Protein AF-0000000086959377 (afdb_homodimer)

Secondary structure (DSSP, 8-state):
----HHHHHHHHHHHHHHHHT--SHHHHHHHHHHHHHHHHHHHHHHHHS--SS--HHHHHHHHHHHHHHHHTSS-TTSTT--HHHHHHHHHHHHHHHHHHHHHHHHTHHHHHHHHHHHHHHHHHHHHHHS--------------S------------------------EEEEEHHHHHHHHHHHHHHHHHHHHHHHHHHHHHHHGGGHHHHHHHHHHH----TT--HHHHHHHHHHHHHHHHHHHT--/----HHHHHHHHHHHHHHHHT--SHHHHHHHHHHHHHHHHHHHHHHHHS--SS--HHHHHHHHHHHHHHHHTTTTTTSTT--HHHHHHHHHHHHHHHHHHHHHHHHTHHHHHHHHHHHHHHHHHHHHHHS--------------S------------------------EEEEEHHHHHHHHHHHHHHHHHHHHHHHHHHHHHHHGGGHHHHHHHHHHH----TT--HHHHHHHHHHHHHHHHHHHT--

Organism: NCBI:txid35019

InterPro domains:
  IPR007797 AF4/FMR2 family [PTHR10528] (1-249)
  IPR043640 AF4/FMR2, C-terminal homology domain [PF18876] (3-248)

Solvent-accessible surface area (backbone atoms only — not comparable to full-atom values): 27393 Å² total; per-residue (Å²): 130,92,66,56,32,66,58,28,43,52,53,15,50,52,33,35,53,55,20,68,72,47,77,57,56,66,65,23,27,53,32,34,48,54,11,35,45,28,33,50,49,15,22,57,29,20,70,78,52,69,49,94,88,55,54,39,56,55,43,43,52,51,35,46,52,49,51,52,52,35,58,62,66,51,66,36,79,48,93,85,35,51,71,68,36,34,52,50,47,27,53,49,23,47,51,46,13,43,44,27,39,49,47,24,62,77,44,39,69,60,39,50,56,34,47,54,54,48,52,54,48,49,58,54,52,58,55,60,71,48,62,76,67,81,80,73,81,83,86,69,78,82,71,75,76,83,69,80,65,80,69,76,81,66,79,76,63,76,70,73,73,65,77,70,67,74,53,89,43,69,42,76,38,50,38,62,56,54,53,38,49,51,52,36,50,59,45,52,43,24,47,53,49,12,53,50,27,42,50,52,19,53,60,50,36,67,80,44,43,67,65,51,52,54,48,26,70,75,64,50,73,84,56,88,78,52,49,70,67,54,48,44,55,46,45,53,53,50,50,52,52,48,30,60,75,65,66,69,112,130,91,67,56,32,66,58,28,44,52,52,13,51,53,34,37,52,56,20,68,71,47,78,57,56,68,65,22,28,53,31,34,48,53,12,36,45,28,33,50,52,14,22,57,29,20,70,76,50,69,50,93,87,54,55,39,57,55,42,42,51,52,34,46,52,51,49,52,52,36,58,62,65,52,67,35,79,47,91,84,36,52,70,69,37,34,53,50,47,28,52,49,22,47,50,47,13,43,46,26,39,49,45,24,62,75,43,41,69,59,39,50,56,34,46,54,54,48,52,54,49,48,59,55,52,58,56,59,70,49,63,79,68,79,78,73,75,82,83,73,81,84,71,75,76,83,69,82,65,80,71,76,82,66,79,78,62,78,72,76,73,67,77,71,67,75,54,88,42,69,43,75,37,49,39,62,56,53,53,37,50,50,52,34,49,58,45,53,44,23,47,52,50,12,54,50,27,42,51,53,20,52,60,50,36,67,80,44,42,69,64,51,53,53,48,26,70,75,62,50,73,83,56,85,80,52,49,70,67,55,48,44,54,46,46,52,54,51,49,51,53,49,30,58,76,67,65,69,112

pLDDT: mean 85.47, std 23.66, range [22.5, 98.94]

Sequence (498 aa):
MLHNADYYMQEAKKLKHKADALLEKFGKAVNYADAAISFIECGNAMERDPLEAKSPYTMYSETVELIRYAMRLKNFTGSSATEGDKKLAVLCYRCLSLLYLRMFKLKKDHAMKYSRSLMEYFKNSSKVSQAPSPWGGKSTETPSPMSLSPSPISTLGSTTSTAGSSSVGTVSIPQRIHHMAASHVNITNNVLRSYEHWDMADKLTKENKEFFIDLDLVMGPLTQHSSMTNLVRYIRQGLHWLRTEAHLLMLHNADYYMQEAKKLKHKADALLEKFGKAVNYADAAISFIECGNAMERDPLEAKSPYTMYSETVELIRYAMRLKNFTGSSATEGDKKLAVLCYRCLSLLYLRMFKLKKDHAMKYSRSLMEYFKNSSKVSQAPSPWGGKSTETPSPMSLSPSPISTLGSTTSTAGSSSVGTVSIPQRIHHMAASHVNITNNVLRSYEHWDMADKLTKENKEFFIDLDLVMGPLTQHSSMTNLVRYIRQGLHWLRTEAHLL

Structure (mmCIF, N/CA/C/O backbone):
data_AF-0000000086959377-model_v1
#
loop_
_entity.id
_entity.type
_entity.pdbx_description
1 polymer 'AF4/FMR2 family member 2-like'
#
loop_
_atom_site.group_PDB
_atom_site.id
_atom_site.type_symbol
_atom_site.label_atom_id
_atom_site.label_alt_id
_atom_site.label_comp_id
_atom_site.label_asym_id
_atom_site.label_entity_id
_atom_site.label_seq_id
_atom_site.pdbx_PDB_ins_code
_atom_site.Cartn_x
_atom_site.Cartn_y
_atom_site.Cartn_z
_atom_site.occupancy
_atom_site.B_iso_or_equiv
_atom_site.auth_seq_id
_atom_site.auth_comp_id
_atom_site.auth_asym_id
_atom_site.auth_atom_id
_atom_site.pdbx_PDB_model_num
ATOM 1 N N . MET A 1 1 ? 7.168 26.641 -17.078 1 55.75 1 MET A N 1
ATOM 2 C CA . MET A 1 1 ? 8.578 26.312 -16.875 1 55.75 1 MET A CA 1
ATOM 3 C C . MET A 1 1 ? 8.789 25.656 -15.516 1 55.75 1 MET A C 1
ATOM 5 O O . MET A 1 1 ? 8.234 26.094 -14.508 1 55.75 1 MET A O 1
ATOM 9 N N . LEU A 1 2 ? 9.328 24.375 -15.648 1 75.38 2 LEU A N 1
ATOM 10 C CA . LEU A 1 2 ? 9.664 23.672 -14.414 1 75.38 2 LEU A CA 1
ATOM 11 C C . LEU A 1 2 ? 10.789 24.375 -13.664 1 75.38 2 LEU A C 1
ATOM 13 O O . LEU A 1 2 ? 11.859 24.609 -14.234 1 75.38 2 LEU A O 1
ATOM 17 N N . HIS A 1 3 ? 10.5 24.984 -12.5 1 86.69 3 HIS A N 1
ATOM 18 C CA . HIS A 1 3 ? 11.492 25.672 -11.68 1 86.69 3 HIS A CA 1
ATOM 19 C C . HIS A 1 3 ? 12.297 24.656 -10.852 1 86.69 3 HIS A C 1
ATOM 21 O O . HIS A 1 3 ? 11.945 23.484 -10.789 1 86.69 3 HIS A O 1
ATOM 27 N N . ASN A 1 4 ? 13.445 25.203 -10.375 1 88.94 4 ASN A N 1
ATOM 28 C CA . ASN A 1 4 ? 14.266 24.344 -9.531 1 88.94 4 ASN A CA 1
ATOM 29 C C . ASN A 1 4 ? 13.758 24.312 -8.086 1 88.94 4 ASN A C 1
ATOM 31 O O . ASN A 1 4 ? 12.82 25.047 -7.746 1 88.94 4 ASN A O 1
ATOM 35 N N . ALA A 1 5 ? 14.328 23.469 -7.297 1 93.44 5 ALA A N 1
ATOM 36 C CA . ALA A 1 5 ? 13.898 23.25 -5.918 1 93.44 5 ALA A CA 1
ATOM 37 C C . ALA A 1 5 ? 14.031 24.516 -5.082 1 93.44 5 ALA A C 1
ATOM 39 O O . ALA A 1 5 ? 13.18 24.797 -4.242 1 93.44 5 ALA A O 1
ATOM 40 N N . ASP A 1 6 ? 15.062 25.234 -5.312 1 92.62 6 ASP A N 1
ATOM 41 C CA . ASP A 1 6 ? 15.297 26.453 -4.543 1 92.62 6 ASP A CA 1
ATOM 42 C C . ASP A 1 6 ? 14.18 27.469 -4.762 1 92.62 6 ASP A C 1
ATOM 44 O O . ASP A 1 6 ? 13.789 28.188 -3.836 1 92.62 6 ASP A O 1
ATOM 48 N N . TYR A 1 7 ? 13.805 27.609 -5.941 1 94.06 7 TYR A N 1
ATOM 49 C CA . TYR A 1 7 ? 12.703 28.516 -6.262 1 94.06 7 TYR A CA 1
ATOM 50 C C . TYR A 1 7 ? 11.453 28.141 -5.473 1 94.06 7 TYR A C 1
ATOM 52 O O . TYR A 1 7 ? 10.844 29.016 -4.832 1 94.06 7 TYR A O 1
ATOM 60 N N . TYR A 1 8 ? 11.039 26.938 -5.492 1 95.56 8 TYR A N 1
ATOM 61 C CA . TYR A 1 8 ? 9.836 26.484 -4.801 1 95.56 8 TYR A CA 1
ATOM 62 C C . TYR A 1 8 ? 9.992 26.609 -3.291 1 95.56 8 TYR A C 1
ATOM 64 O O . TYR A 1 8 ? 9.023 26.906 -2.584 1 95.56 8 TYR A O 1
ATOM 72 N N . MET A 1 9 ? 11.219 26.359 -2.885 1 95 9 MET A N 1
ATOM 73 C CA . MET A 1 9 ? 11.5 26.516 -1.46 1 95 9 MET A CA 1
ATOM 74 C C . MET A 1 9 ? 11.258 27.938 -1.001 1 95 9 MET A C 1
ATOM 76 O O . MET A 1 9 ? 10.617 28.172 0.029 1 95 9 MET A O 1
ATOM 80 N N . GLN A 1 10 ? 11.711 28.828 -1.71 1 96.94 10 GLN A N 1
ATOM 81 C CA . GLN A 1 10 ? 11.547 30.25 -1.371 1 96.94 10 GLN A CA 1
ATOM 82 C C . GLN A 1 10 ? 10.086 30.656 -1.432 1 96.94 10 GLN A C 1
ATOM 84 O O . GLN A 1 10 ? 9.609 31.406 -0.565 1 96.94 10 GLN A O 1
ATOM 89 N N . GLU A 1 11 ? 9.406 30.25 -2.461 1 97.38 11 GLU A N 1
ATOM 90 C CA . GLU A 1 11 ? 7.98 30.531 -2.572 1 97.38 11 GLU A CA 1
ATOM 91 C C . GLU A 1 11 ? 7.211 29.953 -1.39 1 97.38 11 GLU A C 1
ATOM 93 O O . GLU A 1 11 ? 6.336 30.609 -0.828 1 97.38 11 GLU A O 1
ATOM 98 N N . ALA A 1 12 ? 7.523 28.719 -0.989 1 98 12 ALA A N 1
ATOM 99 C CA . ALA A 1 12 ? 6.855 28.047 0.122 1 98 12 ALA A CA 1
ATOM 100 C C . ALA A 1 12 ? 7.086 28.797 1.434 1 98 12 ALA A C 1
ATOM 102 O O . ALA A 1 12 ? 6.16 28.969 2.23 1 98 12 ALA A O 1
ATOM 103 N N . LYS A 1 13 ? 8.281 29.188 1.571 1 97.94 13 LYS A N 1
ATOM 104 C CA . LYS A 1 13 ? 8.617 29.922 2.781 1 97.94 13 LYS A CA 1
ATOM 105 C C . LYS A 1 13 ? 7.844 31.25 2.846 1 97.94 13 LYS A C 1
ATOM 107 O O . LYS A 1 13 ? 7.367 31.641 3.91 1 97.94 13 LYS A O 1
ATOM 112 N N . LYS A 1 14 ? 7.793 31.906 1.764 1 98.25 14 LYS A N 1
ATOM 113 C CA . LYS A 1 14 ? 7.039 33.156 1.69 1 98.25 14 LYS A CA 1
ATOM 114 C C . LYS A 1 14 ? 5.57 32.938 2.041 1 98.25 14 LYS A C 1
ATOM 116 O O . LYS A 1 14 ? 4.992 33.688 2.828 1 98.25 14 LYS A O 1
ATOM 121 N N . LEU A 1 15 ? 4.957 31.922 1.492 1 97.75 15 LEU A N 1
ATOM 122 C CA . LEU A 1 15 ? 3.555 31.609 1.731 1 97.75 15 LEU A CA 1
ATOM 123 C C . LEU A 1 15 ? 3.332 31.188 3.18 1 97.75 15 LEU A C 1
ATOM 125 O O . LEU A 1 15 ? 2.326 31.562 3.791 1 97.75 15 LEU A O 1
ATOM 129 N N . LYS A 1 16 ? 4.246 30.406 3.68 1 98.19 16 LYS A N 1
ATOM 130 C CA . LYS A 1 16 ? 4.145 30 5.078 1 98.19 16 LYS A CA 1
ATOM 131 C C . LYS A 1 16 ? 4.199 31.203 6.012 1 98.19 16 LYS A C 1
ATOM 133 O O . LYS A 1 16 ? 3.471 31.266 7.004 1 98.19 16 LYS A O 1
ATOM 138 N N . HIS A 1 17 ? 5.07 32.156 5.715 1 97.88 17 HIS A N 1
ATOM 139 C CA . HIS A 1 17 ? 5.172 33.375 6.512 1 97.88 17 HIS A CA 1
ATOM 140 C C . HIS A 1 17 ? 3.873 34.156 6.465 1 97.88 17 HIS A C 1
ATOM 142 O O . HIS A 1 17 ? 3.453 34.719 7.477 1 97.88 17 HIS A O 1
ATOM 148 N N . LYS A 1 18 ? 3.311 34.25 5.367 1 96.69 18 LYS A N 1
ATOM 149 C CA . LYS A 1 18 ? 2.008 34.906 5.23 1 96.69 18 LYS A CA 1
ATOM 150 C C . LYS A 1 18 ? 0.962 34.219 6.109 1 96.69 18 LYS A C 1
ATOM 152 O O . LYS A 1 18 ? 0.167 34.906 6.77 1 96.69 18 LYS A O 1
ATOM 157 N N . ALA A 1 19 ? 0.947 32.906 6.145 1 97.62 19 ALA A N 1
ATOM 158 C CA . ALA A 1 19 ? 0.006 32.125 6.957 1 97.62 19 ALA A CA 1
ATOM 159 C C . ALA A 1 19 ? 0.238 32.375 8.445 1 97.62 19 ALA A C 1
ATOM 161 O O . ALA A 1 19 ? -0.716 32.5 9.219 1 97.62 19 ALA A O 1
ATOM 162 N N . ASP A 1 20 ? 1.502 32.5 8.766 1 97.38 20 ASP A N 1
ATOM 163 C CA . ASP A 1 20 ? 1.883 32.719 10.156 1 97.38 20 ASP A CA 1
ATOM 164 C C . ASP A 1 20 ? 1.282 34.031 10.688 1 97.38 20 ASP A C 1
ATOM 166 O O . ASP A 1 20 ? 1.008 34.125 11.883 1 97.38 20 ASP A O 1
ATOM 170 N N . ALA A 1 21 ? 1.038 34.969 9.867 1 96.5 21 ALA A N 1
ATOM 171 C CA . ALA A 1 21 ? 0.605 36.281 10.273 1 96.5 21 ALA A CA 1
ATOM 172 C C . ALA A 1 21 ? -0.913 36.344 10.414 1 96.5 21 ALA A C 1
ATOM 174 O O . ALA A 1 21 ? -1.449 37.312 10.977 1 96.5 21 ALA A O 1
ATOM 175 N N . LEU A 1 22 ? -1.607 35.344 9.93 1 95.5 22 LEU A N 1
ATOM 176 C CA . LEU A 1 22 ? -3.066 35.375 9.961 1 95.5 22 LEU A CA 1
ATOM 177 C C . LEU A 1 22 ? -3.59 34.875 11.305 1 95.5 22 LEU A C 1
ATOM 179 O O . LEU A 1 22 ? -2.945 34.062 11.969 1 95.5 22 LEU A O 1
ATOM 183 N N . LEU A 1 23 ? -4.766 35.438 11.688 1 94.81 23 LEU A N 1
ATOM 184 C CA . LEU A 1 23 ? -5.371 35.094 12.969 1 94.81 23 LEU A CA 1
ATOM 185 C C . LEU A 1 23 ? -6.582 34.188 12.773 1 94.81 23 LEU A C 1
ATOM 187 O O . LEU A 1 23 ? -6.77 33.219 13.523 1 94.81 23 LEU A O 1
ATOM 191 N N . GLU A 1 24 ? -7.395 34.562 11.766 1 95.44 24 GLU A N 1
ATOM 192 C CA . GLU A 1 24 ? -8.586 33.75 11.508 1 95.44 24 GLU A CA 1
ATOM 193 C C . GLU A 1 24 ? -8.219 32.344 11.055 1 95.44 24 GLU A C 1
ATOM 195 O O . GLU A 1 24 ? -7.414 32.156 10.133 1 95.44 24 GLU A O 1
ATOM 200 N N . LYS A 1 25 ? -8.766 31.312 11.664 1 96.62 25 LYS A N 1
ATOM 201 C CA . LYS A 1 25 ? -8.281 29.922 11.578 1 96.62 25 LYS A CA 1
ATOM 202 C C . LYS A 1 25 ? -8.477 29.359 10.18 1 96.62 25 LYS A C 1
ATOM 204 O O . LYS A 1 25 ? -7.609 28.656 9.656 1 96.62 25 LYS A O 1
ATOM 209 N N . PHE A 1 26 ? -9.648 29.578 9.586 1 97.12 26 PHE A N 1
ATOM 210 C CA . PHE A 1 26 ? -9.898 29.031 8.258 1 97.12 26 PHE A CA 1
ATOM 211 C C . PHE A 1 26 ? -8.922 29.609 7.238 1 97.12 26 PHE A C 1
ATOM 213 O O . PHE A 1 26 ? -8.281 28.859 6.492 1 97.12 26 PHE A O 1
ATOM 220 N N . GLY A 1 27 ? -8.891 30.922 7.191 1 96.81 27 GLY A N 1
ATOM 221 C CA . GLY A 1 27 ? -7.961 31.578 6.285 1 96.81 27 GLY A CA 1
ATOM 222 C C . GLY A 1 27 ? -6.516 31.188 6.527 1 96.81 27 GLY A C 1
ATOM 223 O O . GLY A 1 27 ? -5.742 31.016 5.582 1 96.81 27 GLY A O 1
ATOM 224 N N . LYS A 1 28 ? -6.105 31.062 7.805 1 97.88 28 LYS A N 1
ATOM 225 C CA . LYS A 1 28 ? -4.762 30.625 8.172 1 97.88 28 LYS A CA 1
ATOM 226 C C . LYS A 1 28 ? -4.469 29.219 7.629 1 97.88 28 LYS A C 1
ATOM 228 O O . LYS A 1 28 ? -3.41 28.984 7.047 1 97.88 28 LYS A O 1
ATOM 233 N N . ALA A 1 29 ? -5.453 28.344 7.758 1 98.56 29 ALA A N 1
ATOM 234 C CA . ALA A 1 29 ? -5.289 26.969 7.285 1 98.56 29 ALA A CA 1
ATOM 235 C C . ALA A 1 29 ? -5.168 26.922 5.766 1 98.56 29 ALA A C 1
ATOM 237 O O . ALA A 1 29 ? -4.355 26.172 5.223 1 98.56 29 ALA A O 1
ATOM 238 N N . VAL A 1 30 ? -5.961 27.703 5.098 1 98.38 30 VAL A N 1
ATOM 239 C CA . VAL A 1 30 ? -5.91 27.766 3.641 1 98.38 30 VAL A CA 1
ATOM 240 C C . VAL A 1 30 ? -4.531 28.234 3.188 1 98.38 30 VAL A C 1
ATOM 242 O O . VAL A 1 30 ? -3.963 27.688 2.238 1 98.38 30 VAL A O 1
ATOM 245 N N . ASN A 1 31 ? -3.992 29.219 3.811 1 97.81 31 ASN A N 1
ATOM 246 C CA . ASN A 1 31 ? -2.684 29.75 3.445 1 97.81 31 ASN A CA 1
ATOM 247 C C . ASN A 1 31 ? -1.566 28.766 3.77 1 97.81 31 ASN A C 1
ATOM 249 O O . ASN A 1 31 ? -0.569 28.688 3.049 1 97.81 31 ASN A O 1
ATOM 253 N N . TYR A 1 32 ? -1.671 28.031 4.895 1 98.75 32 TYR A N 1
ATOM 254 C CA . TYR A 1 32 ? -0.727 26.953 5.152 1 98.75 32 TYR A CA 1
ATOM 255 C C . TYR A 1 32 ? -0.797 25.891 4.055 1 98.75 32 TYR A C 1
ATOM 257 O O . TYR A 1 32 ? 0.227 25.344 3.658 1 98.75 32 TYR A O 1
ATOM 265 N N . ALA A 1 33 ? -2.027 25.578 3.637 1 98.75 33 ALA A N 1
ATOM 266 C CA . ALA A 1 33 ? -2.18 24.625 2.545 1 98.75 33 ALA A CA 1
ATOM 267 C C . ALA A 1 33 ? -1.485 25.125 1.279 1 98.75 33 ALA A C 1
ATOM 269 O O . ALA A 1 33 ? -0.853 24.328 0.567 1 98.75 33 ALA A O 1
ATOM 270 N N . ASP A 1 34 ? -1.566 26.391 0.988 1 98.38 34 ASP A N 1
ATOM 271 C CA . ASP A 1 34 ? -0.856 26.969 -0.145 1 98.38 34 ASP A CA 1
ATOM 272 C C . ASP A 1 34 ? 0.652 26.781 -0.009 1 98.38 34 ASP A C 1
ATOM 274 O O . ASP A 1 34 ? 1.329 26.438 -0.982 1 98.38 34 ASP A O 1
ATOM 278 N N . ALA A 1 35 ? 1.138 27.062 1.159 1 98.81 35 ALA A N 1
ATOM 279 C CA . ALA A 1 35 ? 2.562 26.859 1.41 1 98.81 35 ALA A CA 1
ATOM 280 C C . ALA A 1 35 ? 2.943 25.391 1.223 1 98.81 35 ALA A C 1
ATOM 282 O O . ALA A 1 35 ? 3.969 25.078 0.611 1 98.81 35 ALA A O 1
ATOM 283 N N . ALA A 1 36 ? 2.113 24.516 1.765 1 98.88 36 ALA A N 1
ATOM 284 C CA . ALA A 1 36 ? 2.365 23.078 1.681 1 98.88 36 ALA A CA 1
ATOM 285 C C . ALA A 1 36 ? 2.479 22.625 0.228 1 98.88 36 ALA A C 1
ATOM 287 O O . ALA A 1 36 ? 3.34 21.812 -0.109 1 98.88 36 ALA A O 1
ATOM 288 N N . ILE A 1 37 ? 1.642 23.172 -0.593 1 98.75 37 ILE A N 1
ATOM 289 C CA . ILE A 1 37 ? 1.652 22.797 -2.002 1 98.75 37 ILE A CA 1
ATOM 290 C C . ILE A 1 37 ? 2.979 23.219 -2.637 1 98.75 37 ILE A C 1
ATOM 292 O O . ILE A 1 37 ? 3.541 22.484 -3.449 1 98.75 37 ILE A O 1
ATOM 296 N N . SER A 1 38 ? 3.465 24.344 -2.328 1 98.44 38 SER A N 1
ATOM 297 C CA . SER A 1 38 ? 4.762 24.797 -2.83 1 98.44 38 SER A CA 1
ATOM 298 C C . SER A 1 38 ? 5.891 23.938 -2.273 1 98.44 38 SER A C 1
ATOM 300 O O . SER A 1 38 ? 6.883 23.688 -2.961 1 98.44 38 SER A O 1
ATOM 302 N N . PHE A 1 39 ? 5.773 23.516 -1.032 1 98.5 39 PHE A N 1
ATOM 303 C CA . PHE A 1 39 ? 6.754 22.594 -0.47 1 98.5 39 PHE A CA 1
ATOM 304 C C . PHE A 1 39 ? 6.715 21.25 -1.187 1 98.5 39 PHE A C 1
ATOM 306 O O . PHE A 1 39 ? 7.746 20.609 -1.37 1 98.5 39 PHE A O 1
ATOM 313 N N . ILE A 1 40 ? 5.531 20.781 -1.534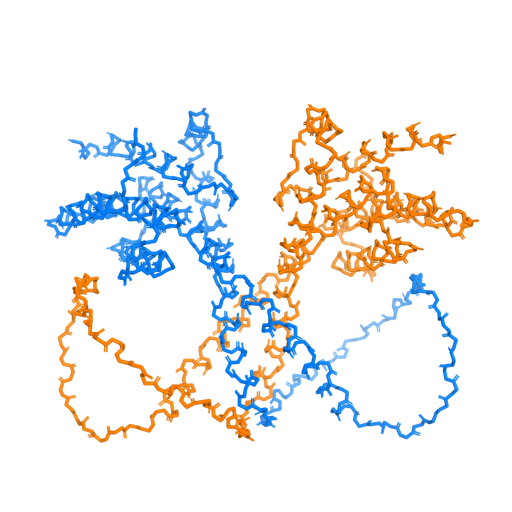 1 98.69 40 ILE A N 1
ATOM 314 C CA . ILE A 1 40 ? 5.406 19.547 -2.305 1 98.69 40 ILE A CA 1
ATOM 315 C C . ILE A 1 40 ? 6.129 19.703 -3.641 1 98.69 40 ILE A C 1
ATOM 317 O O . ILE A 1 40 ? 6.859 18.797 -4.066 1 98.69 40 ILE A O 1
ATOM 321 N N . GLU A 1 41 ? 5.953 20.875 -4.285 1 97.75 41 GLU A N 1
ATOM 322 C CA . GLU A 1 41 ? 6.66 21.141 -5.535 1 97.75 41 GLU A CA 1
ATOM 323 C C . GLU A 1 41 ? 8.172 21.125 -5.324 1 97.75 41 GLU A C 1
ATOM 325 O O . GLU A 1 41 ? 8.922 20.672 -6.188 1 97.75 41 GLU A O 1
ATOM 330 N N . CYS A 1 42 ? 8.547 21.656 -4.234 1 96.38 42 CYS A N 1
ATOM 331 C CA . CYS A 1 42 ? 9.961 21.656 -3.9 1 96.38 42 CYS A CA 1
ATOM 332 C C . CYS A 1 42 ? 10.492 20.234 -3.791 1 96.38 42 CYS A C 1
ATOM 334 O O . CYS A 1 42 ? 11.531 19.906 -4.375 1 96.38 42 CYS A O 1
ATOM 336 N N . GLY A 1 43 ? 9.797 19.406 -3.027 1 97.31 43 GLY A N 1
ATOM 337 C CA . GLY A 1 43 ? 10.188 18.016 -2.918 1 97.31 43 GLY A CA 1
ATOM 338 C C . GLY A 1 43 ? 10.242 17.297 -4.258 1 97.31 43 GLY A C 1
ATOM 339 O O . GLY A 1 43 ? 11.164 16.531 -4.52 1 97.31 43 GLY A O 1
ATOM 340 N N . ASN A 1 44 ? 9.227 17.562 -5.035 1 96.19 44 ASN A N 1
ATOM 341 C CA . ASN A 1 44 ? 9.172 16.984 -6.371 1 96.19 44 ASN A CA 1
ATOM 342 C C . ASN A 1 44 ? 10.375 17.391 -7.215 1 96.19 44 ASN A C 1
ATOM 344 O O . ASN A 1 44 ? 10.938 16.562 -7.941 1 96.19 44 ASN A O 1
ATOM 348 N N . ALA A 1 45 ? 10.734 18.625 -7.148 1 95.25 45 ALA A N 1
ATOM 349 C CA . ALA A 1 45 ? 11.906 19.141 -7.867 1 95.25 45 ALA A CA 1
ATOM 350 C C . ALA A 1 45 ? 13.188 18.5 -7.34 1 95.25 45 ALA A C 1
ATOM 352 O O . ALA A 1 45 ? 14.117 18.25 -8.109 1 95.25 45 ALA A O 1
ATOM 353 N N . MET A 1 46 ? 13.258 18.234 -6.059 1 95.5 46 MET A N 1
ATOM 354 C CA . MET A 1 46 ? 14.438 17.641 -5.438 1 95.5 46 MET A CA 1
ATOM 355 C C . MET A 1 46 ? 14.648 16.219 -5.945 1 95.5 46 MET A C 1
ATOM 357 O O . MET A 1 46 ? 15.781 15.734 -5.98 1 95.5 46 MET A O 1
ATOM 361 N N . GLU A 1 47 ? 13.57 15.484 -6.258 1 94.56 47 GLU A N 1
ATOM 362 C CA . GLU A 1 47 ? 13.703 14.125 -6.781 1 94.56 47 GLU A CA 1
ATOM 363 C C . GLU A 1 47 ? 14.383 14.125 -8.148 1 94.56 47 GLU A C 1
ATOM 365 O O . GLU A 1 47 ? 15.039 13.148 -8.516 1 94.56 47 GLU A O 1
ATOM 370 N N . ARG A 1 48 ? 14.156 15.156 -8.883 1 90.75 48 ARG A N 1
ATOM 371 C CA . ARG A 1 48 ? 14.789 15.289 -10.188 1 90.75 48 ARG A CA 1
ATOM 372 C C . ARG A 1 48 ? 16.234 15.734 -10.047 1 90.75 48 ARG A C 1
ATOM 374 O O . ARG A 1 48 ? 17.125 15.203 -10.719 1 90.75 48 ARG A O 1
ATOM 381 N N . ASP A 1 49 ? 16.375 16.719 -9.195 1 86.94 49 ASP A N 1
ATOM 382 C CA . ASP A 1 49 ? 17.688 17.328 -8.93 1 86.94 49 ASP A CA 1
ATOM 383 C C . ASP A 1 49 ? 17.922 17.5 -7.43 1 86.94 49 ASP A C 1
ATOM 385 O O . ASP A 1 49 ? 17.594 18.531 -6.852 1 86.94 49 ASP A O 1
ATOM 389 N N . PRO A 1 50 ? 18.578 16.484 -6.906 1 74.88 50 PRO A N 1
ATOM 390 C CA . PRO A 1 50 ? 18.703 16.531 -5.449 1 74.88 50 PRO A CA 1
ATOM 391 C C . PRO A 1 50 ? 19.453 17.75 -4.953 1 74.88 50 PRO A C 1
ATOM 393 O O . PRO A 1 50 ? 20.422 18.203 -5.594 1 74.88 50 PRO A O 1
ATOM 396 N N . LEU A 1 51 ? 18.844 18.406 -4.031 1 74.5 51 LEU A N 1
ATOM 397 C CA . LEU A 1 51 ? 19.547 19.469 -3.322 1 74.5 51 LEU A CA 1
ATOM 398 C C . LEU A 1 51 ? 20.531 18.906 -2.309 1 74.5 51 LEU A C 1
ATOM 400 O O . LEU A 1 51 ? 20.312 17.812 -1.779 1 74.5 51 LEU A O 1
ATOM 404 N N . GLU A 1 52 ? 21.672 19.359 -2.23 1 65.19 52 GLU A N 1
ATOM 405 C CA . GLU A 1 52 ? 22.75 18.844 -1.398 1 65.19 52 GLU A CA 1
ATOM 406 C C . GLU A 1 52 ? 22.312 18.688 0.053 1 65.19 52 GLU A C 1
ATOM 408 O O . GLU A 1 52 ? 22.641 17.703 0.709 1 65.19 52 GLU A O 1
ATOM 413 N N . ALA A 1 53 ? 21.391 19.578 0.534 1 69.56 53 ALA A N 1
ATOM 414 C CA . ALA A 1 53 ? 21.281 19.672 1.987 1 69.56 53 ALA A CA 1
ATOM 415 C C . ALA A 1 53 ? 20.078 18.859 2.484 1 69.56 53 ALA A C 1
ATOM 417 O O . ALA A 1 53 ? 20.031 18.469 3.65 1 69.56 53 ALA A O 1
ATOM 418 N N . LYS A 1 54 ? 19.109 18.672 1.729 1 85.12 54 LYS A N 1
ATOM 419 C CA . LYS A 1 54 ? 17.875 18.062 2.221 1 85.12 54 LYS A CA 1
ATOM 420 C C . LYS A 1 54 ? 17.344 17.016 1.24 1 85.12 54 LYS A C 1
ATOM 422 O O . LYS A 1 54 ? 17.312 17.25 0.03 1 85.12 54 LYS A O 1
ATOM 427 N N . SER A 1 55 ? 16.969 15.844 1.819 1 93.06 55 SER A N 1
ATOM 428 C CA . SER A 1 55 ? 16.422 14.797 0.959 1 93.06 55 SER A CA 1
ATOM 429 C C . SER A 1 55 ? 14.961 15.07 0.624 1 93.06 55 SER A C 1
ATOM 431 O O . SER A 1 55 ? 14.266 15.758 1.374 1 93.06 55 SER A O 1
ATOM 433 N N . PRO A 1 56 ? 14.484 14.562 -0.517 1 96.5 56 PRO A N 1
ATOM 434 C CA . PRO A 1 56 ? 13.055 14.68 -0.829 1 96.5 56 PRO A CA 1
ATOM 435 C C . PRO A 1 56 ? 12.164 14.07 0.253 1 96.5 56 PRO A C 1
ATOM 437 O O . PRO A 1 56 ? 11.109 14.625 0.565 1 96.5 56 PRO A O 1
ATOM 440 N N . TYR A 1 57 ? 12.641 13 0.847 1 97.06 57 TYR A N 1
ATOM 441 C CA . TYR A 1 57 ? 11.875 12.367 1.919 1 97.06 57 TYR A CA 1
ATOM 442 C C . TYR A 1 57 ? 11.664 13.336 3.078 1 97.06 57 TYR A C 1
ATOM 444 O O . TYR A 1 57 ? 10.547 13.461 3.592 1 97.06 57 TYR A O 1
ATOM 452 N N . THR A 1 58 ? 12.734 13.93 3.469 1 96.44 58 THR A N 1
ATOM 453 C CA . THR A 1 58 ? 12.656 14.875 4.578 1 96.44 58 THR A CA 1
ATOM 454 C C . THR A 1 58 ? 11.75 16.047 4.23 1 96.44 58 THR A C 1
ATOM 456 O O . THR A 1 58 ? 10.961 16.5 5.066 1 96.44 58 THR A O 1
ATOM 459 N N . MET A 1 59 ? 11.883 16.562 2.986 1 96.81 59 MET A N 1
ATOM 460 C CA . MET A 1 59 ? 11.023 17.656 2.52 1 96.81 59 MET A CA 1
ATOM 461 C C . MET A 1 59 ? 9.555 17.25 2.611 1 96.81 59 MET A C 1
ATOM 463 O O . MET A 1 59 ? 8.727 18.031 3.09 1 96.81 59 MET A O 1
ATOM 467 N N . TYR A 1 60 ? 9.188 16.031 2.234 1 98.5 60 TYR A N 1
ATOM 468 C CA . TYR A 1 60 ? 7.812 15.547 2.281 1 98.5 60 TYR A CA 1
ATOM 469 C C . TYR A 1 60 ? 7.352 15.352 3.721 1 98.5 60 TYR A C 1
ATOM 471 O O . TYR A 1 60 ? 6.223 15.695 4.07 1 98.5 60 TYR A O 1
ATOM 479 N N . SER A 1 61 ? 8.242 14.844 4.484 1 98.44 61 SER A N 1
ATOM 480 C CA . SER A 1 61 ? 7.918 14.617 5.891 1 98.44 61 SER A CA 1
ATOM 481 C C . SER A 1 61 ? 7.613 15.93 6.605 1 98.44 61 SER A C 1
ATOM 483 O O . SER A 1 61 ? 6.656 16.016 7.379 1 98.44 61 SER A O 1
ATOM 485 N N . GLU A 1 62 ? 8.391 16.891 6.375 1 98.19 62 GLU A N 1
ATOM 486 C CA . GLU A 1 62 ? 8.172 18.203 6.969 1 98.19 62 GLU A CA 1
ATOM 487 C C . GLU A 1 62 ? 6.887 18.844 6.441 1 98.19 62 GLU A C 1
ATOM 489 O O . GLU A 1 62 ? 6.188 19.547 7.172 1 98.19 62 GLU A O 1
ATOM 494 N N . THR A 1 63 ? 6.621 18.656 5.176 1 98.81 63 THR A N 1
ATOM 495 C CA . THR A 1 63 ? 5.395 19.172 4.578 1 98.81 63 THR A CA 1
ATOM 496 C C . THR A 1 63 ? 4.168 18.531 5.219 1 98.81 63 THR A C 1
ATOM 498 O O . THR A 1 63 ? 3.172 19.219 5.48 1 98.81 63 THR A O 1
ATOM 501 N N . VAL A 1 64 ? 4.266 17.219 5.531 1 98.88 64 VAL A N 1
ATOM 502 C CA . VAL A 1 64 ? 3.199 16.516 6.227 1 98.88 64 VAL A CA 1
ATOM 503 C C . VAL A 1 64 ? 2.932 17.172 7.578 1 98.88 64 VAL A C 1
ATOM 505 O O . VAL A 1 64 ? 1.777 17.406 7.941 1 98.88 64 VAL A O 1
ATOM 508 N N . GLU A 1 65 ? 3.975 17.5 8.234 1 98.75 65 GLU A N 1
ATOM 509 C CA . GLU A 1 65 ? 3.838 18.125 9.547 1 98.75 65 GLU A CA 1
ATOM 510 C C . GLU A 1 65 ? 3.154 19.484 9.438 1 98.75 65 GLU A C 1
ATOM 512 O O . GLU A 1 65 ? 2.354 19.859 10.305 1 98.75 65 GLU A O 1
ATOM 517 N N . LEU A 1 66 ? 3.453 20.219 8.438 1 98.75 66 LEU A N 1
ATOM 518 C CA . LEU A 1 66 ? 2.822 21.516 8.219 1 98.75 66 LEU A CA 1
ATOM 519 C C . LEU A 1 66 ? 1.328 21.359 7.965 1 98.75 66 LEU A C 1
ATOM 521 O O . LEU A 1 66 ? 0.518 22.109 8.508 1 98.75 66 LEU A O 1
ATOM 525 N N . ILE A 1 67 ? 0.928 20.406 7.137 1 98.94 67 ILE A N 1
ATOM 526 C CA . ILE A 1 67 ? -0.477 20.188 6.816 1 98.94 67 ILE A CA 1
ATOM 527 C C . ILE A 1 67 ? -1.221 19.719 8.07 1 98.94 67 ILE A C 1
ATOM 529 O O . ILE A 1 67 ? -2.332 20.188 8.344 1 98.94 67 ILE A O 1
ATOM 533 N N . ARG A 1 68 ? -0.574 18.844 8.789 1 98.75 68 ARG A N 1
ATOM 534 C CA . ARG A 1 68 ? -1.193 18.359 10.023 1 98.75 68 ARG A CA 1
ATOM 535 C C . ARG A 1 68 ? -1.406 19.516 11.008 1 98.75 68 ARG A C 1
ATOM 537 O O . ARG A 1 68 ? -2.443 19.594 11.664 1 98.75 68 ARG A O 1
ATOM 544 N N . TYR A 1 69 ? -0.418 20.359 11.125 1 98.25 69 TYR A N 1
ATOM 545 C CA . TYR A 1 69 ? -0.547 21.531 11.969 1 98.25 69 TYR A CA 1
ATOM 546 C C . TYR A 1 69 ? -1.721 22.406 11.523 1 98.25 69 TYR A C 1
ATOM 548 O O . TYR A 1 69 ? -2.52 22.844 12.352 1 98.25 69 TYR A O 1
ATOM 556 N N . ALA A 1 70 ? -1.839 22.656 10.227 1 98.56 70 ALA A N 1
ATOM 557 C CA . ALA A 1 70 ? -2.945 23.438 9.68 1 98.56 70 ALA A CA 1
ATOM 558 C C . ALA A 1 70 ? -4.289 22.812 10.039 1 98.56 70 ALA A C 1
ATOM 560 O O . ALA A 1 70 ? -5.227 23.516 10.422 1 98.56 70 ALA A O 1
ATOM 561 N N . MET A 1 71 ? -4.352 21.5 10.008 1 98.44 71 MET A N 1
ATOM 562 C CA . MET A 1 71 ? -5.594 20.75 10.219 1 98.44 71 MET A CA 1
ATOM 563 C C . MET A 1 71 ? -5.965 20.719 11.695 1 98.44 71 MET A C 1
ATOM 565 O O . MET A 1 71 ? -7.098 20.391 12.047 1 98.44 71 MET A O 1
ATOM 569 N N . ARG A 1 72 ? -5.02 21.125 12.516 1 97.81 72 ARG A N 1
ATOM 570 C CA . ARG A 1 72 ? -5.27 21.094 13.953 1 97.81 72 ARG A CA 1
ATOM 571 C C . ARG A 1 72 ? -5.699 22.469 14.453 1 97.81 72 ARG A C 1
ATOM 573 O O . ARG A 1 72 ? -6.051 22.641 15.625 1 97.81 72 ARG A O 1
ATOM 580 N N . LEU A 1 73 ? -5.715 23.438 13.609 1 97.75 73 LEU A N 1
ATOM 581 C CA . LEU A 1 73 ? -6.074 24.797 14.008 1 97.75 73 LEU A CA 1
ATOM 582 C C . LEU A 1 73 ? -7.516 24.859 14.5 1 97.75 73 LEU A C 1
ATOM 584 O O . LEU A 1 73 ? -7.859 25.703 15.328 1 97.75 73 LEU A O 1
ATOM 588 N N . LYS A 1 74 ? -8.344 24.078 13.969 1 96.38 74 LYS A N 1
ATOM 589 C CA . LYS A 1 74 ? -9.727 23.875 14.398 1 96.38 74 LYS A CA 1
ATOM 590 C C . LYS A 1 74 ? -10.25 22.516 13.922 1 96.38 74 LYS A C 1
ATOM 592 O O . LYS A 1 74 ? -9.508 21.734 13.328 1 96.38 74 LYS A O 1
ATOM 597 N N . ASN A 1 75 ? -11.461 22.172 14.359 1 97.38 75 ASN A N 1
ATOM 598 C CA . ASN A 1 75 ? -12.062 20.922 13.914 1 97.38 75 ASN A CA 1
ATOM 599 C C . ASN A 1 75 ? -12.742 21.078 12.555 1 97.38 75 ASN A C 1
ATOM 601 O O . ASN A 1 75 ? -13.93 21.391 12.484 1 97.38 75 ASN A O 1
ATOM 605 N N . PHE A 1 76 ? -12.078 20.672 11.562 1 97.81 76 PHE A N 1
ATOM 606 C CA . PHE A 1 76 ? -12.531 20.906 10.195 1 97.81 76 PHE A CA 1
ATOM 607 C C . PHE A 1 76 ? -13.539 19.844 9.766 1 97.81 76 PHE A C 1
ATOM 609 O O . PHE A 1 76 ? -14.18 19.969 8.719 1 97.81 76 PHE A O 1
ATOM 616 N N . THR A 1 77 ? -13.719 18.828 10.516 1 96.88 77 THR A N 1
ATOM 617 C CA . THR A 1 77 ? -14.578 17.719 10.109 1 96.88 77 THR A CA 1
ATOM 618 C C . THR A 1 77 ? -15.664 17.469 11.141 1 96.88 77 THR A C 1
ATOM 620 O O . THR A 1 77 ? -16.438 16.516 11.031 1 96.88 77 THR A O 1
ATOM 623 N N . GLY A 1 78 ? -15.742 18.266 12.125 1 94.31 78 GLY A N 1
ATOM 624 C CA . GLY A 1 78 ? -16.719 18.109 13.18 1 94.31 78 GLY A CA 1
ATOM 625 C C . GLY A 1 78 ? -18.125 18.453 12.742 1 94.31 78 GLY A C 1
ATOM 626 O O . GLY A 1 78 ? -18.344 18.875 11.602 1 94.31 78 GLY A O 1
ATOM 627 N N . SER A 1 79 ? -19.078 18.375 13.617 1 93.75 79 SER A N 1
ATOM 628 C CA . SER A 1 79 ? -20.5 18.625 13.344 1 93.75 79 SER A CA 1
ATOM 629 C C . SER A 1 79 ? -20.75 20.109 13.078 1 93.75 79 SER A C 1
ATOM 631 O O . SER A 1 79 ? -21.672 20.453 12.336 1 93.75 79 SER A O 1
ATOM 633 N N . SER A 1 80 ? -19.953 20.969 13.656 1 94.94 80 SER A N 1
ATOM 634 C CA . SER A 1 80 ? -20.125 22.406 13.5 1 94.94 80 SER A CA 1
ATOM 635 C C . SER A 1 80 ? -19.312 22.953 12.336 1 94.94 80 SER A C 1
ATOM 637 O O . SER A 1 80 ? -19.344 24.156 12.047 1 94.94 80 SER A O 1
ATOM 639 N N . ALA A 1 81 ? -18.609 22.094 11.617 1 96.56 81 ALA A N 1
ATOM 640 C CA . ALA A 1 81 ? -17.766 22.516 10.508 1 96.56 81 ALA A CA 1
ATOM 641 C C . ALA A 1 81 ? -18.594 22.984 9.32 1 96.56 81 ALA A C 1
ATOM 643 O O . ALA A 1 81 ? -19.625 22.391 9.008 1 96.56 81 ALA A O 1
ATOM 644 N N . THR A 1 82 ? -18.141 24.078 8.727 1 96 82 THR A N 1
ATOM 645 C CA . THR A 1 82 ? -18.797 24.578 7.523 1 96 82 THR A CA 1
ATOM 646 C C . THR A 1 82 ? -18.438 23.719 6.312 1 96 82 THR A C 1
ATOM 648 O O . THR A 1 82 ? -17.562 22.859 6.391 1 96 82 THR A O 1
ATOM 651 N N . GLU A 1 83 ? -19.109 23.938 5.199 1 96.12 83 GLU A N 1
ATOM 652 C CA . GLU A 1 83 ? -18.766 23.25 3.955 1 96.12 83 GLU A CA 1
ATOM 653 C C . GLU A 1 83 ? -17.359 23.578 3.506 1 96.12 83 GLU A C 1
ATOM 655 O O . GLU A 1 83 ? -16.641 22.719 2.984 1 96.12 83 GLU A O 1
ATOM 660 N N . GLY A 1 84 ? -17.016 24.844 3.707 1 97.19 84 GLY A N 1
ATOM 661 C CA . GLY A 1 84 ? -15.656 25.266 3.375 1 97.19 84 GLY A CA 1
ATOM 662 C C . GLY A 1 84 ? -14.594 24.516 4.172 1 97.19 84 GLY A C 1
ATOM 663 O O . GLY A 1 84 ? -13.555 24.141 3.629 1 97.19 84 GLY A O 1
ATOM 664 N N . ASP A 1 85 ? -14.914 24.312 5.449 1 98 85 ASP A N 1
ATOM 665 C CA . ASP A 1 85 ? -14.016 23.547 6.305 1 98 85 ASP A CA 1
ATOM 666 C C . ASP A 1 85 ? -13.805 22.141 5.762 1 98 85 ASP A C 1
ATOM 668 O O . ASP A 1 85 ? -12.672 21.672 5.648 1 98 85 ASP A O 1
ATOM 672 N N . LYS A 1 86 ? -14.867 21.547 5.41 1 98.31 86 LYS A N 1
ATOM 673 C CA . LYS A 1 86 ? -14.82 20.172 4.965 1 98.31 86 LYS A CA 1
ATOM 674 C C . LYS A 1 86 ? -14.125 20.047 3.613 1 98.31 86 LYS A C 1
ATOM 676 O O . LYS A 1 86 ? -13.398 19.078 3.367 1 98.31 86 LYS A O 1
ATOM 681 N N . LYS A 1 87 ? -14.406 20.969 2.746 1 98.5 87 LYS A N 1
ATOM 682 C CA . LYS A 1 87 ? -13.727 20.969 1.453 1 98.5 87 LYS A CA 1
ATOM 683 C C . LYS A 1 87 ? -12.219 21.109 1.628 1 98.5 87 LYS A C 1
ATOM 685 O O . LYS A 1 87 ? -11.445 20.422 0.948 1 98.5 87 LYS A O 1
ATOM 690 N N . LEU A 1 88 ? -11.812 21.984 2.535 1 98.81 88 LEU A N 1
ATOM 691 C CA . LEU A 1 88 ? -10.391 22.125 2.818 1 98.81 88 LEU A CA 1
ATOM 692 C C . LEU A 1 88 ? -9.812 20.828 3.381 1 98.81 88 LEU A C 1
ATOM 694 O O . LEU A 1 88 ? -8.695 20.438 3.021 1 98.81 88 LEU A O 1
ATOM 698 N N . ALA A 1 89 ? -10.555 20.219 4.273 1 98.81 89 ALA A N 1
ATOM 699 C CA . ALA A 1 89 ? -10.102 18.953 4.855 1 98.81 89 ALA A CA 1
ATOM 700 C C . ALA A 1 89 ? -9.867 17.906 3.773 1 98.81 89 ALA A C 1
ATOM 702 O O . ALA A 1 89 ? -8.867 17.188 3.807 1 98.81 89 ALA A O 1
ATOM 703 N N . VAL A 1 90 ? -10.781 17.797 2.787 1 98.81 90 VAL A N 1
ATOM 704 C CA . VAL A 1 90 ? -10.641 16.844 1.696 1 98.81 90 VAL A CA 1
ATOM 705 C C . VAL A 1 90 ? -9.336 17.109 0.945 1 98.81 90 VAL A C 1
ATOM 707 O O . VAL A 1 90 ? -8.562 16.172 0.69 1 98.81 90 VAL A O 1
ATOM 710 N N . LEU A 1 91 ? -9.086 18.359 0.581 1 98.88 91 LEU A N 1
ATOM 711 C CA . LEU A 1 91 ? -7.887 18.719 -0.172 1 98.88 91 LEU A CA 1
ATOM 712 C C . LEU A 1 91 ? -6.625 18.375 0.62 1 98.88 91 LEU A C 1
ATOM 714 O O . LEU A 1 91 ? -5.668 17.828 0.068 1 98.88 91 LEU A O 1
ATOM 718 N N . CYS A 1 92 ? -6.641 18.672 1.887 1 98.94 92 CYS A N 1
ATOM 719 C CA . CYS A 1 92 ? -5.5 18.375 2.748 1 98.94 92 CYS A CA 1
ATOM 720 C C . CYS A 1 92 ? -5.285 16.875 2.891 1 98.94 92 CYS A C 1
ATOM 722 O O . CYS A 1 92 ? -4.148 16.406 2.846 1 98.94 92 CYS A O 1
ATOM 724 N N . TYR A 1 93 ? -6.352 16.109 3.053 1 98.94 93 TYR A N 1
ATOM 725 C CA . TYR A 1 93 ? -6.242 14.664 3.184 1 98.94 93 TYR A CA 1
ATOM 726 C C . TYR A 1 93 ? -5.703 14.039 1.903 1 98.94 93 TYR A C 1
ATOM 728 O O . TYR A 1 93 ? -4.977 13.047 1.949 1 98.94 93 TYR A O 1
ATOM 736 N N . ARG A 1 94 ? -6.129 14.609 0.775 1 98.88 94 ARG A N 1
ATOM 737 C CA . ARG A 1 94 ? -5.562 14.141 -0.484 1 98.88 94 ARG A CA 1
ATOM 738 C C . ARG A 1 94 ? -4.055 14.367 -0.524 1 98.88 94 ARG A C 1
ATOM 740 O O . ARG A 1 94 ? -3.299 13.484 -0.942 1 98.88 94 ARG A O 1
ATOM 747 N N . CYS A 1 95 ? -3.615 15.539 -0.097 1 98.94 95 CYS A N 1
ATOM 748 C CA . CYS A 1 95 ? -2.188 15.828 -0.033 1 98.94 95 CYS A CA 1
ATOM 749 C C . CYS A 1 95 ? -1.473 14.859 0.9 1 98.94 95 CYS A C 1
ATOM 751 O O . CYS A 1 95 ? -0.427 14.312 0.549 1 98.94 95 CYS A O 1
ATOM 753 N N . LEU A 1 96 ? -2.039 14.68 2.1 1 98.94 96 LEU A N 1
ATOM 754 C CA . LEU A 1 96 ? -1.431 13.789 3.082 1 98.94 96 LEU A CA 1
ATOM 755 C C . LEU A 1 96 ? -1.322 12.367 2.535 1 98.94 96 LEU A C 1
ATOM 757 O O . LEU A 1 96 ? -0.283 11.719 2.678 1 98.94 96 LEU A O 1
ATOM 761 N N . SER A 1 97 ? -2.355 11.891 1.913 1 98.88 97 SER A N 1
ATOM 762 C CA . SER A 1 97 ? -2.363 10.547 1.35 1 98.88 97 SER A CA 1
ATOM 763 C C . SER A 1 97 ? -1.224 10.359 0.353 1 98.88 97 SER A C 1
ATOM 765 O O . SER A 1 97 ? -0.423 9.43 0.485 1 98.88 97 SER A O 1
ATOM 767 N N . LEU A 1 98 ? -1.146 11.273 -0.592 1 98.81 98 LEU A N 1
ATOM 768 C CA . LEU A 1 98 ? -0.156 11.109 -1.65 1 98.81 98 LEU A CA 1
ATOM 769 C C . LEU A 1 98 ? 1.252 11.352 -1.121 1 98.81 98 LEU A C 1
ATOM 771 O O . LEU A 1 98 ? 2.209 10.719 -1.577 1 98.81 98 LEU A O 1
ATOM 775 N N . LEU A 1 99 ? 1.426 12.227 -0.164 1 98.88 99 LEU A N 1
ATOM 776 C CA . LEU A 1 99 ? 2.729 12.461 0.45 1 98.88 99 LEU A CA 1
ATOM 777 C C . LEU A 1 99 ? 3.215 11.211 1.18 1 98.88 99 LEU A C 1
ATOM 779 O O . LEU A 1 99 ? 4.367 10.797 1.02 1 98.88 99 LEU A O 1
ATOM 783 N N . TYR A 1 100 ? 2.326 10.617 1.974 1 98.88 100 TYR A N 1
ATOM 784 C CA . TYR A 1 100 ? 2.689 9.398 2.686 1 98.88 100 TYR A CA 1
ATOM 785 C C . TYR A 1 100 ? 3.047 8.281 1.709 1 98.88 100 TYR A C 1
ATOM 787 O O . TYR A 1 100 ? 4.008 7.543 1.93 1 98.88 100 TYR A O 1
ATOM 795 N N . LEU A 1 101 ? 2.277 8.156 0.709 1 98.44 101 LEU A N 1
ATOM 796 C CA . LEU A 1 101 ? 2.572 7.113 -0.268 1 98.44 101 LEU A CA 1
ATOM 797 C C . LEU A 1 101 ? 3.898 7.383 -0.969 1 98.44 101 LEU A C 1
ATOM 799 O O . LEU A 1 101 ? 4.664 6.453 -1.238 1 98.44 101 LEU A O 1
ATOM 803 N N . ARG A 1 102 ? 4.133 8.68 -1.327 1 98.31 102 ARG A N 1
ATOM 804 C CA . ARG A 1 102 ? 5.395 9.031 -1.97 1 98.31 102 ARG A CA 1
ATOM 805 C C . ARG A 1 102 ? 6.578 8.719 -1.059 1 98.31 102 ARG A C 1
ATOM 807 O O . ARG A 1 102 ? 7.617 8.242 -1.521 1 98.31 102 ARG A O 1
ATOM 814 N N . MET A 1 103 ? 6.477 9.031 0.155 1 98.56 103 MET A N 1
ATOM 815 C CA . MET A 1 103 ? 7.52 8.727 1.127 1 98.56 103 MET A CA 1
ATOM 816 C C . MET A 1 103 ? 7.762 7.223 1.214 1 98.56 103 MET A C 1
ATOM 818 O O . MET A 1 103 ? 8.906 6.773 1.291 1 98.56 103 MET A O 1
ATOM 822 N N . PHE A 1 104 ? 6.707 6.426 1.206 1 98.62 104 PHE A N 1
ATOM 823 C CA . PHE A 1 104 ? 6.855 4.977 1.148 1 98.62 104 PHE A CA 1
ATOM 824 C C . PHE A 1 104 ? 7.645 4.562 -0.089 1 98.62 104 PHE A C 1
ATOM 826 O O . PHE A 1 104 ? 8.586 3.773 0.004 1 98.62 104 PHE A O 1
ATOM 833 N N . LYS A 1 105 ? 7.223 5.078 -1.2 1 97.5 105 LYS A N 1
ATOM 834 C CA . LYS A 1 105 ? 7.848 4.695 -2.461 1 97.5 105 LYS A CA 1
ATOM 835 C C . LYS A 1 105 ? 9.336 5.023 -2.457 1 97.5 105 LYS A C 1
ATOM 837 O O . LYS A 1 105 ? 10.141 4.289 -3.037 1 97.5 105 LYS A O 1
ATOM 842 N N . LEU A 1 106 ? 9.711 6.129 -1.824 1 97.38 106 LEU A N 1
ATOM 843 C CA . LEU A 1 106 ? 11.109 6.543 -1.754 1 97.38 106 LEU A CA 1
ATOM 844 C C . LEU A 1 106 ? 11.922 5.566 -0.906 1 97.38 106 LEU A C 1
ATOM 846 O O . LEU A 1 106 ? 13.148 5.5 -1.033 1 97.38 106 LEU A O 1
ATOM 850 N N . LYS A 1 107 ? 11.289 4.797 -0.002 1 98.12 107 LYS A N 1
ATOM 851 C CA . LYS A 1 107 ? 11.984 3.865 0.881 1 98.12 107 LYS A CA 1
ATOM 852 C C . LYS A 1 107 ? 11.586 2.422 0.578 1 98.12 107 LYS A C 1
ATOM 854 O O . LYS A 1 107 ? 11.812 1.526 1.396 1 98.12 107 LYS A O 1
ATOM 859 N N . LYS A 1 108 ? 10.977 2.166 -0.472 1 97.5 108 LYS A N 1
ATOM 860 C CA . LYS A 1 108 ? 10.414 0.87 -0.834 1 97.5 108 LYS A CA 1
ATOM 861 C C . LYS A 1 108 ? 11.484 -0.217 -0.843 1 97.5 108 LYS A C 1
ATOM 863 O O . LYS A 1 108 ? 11.25 -1.326 -0.357 1 97.5 108 LYS A O 1
ATOM 868 N N . ASP A 1 109 ? 12.711 0.047 -1.427 1 97 109 ASP A N 1
ATOM 869 C CA . ASP A 1 109 ? 13.781 -0.946 -1.517 1 97 109 ASP A CA 1
ATOM 870 C C . ASP A 1 109 ? 14.234 -1.395 -0.129 1 97 109 ASP A C 1
ATOM 872 O O . ASP A 1 109 ? 14.5 -2.578 0.091 1 97 109 ASP A O 1
ATOM 876 N N . HIS A 1 110 ? 14.328 -0.395 0.733 1 97.5 110 HIS A N 1
ATOM 877 C CA . HIS A 1 110 ? 14.656 -0.741 2.111 1 97.5 110 HIS A CA 1
ATOM 878 C C . HIS A 1 110 ? 13.57 -1.607 2.738 1 97.5 110 HIS A C 1
ATOM 880 O O . HIS A 1 110 ? 13.875 -2.574 3.441 1 97.5 110 HIS A O 1
ATOM 886 N N . ALA A 1 111 ? 12.375 -1.259 2.492 1 98.19 111 ALA A N 1
ATOM 887 C CA . ALA A 1 111 ? 11.266 -2.035 3.031 1 98.19 111 ALA A CA 1
ATOM 888 C C . ALA A 1 111 ? 11.297 -3.471 2.516 1 98.19 111 ALA A C 1
ATOM 890 O O . ALA A 1 111 ? 11.031 -4.414 3.266 1 98.19 111 ALA A O 1
ATOM 891 N N . MET A 1 112 ? 11.594 -3.643 1.281 1 97.81 112 MET A N 1
ATOM 892 C CA . MET A 1 112 ? 11.672 -4.969 0.672 1 97.81 112 MET A CA 1
ATOM 893 C C . MET A 1 112 ? 12.766 -5.805 1.329 1 97.81 112 MET A C 1
ATOM 895 O O . MET A 1 112 ? 12.547 -6.973 1.653 1 97.81 112 MET A O 1
ATOM 899 N N . LYS A 1 113 ? 13.922 -5.195 1.462 1 98 113 LYS A N 1
ATOM 900 C CA . LYS A 1 113 ? 15.039 -5.883 2.104 1 98 113 LYS A CA 1
ATOM 901 C C . LYS A 1 113 ? 14.68 -6.316 3.521 1 98 113 LYS A C 1
ATOM 903 O O . LYS A 1 113 ? 14.938 -7.457 3.912 1 98 113 LYS A O 1
ATOM 908 N N . TYR A 1 114 ? 14.125 -5.422 4.285 1 98.19 114 TYR A N 1
ATOM 909 C CA . TYR A 1 114 ? 13.734 -5.719 5.66 1 98.19 114 TYR A CA 1
ATOM 910 C C . TYR A 1 114 ? 12.656 -6.797 5.703 1 98.19 114 TYR A C 1
ATOM 912 O O . TYR A 1 114 ? 12.711 -7.703 6.539 1 98.19 114 TYR A O 1
ATOM 920 N N . SER A 1 115 ? 11.664 -6.664 4.863 1 98.25 115 SER A N 1
ATOM 921 C CA . SER A 1 115 ? 10.578 -7.641 4.812 1 98.25 115 SER A CA 1
ATOM 922 C C . SER A 1 115 ? 11.117 -9.047 4.562 1 98.25 115 SER A C 1
ATOM 924 O O . SER A 1 115 ? 10.695 -10 5.223 1 98.25 115 SER A O 1
ATOM 926 N N . ARG A 1 116 ? 11.977 -9.203 3.635 1 97.69 116 ARG A N 1
ATOM 927 C CA . ARG A 1 116 ? 12.562 -10.5 3.314 1 97.69 116 ARG A CA 1
ATOM 928 C C . ARG A 1 116 ? 13.266 -11.094 4.531 1 97.69 116 ARG A C 1
ATOM 930 O O . ARG A 1 116 ? 13.047 -12.266 4.863 1 97.69 116 ARG A O 1
ATOM 937 N N . SER A 1 117 ? 14.078 -10.297 5.148 1 97.69 117 SER A N 1
ATOM 938 C CA . SER A 1 117 ? 14.812 -10.758 6.32 1 97.69 117 SER A CA 1
ATOM 939 C C . SER A 1 117 ? 13.867 -11.125 7.457 1 97.69 117 SER A C 1
ATOM 941 O O . SER A 1 117 ? 14.07 -12.133 8.141 1 97.69 117 SER A O 1
ATOM 943 N N . LEU A 1 118 ? 12.922 -10.312 7.656 1 98.38 118 LEU A N 1
ATOM 944 C CA . LEU A 1 118 ? 11.977 -10.523 8.75 1 98.38 118 LEU A CA 1
ATOM 945 C C . LEU A 1 118 ? 11.109 -11.75 8.492 1 98.38 118 LEU A C 1
ATOM 947 O O . LEU A 1 118 ? 10.844 -12.531 9.414 1 98.38 118 LEU A O 1
ATOM 951 N N . MET A 1 119 ? 10.586 -11.859 7.305 1 97.75 119 MET A N 1
ATOM 952 C CA . MET A 1 119 ? 9.797 -13.039 6.961 1 97.75 119 MET A CA 1
ATOM 953 C C . MET A 1 119 ? 10.586 -14.32 7.211 1 97.75 119 MET A C 1
ATOM 955 O O . MET A 1 119 ? 10.047 -15.289 7.734 1 97.75 119 MET A O 1
ATOM 959 N N . GLU A 1 120 ? 11.875 -14.32 6.77 1 97 120 GLU A N 1
ATOM 960 C CA . GLU A 1 120 ? 12.742 -15.477 7.016 1 97 120 GLU A CA 1
ATOM 961 C C . GLU A 1 120 ? 12.883 -15.75 8.508 1 97 120 GLU A C 1
ATOM 963 O O . GLU A 1 120 ? 12.797 -16.906 8.945 1 97 120 GLU A O 1
ATOM 968 N N . TYR A 1 121 ? 13.078 -14.75 9.25 1 96.69 121 TYR A N 1
ATOM 969 C CA . TYR A 1 121 ? 13.211 -14.883 10.695 1 96.69 121 TYR A CA 1
ATOM 970 C C . TYR A 1 121 ? 11.945 -15.477 11.312 1 96.69 121 TYR A C 1
ATOM 972 O O . TYR A 1 121 ? 12.016 -16.406 12.109 1 96.69 121 TYR A O 1
ATOM 980 N N . PHE A 1 122 ? 10.789 -14.969 10.977 1 96.25 122 PHE A N 1
ATOM 981 C CA . PHE A 1 122 ? 9.531 -15.383 11.594 1 96.25 122 PHE A CA 1
ATOM 982 C C . PHE A 1 122 ? 9.148 -16.781 11.156 1 96.25 122 PHE A C 1
ATOM 984 O O . PHE A 1 122 ? 8.508 -17.531 11.906 1 96.25 122 PHE A O 1
ATOM 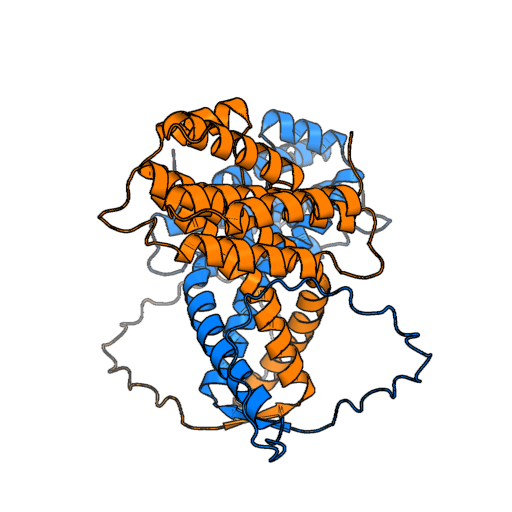991 N N . LYS A 1 123 ? 9.461 -17.141 9.961 1 94.69 123 LYS A N 1
ATOM 992 C CA . LYS A 1 123 ? 9.242 -18.5 9.492 1 94.69 123 LYS A CA 1
ATOM 993 C C . LYS A 1 123 ? 10.031 -19.516 10.312 1 94.69 123 LYS A C 1
ATOM 995 O O . LYS A 1 123 ? 9.523 -20.578 10.672 1 94.69 123 LYS A O 1
ATOM 1000 N N . ASN A 1 124 ? 11.25 -19.172 10.656 1 90.81 124 ASN A N 1
ATOM 1001 C CA . ASN A 1 124 ? 12.133 -20.047 11.422 1 90.81 124 ASN A CA 1
ATOM 1002 C C . ASN A 1 124 ? 11.773 -20.062 12.898 1 90.81 124 ASN A C 1
ATOM 1004 O O . ASN A 1 124 ? 12 -21.062 13.594 1 90.81 124 ASN A O 1
ATOM 1008 N N . SER A 1 125 ? 11.289 -18.969 13.453 1 83.69 125 SER A N 1
ATOM 1009 C CA . SER A 1 125 ? 10.922 -18.844 14.859 1 83.69 125 SER A CA 1
ATOM 1010 C C . SER A 1 125 ? 9.648 -19.641 15.164 1 83.69 125 SER A C 1
ATOM 1012 O O . SER A 1 125 ? 9.461 -20.109 16.281 1 83.69 125 SER A O 1
ATOM 1014 N N . SER A 1 126 ? 8.672 -19.641 14.32 1 75.56 126 SER A N 1
ATOM 1015 C CA . SER A 1 126 ? 7.453 -20.438 14.5 1 75.56 126 SER A CA 1
ATOM 1016 C C . SER A 1 126 ? 7.746 -21.922 14.461 1 75.56 126 SER A C 1
ATOM 1018 O O . SER A 1 126 ? 7.039 -22.719 15.094 1 75.56 126 SER A O 1
ATOM 1020 N N . LYS A 1 127 ? 8.703 -22.359 13.719 1 65.56 127 LYS A N 1
ATOM 1021 C CA . LYS A 1 127 ? 9.102 -23.766 13.672 1 65.56 127 LYS A CA 1
ATOM 1022 C C . LYS A 1 127 ? 9.766 -24.203 14.969 1 65.56 127 LYS A C 1
ATOM 1024 O O . LYS A 1 127 ? 9.57 -25.328 15.438 1 65.56 127 LYS A O 1
ATOM 1029 N N . VAL A 1 128 ? 10.453 -23.297 15.562 1 56.78 128 VAL A N 1
ATOM 1030 C CA . VAL A 1 128 ? 11.164 -23.672 16.781 1 56.78 128 VAL A CA 1
ATOM 1031 C C . VAL A 1 128 ? 10.18 -23.734 17.953 1 56.78 128 VAL A C 1
ATOM 1033 O O . VAL A 1 128 ? 10.336 -24.562 18.859 1 56.78 128 VAL A O 1
ATOM 1036 N N . SER A 1 129 ? 9.156 -22.844 17.984 1 51.44 129 SER A N 1
ATOM 1037 C CA . SER A 1 129 ? 8.266 -22.953 19.141 1 51.44 129 SER A CA 1
ATOM 1038 C C . SER A 1 129 ? 7.438 -24.234 19.062 1 51.44 129 SER A C 1
ATOM 1040 O O . SER A 1 129 ? 6.688 -24.547 20 1 51.44 129 SER A O 1
ATOM 1042 N N . GLN A 1 130 ? 7.121 -24.641 17.828 1 40.84 130 GLN A N 1
ATOM 1043 C CA . GLN A 1 130 ? 6.461 -25.938 17.844 1 40.84 130 GLN A CA 1
ATOM 1044 C C . GLN A 1 130 ? 7.465 -27.062 18.109 1 40.84 130 GLN A C 1
ATOM 1046 O O . GLN A 1 130 ? 8.359 -27.312 17.281 1 40.84 130 GLN A O 1
ATOM 1051 N N . ALA A 1 131 ? 7.809 -27.25 19.234 1 37.72 131 ALA A N 1
ATOM 1052 C CA . ALA A 1 131 ? 8.633 -28.391 19.625 1 37.72 131 ALA A CA 1
ATOM 1053 C C . ALA A 1 131 ? 8.32 -29.609 18.75 1 37.72 131 ALA A C 1
ATOM 1055 O O . ALA A 1 131 ? 7.148 -29.969 18.578 1 37.72 131 ALA A O 1
ATOM 1056 N N . PRO A 1 132 ? 9.289 -30.016 17.891 1 38.84 132 PRO A N 1
ATOM 1057 C CA . PRO A 1 132 ? 9.07 -31.25 17.125 1 38.84 132 PRO A CA 1
ATOM 1058 C C . PRO A 1 132 ? 8.367 -32.344 17.938 1 38.84 132 PRO A C 1
ATOM 1060 O O . PRO A 1 132 ? 8.75 -32.594 19.078 1 38.84 132 PRO A O 1
ATOM 1063 N N . SER A 1 133 ? 7.016 -32.375 17.922 1 35.94 133 SER A N 1
ATOM 1064 C CA . SER A 1 133 ? 6.688 -33.719 18.422 1 35.94 133 SER A CA 1
ATOM 1065 C C . SER A 1 133 ? 7.469 -34.781 17.656 1 35.94 133 SER A C 1
ATOM 1067 O O . SER A 1 133 ? 7.672 -34.688 16.453 1 35.94 133 SER A O 1
ATOM 1069 N N . PRO A 1 134 ? 8.18 -35.688 18.328 1 38.47 134 PRO A N 1
ATOM 1070 C CA . PRO A 1 134 ? 9.055 -36.719 17.766 1 38.47 134 PRO A CA 1
ATOM 1071 C C . PRO A 1 134 ? 8.438 -37.469 16.578 1 38.47 134 PRO A C 1
ATOM 1073 O O . PRO A 1 134 ? 8.953 -38.5 16.141 1 38.47 134 PRO A O 1
ATOM 1076 N N . TRP A 1 135 ? 7.102 -37.406 16.328 1 32.41 135 TRP A N 1
ATOM 1077 C CA . TRP A 1 135 ? 6.754 -38.562 15.508 1 32.41 135 TRP A CA 1
ATOM 1078 C C . TRP A 1 135 ? 7.316 -38.406 14.094 1 32.41 135 TRP A C 1
ATOM 1080 O O . TRP A 1 135 ? 7.234 -37.312 13.508 1 32.41 135 TRP A O 1
ATOM 1090 N N . GLY A 1 136 ? 8.188 -39.25 13.586 1 30.83 136 GLY A N 1
ATOM 1091 C CA . GLY A 1 136 ? 9.062 -39.531 12.461 1 30.83 136 GLY A CA 1
ATOM 1092 C C . GLY A 1 136 ? 8.359 -39.469 11.117 1 30.83 136 GLY A C 1
ATOM 1093 O O . GLY A 1 136 ? 9.008 -39.469 10.07 1 30.83 136 GLY A O 1
ATOM 1094 N N . GLY A 1 137 ? 7.141 -40.031 10.898 1 27.27 137 GLY A N 1
ATOM 1095 C CA . GLY A 1 137 ? 7.141 -40.812 9.688 1 27.27 137 GLY A CA 1
ATOM 1096 C C . GLY A 1 137 ? 7.309 -40 8.422 1 27.27 137 GLY A C 1
ATOM 1097 O O . GLY A 1 137 ? 7.207 -38.781 8.461 1 27.27 137 GLY A O 1
ATOM 1098 N N . LYS A 1 138 ? 6.805 -40.688 7.238 1 32.31 138 LYS A N 1
ATOM 1099 C CA . LYS A 1 138 ? 7.133 -40.969 5.844 1 32.31 138 LYS A CA 1
ATOM 1100 C C . LYS A 1 138 ? 6.535 -39.906 4.914 1 32.31 138 LYS A C 1
ATOM 1102 O O . LYS A 1 138 ? 5.84 -40.25 3.953 1 32.31 138 LYS A O 1
ATOM 1107 N N . SER A 1 139 ? 6.289 -38.625 5.195 1 29.33 139 SER A N 1
ATOM 1108 C CA . SER A 1 139 ? 5.324 -37.906 4.367 1 29.33 139 SER A CA 1
ATOM 1109 C C . SER A 1 139 ? 5.934 -37.5 3.027 1 29.33 139 SER A C 1
ATOM 1111 O O . SER A 1 139 ? 6.676 -36.531 2.945 1 29.33 139 SER A O 1
ATOM 1113 N N . THR A 1 140 ? 6.18 -38.5 2.146 1 29.05 140 THR A N 1
ATOM 1114 C CA . THR A 1 140 ? 6.812 -38.219 0.859 1 29.05 140 THR A CA 1
ATOM 1115 C C . THR A 1 140 ? 5.961 -37.281 0.028 1 29.05 140 THR A C 1
ATOM 1117 O O . THR A 1 140 ? 6.484 -36.531 -0.802 1 29.05 140 THR A O 1
ATOM 1120 N N . GLU A 1 141 ? 4.629 -37.594 -0.207 1 31.02 141 GLU A N 1
ATOM 1121 C CA . GLU A 1 141 ? 4.117 -37.406 -1.562 1 31.02 141 GLU A CA 1
ATOM 1122 C C . GLU A 1 141 ? 3.982 -35.938 -1.911 1 31.02 141 GLU A C 1
ATOM 1124 O O . GLU A 1 141 ? 3.635 -35.094 -1.055 1 31.02 141 GLU A O 1
ATOM 1129 N N . THR A 1 142 ? 4.559 -35.5 -2.961 1 32.88 142 THR A N 1
ATOM 1130 C CA . THR A 1 142 ? 4.602 -34.156 -3.582 1 32.88 142 THR A CA 1
ATOM 1131 C C . THR A 1 142 ? 3.195 -33.688 -3.92 1 32.88 142 THR A C 1
ATOM 1133 O O . THR A 1 142 ? 2.553 -34.219 -4.832 1 32.88 142 THR A O 1
ATOM 1136 N N . PRO A 1 143 ? 2.146 -33.5 -3.014 1 35.38 143 PRO A N 1
ATOM 1137 C CA . PRO A 1 143 ? 0.778 -33.188 -3.428 1 35.38 143 PRO A CA 1
ATOM 1138 C C . PRO A 1 143 ? 0.687 -31.875 -4.223 1 35.38 143 PRO A C 1
ATOM 1140 O O . PRO A 1 143 ? 1.552 -31.016 -4.09 1 35.38 143 PRO A O 1
ATOM 1143 N N . SER A 1 144 ? 0.347 -31.938 -5.465 1 38.28 144 SER A N 1
ATOM 1144 C CA . SER A 1 144 ? -0.13 -30.781 -6.203 1 38.28 144 SER A CA 1
ATOM 1145 C C . SER A 1 144 ? -1.038 -29.906 -5.336 1 38.28 144 SER A C 1
ATOM 1147 O O . SER A 1 144 ? -1.826 -30.422 -4.543 1 38.28 144 SER A O 1
ATOM 1149 N N . PRO A 1 145 ? -0.794 -28.609 -5.051 1 37.56 145 PRO A N 1
ATOM 1150 C CA . PRO A 1 145 ? -1.376 -27.812 -3.969 1 37.56 145 PRO A CA 1
ATOM 1151 C C . PRO A 1 145 ? -2.902 -27.828 -3.982 1 37.56 145 PRO A C 1
ATOM 1153 O O . PRO A 1 145 ? -3.531 -27.875 -2.922 1 37.56 145 PRO A O 1
ATOM 1156 N N . MET A 1 146 ? -3.564 -27.453 -5.059 1 39.41 146 MET A N 1
ATOM 1157 C CA . MET A 1 146 ? -4.828 -26.797 -4.719 1 39.41 146 MET A CA 1
ATOM 1158 C C . MET A 1 146 ? -5.879 -27.828 -4.312 1 39.41 146 MET A C 1
ATOM 1160 O O . MET A 1 146 ? -6.547 -28.406 -5.164 1 39.41 146 MET A O 1
ATOM 1164 N N . SER A 1 147 ? -5.598 -29 -3.666 1 31.23 147 SER A N 1
ATOM 1165 C CA . SER A 1 147 ? -6.793 -29.797 -3.385 1 31.23 147 SER A CA 1
ATOM 1166 C C . SER A 1 147 ? -7.801 -29 -2.561 1 31.23 147 SER A C 1
ATOM 1168 O O . SER A 1 147 ? -7.477 -28.531 -1.469 1 31.23 147 SER A O 1
ATOM 1170 N N . LEU A 1 148 ? -8.734 -28.312 -3.301 1 35.56 148 LEU A N 1
ATOM 1171 C CA . LEU A 1 148 ? -9.852 -27.609 -2.672 1 35.56 148 LEU A CA 1
ATOM 1172 C C . LEU A 1 148 ? -10.672 -28.562 -1.812 1 35.56 148 LEU A C 1
ATOM 1174 O O . LEU A 1 148 ? -11.5 -29.328 -2.332 1 35.56 148 LEU A O 1
ATOM 1178 N N . SER A 1 149 ? -10.102 -29.484 -1.127 1 29.7 149 SER A N 1
ATOM 1179 C CA . SER A 1 149 ? -10.906 -30.406 -0.342 1 29.7 149 SER A CA 1
ATOM 1180 C C . SER A 1 149 ? -11.906 -29.656 0.536 1 29.7 149 SER A C 1
ATOM 1182 O O . SER A 1 149 ? -11.562 -28.656 1.163 1 29.7 149 SER A O 1
ATOM 1184 N N . PRO A 1 150 ? -13.188 -29.953 0.219 1 32.44 150 PRO A N 1
ATOM 1185 C CA . PRO A 1 150 ? -14.344 -29.438 0.955 1 32.44 150 PRO A CA 1
ATOM 1186 C C . PRO A 1 150 ? -14.227 -29.656 2.463 1 32.44 150 PRO A C 1
ATOM 1188 O O . PRO A 1 150 ? -14.062 -30.797 2.916 1 32.44 150 PRO A O 1
ATOM 1191 N N . SER A 1 151 ? -13.477 -28.906 3.018 1 27.34 151 SER A N 1
ATOM 1192 C CA . SER A 1 151 ? -13.383 -29.109 4.457 1 27.34 151 SER A CA 1
ATOM 1193 C C . SER A 1 151 ? -14.758 -29.125 5.109 1 27.34 151 SER A C 1
ATOM 1195 O O . SER A 1 151 ? -15.641 -28.359 4.715 1 27.34 151 SER A O 1
ATOM 1197 N N . PRO A 1 152 ? -15.195 -30.328 5.57 1 27.47 152 PRO A N 1
ATOM 1198 C CA . PRO A 1 152 ? -16.406 -30.5 6.371 1 27.47 152 PRO A CA 1
ATOM 1199 C C . PRO A 1 152 ? -16.609 -29.375 7.387 1 27.47 152 PRO A C 1
ATOM 1201 O O . PRO A 1 152 ? -15.648 -28.734 7.797 1 27.47 152 PRO A O 1
ATOM 1204 N N . ILE A 1 153 ? -17.844 -28.797 7.312 1 25.33 153 ILE A N 1
ATOM 1205 C CA . ILE A 1 153 ? -18.484 -27.781 8.133 1 25.33 153 ILE A CA 1
ATOM 1206 C C . ILE A 1 153 ? -18.484 -28.219 9.594 1 25.33 153 ILE A C 1
ATOM 1208 O O . ILE A 1 153 ? -19.281 -29.078 9.992 1 25.33 153 ILE A O 1
ATOM 1212 N N . SER A 1 154 ? -17.484 -28.938 10.039 1 23.06 154 SER A N 1
ATOM 1213 C CA . SER A 1 154 ? -17.719 -29.328 11.43 1 23.06 154 SER A CA 1
ATOM 1214 C C . SER A 1 154 ? -18.188 -28.141 12.258 1 23.06 154 SER A C 1
ATOM 1216 O O . SER A 1 154 ? -17.938 -26.984 11.914 1 23.06 154 SER A O 1
ATOM 1218 N N . THR A 1 155 ? -19.25 -28.5 13.039 1 25.06 155 THR A N 1
ATOM 1219 C CA . THR A 1 155 ? -20 -27.906 14.133 1 25.06 155 THR A CA 1
ATOM 1220 C C . THR A 1 155 ? -19.078 -27.188 15.102 1 25.06 155 THR A C 1
ATOM 1222 O O . THR A 1 155 ? -18.281 -27.812 15.805 1 25.06 155 THR A O 1
ATOM 1225 N N . LEU A 1 156 ? -18.438 -26.203 14.492 1 22.5 156 LEU A N 1
ATOM 1226 C CA . LEU A 1 156 ? -17.594 -25.438 15.391 1 22.5 156 LEU A CA 1
ATOM 1227 C C . LEU A 1 156 ? -18.359 -25.047 16.656 1 22.5 156 LEU A C 1
ATOM 1229 O O . LEU A 1 156 ? -19.297 -24.234 16.594 1 22.5 156 LEU A O 1
ATOM 1233 N N . GLY A 1 157 ? -18.688 -26.141 17.359 1 23.06 157 GLY A N 1
ATOM 1234 C CA . GLY A 1 157 ? -19.125 -25.906 18.734 1 23.06 157 GLY A CA 1
ATOM 1235 C C . GLY A 1 157 ? -18.453 -24.703 19.375 1 23.06 157 GLY A C 1
ATOM 1236 O O . GLY A 1 157 ? -17.422 -24.234 18.891 1 23.06 157 GLY A O 1
ATOM 1237 N N . SER A 1 158 ? -19.188 -24.109 20.281 1 27.88 158 SER A N 1
ATOM 1238 C CA . SER A 1 158 ? -19.172 -22.938 21.156 1 27.88 158 SER A CA 1
ATOM 1239 C C . SER A 1 158 ? -17.891 -22.875 21.969 1 27.88 158 SER A C 1
ATOM 1241 O O . SER A 1 158 ? -17.781 -22.078 22.906 1 27.88 158 SER A O 1
ATOM 1243 N N . THR A 1 159 ? -16.844 -23.688 21.453 1 25.14 159 THR A N 1
ATOM 1244 C CA . THR A 1 159 ? -15.945 -23.703 22.609 1 25.14 159 THR A CA 1
ATOM 1245 C C . THR A 1 159 ? -15.547 -22.281 23 1 25.14 159 THR A C 1
ATOM 1247 O O . THR A 1 159 ? -15.305 -21.438 22.125 1 25.14 159 THR A O 1
ATOM 1250 N N . THR A 1 160 ? -15.875 -22.016 24.203 1 27.39 160 THR A N 1
ATOM 1251 C CA . THR A 1 160 ? -15.523 -20.969 25.172 1 27.39 160 THR A CA 1
ATOM 1252 C C . THR A 1 160 ? -14.062 -20.547 25.016 1 27.39 160 THR A C 1
ATOM 1254 O O . THR A 1 160 ? -13.156 -21.344 25.25 1 27.39 160 THR A O 1
ATOM 1257 N N . SER A 1 161 ? -13.805 -20 23.828 1 28.7 161 SER A N 1
ATOM 1258 C CA . SER A 1 161 ? -12.477 -19.453 23.562 1 28.7 161 SER A CA 1
ATOM 1259 C C . SER A 1 161 ? -11.891 -18.812 24.812 1 28.7 161 SER A C 1
ATOM 1261 O O . SER A 1 161 ? -12.508 -17.922 25.406 1 28.7 161 SER A O 1
ATOM 1263 N N . THR A 1 162 ? -11.305 -19.734 25.594 1 29.11 162 THR A N 1
ATOM 1264 C CA . THR A 1 162 ? -10.391 -19.25 26.609 1 29.11 162 THR A CA 1
ATOM 1265 C C . THR A 1 162 ? -9.594 -18.047 26.109 1 29.11 162 THR A C 1
ATOM 1267 O O . THR A 1 162 ? -8.961 -18.125 25.047 1 29.11 162 THR A O 1
ATOM 1270 N N . ALA A 1 163 ? -9.93 -16.938 26.5 1 32.22 163 ALA A N 1
ATOM 1271 C CA . ALA A 1 163 ? -9.148 -15.695 26.484 1 32.22 163 ALA A CA 1
ATOM 1272 C C . ALA A 1 163 ? -7.648 -15.992 26.516 1 32.22 163 ALA A C 1
ATOM 1274 O O . ALA A 1 163 ? -7.133 -16.516 27.516 1 32.22 163 ALA A O 1
ATOM 1275 N N . GLY A 1 164 ? -7.094 -16.688 25.422 1 33.22 164 GLY A N 1
ATOM 1276 C CA . GLY A 1 164 ? -5.66 -16.922 25.391 1 33.22 164 GLY A CA 1
ATOM 1277 C C . GLY A 1 164 ? -4.863 -15.891 26.172 1 33.22 164 GLY A C 1
ATOM 1278 O O . GLY A 1 164 ? -5.074 -14.688 26 1 33.22 164 GLY A O 1
ATOM 1279 N N . SER A 1 165 ? -4.43 -16.266 27.219 1 37.09 165 SER A N 1
ATOM 1280 C CA . SER A 1 165 ? -3.463 -15.586 28.078 1 37.09 165 SER A CA 1
ATOM 1281 C C . SER A 1 165 ? -2.391 -14.883 27.25 1 37.09 165 SER A C 1
ATOM 1283 O O . SER A 1 165 ? -1.71 -15.508 26.438 1 37.09 165 SER A O 1
ATOM 1285 N N . SER A 1 166 ? -2.643 -13.734 26.594 1 45.56 166 SER A N 1
ATOM 1286 C CA . SER A 1 166 ? -1.466 -12.945 26.234 1 45.56 166 SER A CA 1
ATOM 1287 C C . SER A 1 166 ? -0.262 -13.344 27.094 1 45.56 166 SER A C 1
ATOM 1289 O O . SER A 1 166 ? -0.242 -13.109 28.297 1 45.56 166 SER A O 1
ATOM 1291 N N . SER A 1 167 ? 0.08 -14.555 26.969 1 49.38 167 SER A N 1
ATOM 1292 C CA . SER A 1 167 ? 1.241 -15.023 27.719 1 49.38 167 SER A CA 1
ATOM 1293 C C . SER A 1 167 ? 2.26 -13.906 27.922 1 49.38 167 SER A C 1
ATOM 1295 O O . SER A 1 167 ? 2.697 -13.273 26.953 1 49.38 167 SER A O 1
ATOM 1297 N N . VAL A 1 168 ? 2.178 -13.289 28.891 1 64.69 168 VAL A N 1
ATOM 1298 C CA . VAL A 1 168 ? 3.053 -12.352 29.594 1 64.69 168 VAL A CA 1
ATOM 1299 C C . VAL A 1 168 ? 4.512 -12.734 29.359 1 64.69 168 VAL A C 1
ATOM 1301 O O . VAL A 1 168 ? 5.414 -12.156 29.969 1 64.69 168 VAL A O 1
ATOM 1304 N N . GLY A 1 169 ? 4.777 -13.656 28.266 1 85.19 169 GLY A N 1
ATOM 1305 C CA . GLY A 1 169 ? 6.168 -14.062 28.109 1 85.19 169 GLY A CA 1
ATOM 1306 C C . GLY A 1 169 ? 6.934 -13.18 27.141 1 85.19 169 GLY A C 1
ATOM 1307 O O . GLY A 1 169 ? 6.355 -12.297 26.5 1 85.19 169 GLY A O 1
ATOM 1308 N N . THR A 1 170 ? 8.234 -13.289 27.359 1 91.56 170 THR A N 1
ATOM 1309 C CA . THR A 1 170 ? 9.156 -12.523 26.531 1 91.56 170 THR A CA 1
ATOM 1310 C C . THR A 1 170 ? 9.867 -13.438 25.531 1 91.56 170 THR A C 1
ATOM 1312 O O . THR A 1 170 ? 9.93 -14.656 25.734 1 91.56 170 THR A O 1
ATOM 1315 N N . VAL A 1 171 ? 10.125 -12.961 24.359 1 93.88 171 VAL A N 1
ATOM 1316 C CA . VAL A 1 171 ? 10.906 -13.609 23.312 1 93.88 171 VAL A CA 1
ATOM 1317 C C . VAL A 1 171 ? 12.203 -12.828 23.094 1 93.88 171 VAL A C 1
ATOM 1319 O O . VAL A 1 171 ? 12.195 -11.602 23.031 1 93.88 171 VAL A O 1
ATOM 1322 N N . SER A 1 172 ? 13.297 -13.484 23.031 1 93.94 172 SER A N 1
ATOM 1323 C CA . SER A 1 172 ? 14.578 -12.859 22.719 1 93.94 172 SER A CA 1
ATOM 1324 C C . SER A 1 172 ? 14.836 -12.852 21.219 1 93.94 172 SER A C 1
ATOM 1326 O O . SER A 1 172 ? 14.773 -13.898 20.562 1 93.94 172 SER A O 1
ATOM 1328 N N . ILE A 1 173 ? 15.031 -11.711 20.719 1 95.44 173 ILE A N 1
ATOM 1329 C CA . ILE A 1 173 ? 15.266 -11.609 19.281 1 95.44 173 ILE A CA 1
ATOM 1330 C C . ILE A 1 173 ? 16.594 -10.906 19.016 1 95.44 173 ILE A C 1
ATOM 1332 O O . ILE A 1 173 ? 17.047 -10.094 19.828 1 95.44 173 ILE A O 1
ATOM 1336 N N . PRO A 1 174 ? 17.297 -11.219 17.891 1 95.12 174 PRO A N 1
ATOM 1337 C CA . PRO A 1 174 ? 18.531 -10.492 17.562 1 95.12 174 PRO A CA 1
ATOM 1338 C C . PRO A 1 174 ? 18.297 -8.984 17.406 1 95.12 174 PRO A C 1
ATOM 1340 O O . PRO A 1 174 ? 17.266 -8.562 16.906 1 95.12 174 PRO A O 1
ATOM 1343 N N . GLN A 1 175 ? 19.281 -8.234 17.828 1 95.12 175 GLN A N 1
ATOM 1344 C CA . GLN A 1 175 ? 19.188 -6.777 17.766 1 95.12 175 GLN A CA 1
ATOM 1345 C C . GLN A 1 175 ? 18.953 -6.297 16.328 1 95.12 175 GLN A C 1
ATOM 1347 O O . GLN A 1 175 ? 18.219 -5.332 16.109 1 95.12 175 GLN A O 1
ATOM 1352 N N . ARG A 1 176 ? 19.609 -6.977 15.445 1 95.81 176 ARG A N 1
ATOM 1353 C CA . ARG A 1 176 ? 19.453 -6.621 14.039 1 95.81 176 ARG A CA 1
ATOM 1354 C C . ARG A 1 176 ? 18 -6.77 13.586 1 95.81 176 ARG A C 1
ATOM 1356 O O . ARG A 1 176 ? 17.484 -5.922 12.859 1 95.81 176 ARG A O 1
ATOM 1363 N N . ILE A 1 177 ? 17.375 -7.832 14.039 1 97.06 177 ILE A N 1
ATOM 1364 C CA . ILE A 1 177 ? 15.977 -8.094 13.695 1 97.06 177 ILE A CA 1
ATOM 1365 C C . ILE A 1 177 ? 15.078 -7.043 14.336 1 97.06 177 ILE A C 1
ATOM 1367 O O . ILE A 1 177 ? 14.117 -6.578 13.719 1 97.06 177 ILE A O 1
ATOM 1371 N N . HIS A 1 178 ? 15.398 -6.688 15.547 1 96.44 178 HIS A N 1
ATOM 1372 C CA . HIS A 1 178 ? 14.641 -5.664 16.25 1 96.44 178 HIS A CA 1
ATOM 1373 C C . HIS A 1 178 ? 14.695 -4.328 15.516 1 96.44 178 HIS A C 1
ATOM 1375 O O . HIS A 1 178 ? 13.672 -3.68 15.32 1 96.44 178 HIS A O 1
ATOM 1381 N N . HIS A 1 179 ? 15.867 -3.928 15.086 1 96.06 179 HIS A N 1
ATOM 1382 C CA . HIS A 1 179 ? 16.062 -2.678 14.359 1 96.06 179 HIS A CA 1
ATOM 1383 C C . HIS A 1 179 ? 15.352 -2.713 13.008 1 96.06 179 HIS A C 1
ATOM 1385 O O . HIS A 1 179 ? 14.75 -1.722 12.594 1 96.06 179 HIS A O 1
ATOM 1391 N N . MET A 1 180 ? 15.422 -3.861 12.32 1 97.12 180 MET A N 1
ATOM 1392 C CA . MET A 1 180 ? 14.797 -4.016 11.008 1 97.12 180 MET A CA 1
ATOM 1393 C C . MET A 1 180 ? 13.273 -3.926 11.125 1 97.12 180 MET A C 1
ATOM 1395 O O . MET A 1 180 ? 12.617 -3.328 10.273 1 97.12 180 MET A O 1
ATOM 1399 N N . ALA A 1 181 ? 12.82 -4.527 12.18 1 97.81 181 ALA A N 1
ATOM 1400 C CA . ALA A 1 181 ? 11.383 -4.492 12.406 1 97.81 181 ALA A CA 1
ATOM 1401 C C . ALA A 1 181 ? 10.906 -3.062 12.656 1 97.81 181 ALA A C 1
ATOM 1403 O O . ALA A 1 181 ? 9.867 -2.648 12.125 1 97.81 181 ALA A O 1
ATOM 1404 N N . ALA A 1 182 ? 11.633 -2.318 13.477 1 97.69 182 ALA A N 1
ATOM 1405 C CA . ALA A 1 182 ? 11.289 -0.928 13.766 1 97.69 182 ALA A CA 1
ATOM 1406 C C . ALA A 1 182 ? 11.266 -0.092 12.492 1 97.69 182 ALA A C 1
ATOM 1408 O O . ALA A 1 182 ? 10.328 0.679 12.266 1 97.69 182 ALA A O 1
ATOM 1409 N N . SER A 1 183 ? 12.258 -0.252 11.641 1 97.94 183 SER A N 1
ATOM 1410 C CA . SER A 1 183 ? 12.352 0.493 10.391 1 97.94 183 SER A CA 1
ATOM 1411 C C . SER A 1 183 ? 11.25 0.081 9.422 1 97.94 183 SER A C 1
ATOM 1413 O O . SER A 1 183 ? 10.648 0.93 8.758 1 97.94 183 SER A O 1
ATOM 1415 N N . HIS A 1 184 ? 11.047 -1.231 9.359 1 98.5 184 HIS A N 1
ATOM 1416 C CA . HIS A 1 184 ? 10.008 -1.752 8.477 1 98.5 184 HIS A CA 1
ATOM 1417 C C . HIS A 1 184 ? 8.641 -1.195 8.844 1 98.5 184 HIS A C 1
ATOM 1419 O O . HIS A 1 184 ? 7.875 -0.79 7.965 1 98.5 184 HIS A O 1
ATOM 1425 N N . VAL A 1 185 ? 8.32 -1.184 10.125 1 98.5 185 VAL A N 1
ATOM 1426 C CA . VAL A 1 185 ? 7.043 -0.676 10.609 1 98.5 185 VAL A CA 1
ATOM 1427 C C . VAL A 1 185 ? 6.914 0.808 10.273 1 98.5 185 VAL A C 1
ATOM 1429 O O . VAL A 1 185 ? 5.855 1.262 9.828 1 98.5 185 VAL A O 1
ATOM 1432 N N . ASN A 1 186 ? 7.996 1.58 10.445 1 97.88 186 ASN A N 1
ATOM 1433 C CA . ASN A 1 186 ? 7.984 3.008 10.148 1 97.88 186 ASN A CA 1
ATOM 1434 C C . ASN A 1 186 ? 7.715 3.273 8.672 1 97.88 186 ASN A C 1
ATOM 1436 O O . ASN A 1 186 ? 6.898 4.133 8.336 1 97.88 186 ASN A O 1
ATOM 1440 N N . ILE A 1 187 ? 8.359 2.506 7.785 1 98.56 187 ILE A N 1
ATOM 1441 C CA . ILE A 1 187 ? 8.211 2.693 6.344 1 98.56 187 ILE A CA 1
ATOM 1442 C C . ILE A 1 187 ? 6.805 2.273 5.91 1 98.56 187 ILE A C 1
ATOM 1444 O O . ILE A 1 187 ? 6.125 3.008 5.188 1 98.56 187 ILE A O 1
ATOM 1448 N N . THR A 1 188 ? 6.312 1.16 6.371 1 98.44 188 THR A N 1
ATOM 1449 C CA . THR A 1 188 ? 5.039 0.629 5.898 1 98.44 188 THR A CA 1
ATOM 1450 C C . THR A 1 188 ? 3.871 1.371 6.543 1 98.44 188 THR A C 1
ATOM 1452 O O . THR A 1 188 ? 2.75 1.342 6.027 1 98.44 188 THR A O 1
ATOM 1455 N N . ASN A 1 189 ? 4.176 1.997 7.703 1 98.31 189 ASN A N 1
ATOM 1456 C CA . ASN A 1 189 ? 3.15 2.848 8.297 1 98.31 189 ASN A CA 1
ATOM 1457 C C . ASN A 1 189 ? 2.732 3.969 7.348 1 98.31 189 ASN A C 1
ATOM 1459 O O . ASN A 1 189 ? 1.595 4.438 7.398 1 98.31 189 ASN A O 1
ATOM 1463 N N . ASN A 1 190 ? 3.672 4.395 6.543 1 98.62 190 ASN A N 1
ATOM 1464 C CA . ASN A 1 190 ? 3.342 5.414 5.551 1 98.62 190 ASN A CA 1
ATOM 1465 C C . ASN A 1 190 ? 2.234 4.941 4.613 1 98.62 190 ASN A C 1
ATOM 1467 O O . ASN A 1 190 ? 1.363 5.727 4.23 1 98.62 190 ASN A O 1
ATOM 1471 N N . VAL A 1 191 ? 2.225 3.674 4.234 1 98.12 191 VAL A N 1
ATOM 1472 C CA . VAL A 1 191 ? 1.19 3.115 3.369 1 98.12 191 VAL A CA 1
ATOM 1473 C C . VAL A 1 191 ? -0.157 3.15 4.086 1 98.12 191 VAL A C 1
ATOM 1475 O O . VAL A 1 191 ? -1.169 3.545 3.502 1 98.12 191 VAL A O 1
ATOM 1478 N N . LEU A 1 192 ? -0.156 2.779 5.293 1 98.44 192 LEU A N 1
ATOM 1479 C CA . LEU A 1 192 ? -1.385 2.725 6.074 1 98.44 192 LEU A CA 1
ATOM 1480 C C . LEU A 1 192 ? -1.977 4.121 6.258 1 98.44 192 LEU A C 1
ATOM 1482 O O . LEU A 1 192 ? -3.182 4.312 6.082 1 98.44 192 LEU A O 1
ATOM 1486 N N . ARG A 1 193 ? -1.092 5.043 6.562 1 98.19 193 ARG A N 1
ATOM 1487 C CA . ARG A 1 193 ? -1.541 6.422 6.703 1 98.19 193 ARG A CA 1
ATOM 1488 C C . ARG A 1 193 ? -2.088 6.957 5.383 1 98.19 193 ARG A C 1
ATOM 1490 O O . ARG A 1 193 ? -3.064 7.707 5.371 1 98.19 193 ARG A O 1
ATOM 1497 N N . SER A 1 194 ? -1.436 6.605 4.352 1 98.5 194 SER A N 1
ATOM 1498 C CA . SER A 1 194 ? -1.904 7.027 3.037 1 98.5 194 SER A CA 1
ATOM 1499 C C . SER A 1 194 ? -3.33 6.551 2.779 1 98.5 194 SER A C 1
ATOM 1501 O O . SER A 1 194 ? -4.195 7.344 2.398 1 98.5 194 SER A O 1
ATOM 1503 N N . TYR A 1 195 ? -3.59 5.301 2.986 1 96.94 195 TYR A N 1
ATOM 1504 C CA . TYR A 1 195 ? -4.91 4.727 2.742 1 96.94 195 TYR A CA 1
ATOM 1505 C C . TYR A 1 195 ? -5.945 5.324 3.686 1 96.94 195 TYR A C 1
ATOM 1507 O O . TYR A 1 195 ? -7.086 5.57 3.287 1 96.94 195 TYR A O 1
ATOM 1515 N N . GLU A 1 196 ? -5.566 5.57 4.895 1 97.38 196 GLU A N 1
ATOM 1516 C CA . GLU A 1 196 ? -6.477 6.172 5.863 1 97.38 196 GLU A CA 1
ATOM 1517 C C . GLU A 1 196 ? -6.914 7.566 5.422 1 97.38 196 GLU A C 1
ATOM 1519 O O . GLU A 1 196 ? -8.102 7.887 5.449 1 97.38 196 GLU A O 1
ATOM 1524 N N . HIS A 1 197 ? -5.965 8.344 5.031 1 98.56 197 HIS A N 1
ATOM 1525 C CA . HIS A 1 197 ? -6.277 9.711 4.621 1 98.56 197 HIS A CA 1
ATOM 1526 C C . HIS A 1 197 ? -7.086 9.727 3.328 1 98.56 197 HIS A C 1
ATOM 1528 O O . HIS A 1 197 ? -7.938 10.594 3.135 1 98.56 197 HIS A O 1
ATOM 1534 N N . TRP A 1 198 ? -6.797 8.789 2.498 1 98.12 198 TRP A N 1
ATOM 1535 C CA . TRP A 1 198 ? -7.59 8.695 1.277 1 98.12 198 TRP A CA 1
ATOM 1536 C C . TRP A 1 198 ? -9.047 8.367 1.596 1 98.12 198 TRP A C 1
ATOM 1538 O O . TRP A 1 198 ? -9.961 8.977 1.041 1 98.12 198 TRP A O 1
ATOM 1548 N N . ASP A 1 199 ? -9.281 7.473 2.514 1 96.44 199 ASP A N 1
ATOM 1549 C CA . ASP A 1 199 ? -10.625 7.082 2.928 1 96.44 199 ASP A CA 1
ATOM 1550 C C . ASP A 1 199 ? -11.352 8.25 3.586 1 96.44 199 ASP A C 1
ATOM 1552 O O . ASP A 1 199 ? -12.547 8.445 3.357 1 96.44 199 ASP A O 1
ATOM 1556 N N . MET A 1 200 ? -10.641 8.953 4.359 1 97.06 200 MET A N 1
ATOM 1557 C CA . MET A 1 200 ? -11.227 10.109 5.023 1 97.06 200 MET A CA 1
ATOM 1558 C C . MET A 1 200 ? -11.656 11.164 4.008 1 97.06 200 MET A C 1
ATOM 1560 O O . MET A 1 200 ? -12.734 11.75 4.137 1 97.06 200 MET A O 1
ATOM 1564 N N . ALA A 1 201 ? -10.797 11.367 3.041 1 98.44 201 ALA A N 1
ATOM 1565 C CA . ALA A 1 201 ? -11.141 12.312 1.984 1 98.44 201 ALA A CA 1
ATOM 1566 C C . ALA A 1 201 ? -12.391 11.852 1.228 1 98.44 201 ALA A C 1
ATOM 1568 O O . ALA A 1 201 ? -13.281 12.648 0.942 1 98.44 201 ALA A O 1
ATOM 1569 N N . ASP A 1 202 ? -12.492 10.594 0.943 1 97 202 ASP A N 1
ATOM 1570 C CA . ASP A 1 202 ? -13.633 10.047 0.221 1 97 202 ASP A CA 1
ATOM 1571 C C . ASP A 1 202 ? -14.93 10.242 1.009 1 97 202 ASP A C 1
ATOM 1573 O O . ASP A 1 202 ? -15.961 10.586 0.434 1 97 202 ASP A O 1
ATOM 1577 N N . LYS A 1 203 ? -14.875 9.984 2.244 1 96.44 203 LYS A N 1
ATOM 1578 C CA . LYS A 1 203 ? -16.047 10.148 3.102 1 96.44 203 LYS A CA 1
ATOM 1579 C C . LYS A 1 203 ? -16.531 11.586 3.096 1 96.44 203 LYS A C 1
ATOM 1581 O O . LYS A 1 203 ? -17.734 11.844 2.961 1 96.44 203 LYS A O 1
ATOM 1586 N N . LEU A 1 204 ? -15.656 12.539 3.182 1 96.88 204 LEU A N 1
ATOM 1587 C CA . LEU A 1 204 ? -16.016 13.953 3.264 1 96.88 204 LEU A CA 1
ATOM 1588 C C . LEU A 1 204 ? -16.422 14.484 1.896 1 96.88 204 LEU A C 1
ATOM 1590 O O . LEU A 1 204 ? -17.234 15.414 1.808 1 96.88 204 LEU A O 1
ATOM 1594 N N . THR A 1 205 ? -15.883 13.898 0.856 1 97.69 205 THR A N 1
ATOM 1595 C CA . THR A 1 205 ? -16.234 14.297 -0.505 1 97.69 205 THR A CA 1
ATOM 1596 C C . THR A 1 205 ? -17.703 14.023 -0.787 1 97.69 205 THR A C 1
ATOM 1598 O O . THR A 1 205 ? -18.344 14.773 -1.526 1 97.69 205 THR A O 1
ATOM 1601 N N . LYS A 1 206 ? -18.234 13.031 -0.196 1 95.44 206 LYS A N 1
ATOM 1602 C CA . LYS A 1 206 ? -19.625 12.656 -0.405 1 95.44 206 LYS A CA 1
ATOM 1603 C C . LYS A 1 206 ? -20.562 13.758 0.055 1 95.44 206 LYS A C 1
ATOM 1605 O O . LYS A 1 206 ? -21.641 13.938 -0.512 1 95.44 206 LYS A O 1
ATOM 1610 N N . GLU A 1 207 ? -20.188 14.539 1.048 1 92.25 207 GLU A N 1
ATOM 1611 C CA . GLU A 1 207 ? -20.984 15.641 1.573 1 92.25 207 GLU A CA 1
ATOM 1612 C C . GLU A 1 207 ? -20.844 16.891 0.709 1 92.25 207 GLU A C 1
ATOM 1614 O O . GLU A 1 207 ? -21.641 17.812 0.804 1 92.25 207 GLU A O 1
ATOM 1619 N N . ASN A 1 208 ? -19.828 16.938 -0.098 1 93.88 208 ASN A N 1
ATOM 1620 C CA . ASN A 1 208 ? -19.531 18.062 -0.968 1 93.88 208 ASN A CA 1
ATOM 1621 C C . ASN A 1 208 ? -19.297 17.625 -2.41 1 93.88 208 ASN A C 1
ATOM 1623 O O . ASN A 1 208 ? -18.344 18.062 -3.057 1 93.88 208 ASN A O 1
ATOM 1627 N N . LYS A 1 209 ? -20.125 16.828 -2.914 1 96.62 209 LYS A N 1
ATOM 1628 C CA . LYS A 1 209 ? -19.922 16.078 -4.148 1 96.62 209 LYS A CA 1
ATOM 1629 C C . LYS A 1 209 ? -19.812 17.016 -5.352 1 96.62 209 LYS A C 1
ATOM 1631 O O . LYS A 1 209 ? -18.984 16.812 -6.234 1 96.62 209 LYS A O 1
ATOM 1636 N N . GLU A 1 210 ? -20.672 18.016 -5.395 1 96.88 210 GLU A N 1
ATOM 1637 C CA . GLU A 1 210 ? -20.734 18.891 -6.562 1 96.88 210 GLU A CA 1
ATOM 1638 C C . GLU A 1 210 ? -19.406 19.609 -6.777 1 96.88 210 GLU A C 1
ATOM 1640 O O . GLU A 1 210 ? -18.922 19.703 -7.906 1 96.88 210 GLU A O 1
ATOM 1645 N N . PHE A 1 211 ? -18.859 20.094 -5.723 1 97.75 211 PHE A N 1
ATOM 1646 C CA . PHE A 1 211 ? -17.594 20.797 -5.773 1 97.75 211 PHE A CA 1
ATOM 1647 C C . PHE A 1 211 ? -16.5 19.906 -6.375 1 97.75 211 PHE A C 1
ATOM 1649 O O . PHE A 1 211 ? -15.758 20.344 -7.258 1 97.75 211 PHE A O 1
ATOM 1656 N N . PHE A 1 212 ? -16.422 18.734 -5.98 1 98.44 212 PHE A N 1
ATOM 1657 C CA . PHE A 1 212 ? -15.312 17.859 -6.363 1 98.44 212 PHE A CA 1
ATOM 1658 C C . PHE A 1 212 ? -15.594 17.188 -7.703 1 98.44 212 PHE A C 1
ATOM 1660 O O . PHE A 1 212 ? -14.664 16.859 -8.445 1 98.44 212 PHE A O 1
ATOM 1667 N N . ILE A 1 213 ? -16.859 17.016 -8.062 1 98.19 213 ILE A N 1
ATOM 1668 C CA . ILE A 1 213 ? -17.188 16.578 -9.414 1 98.19 213 ILE A CA 1
ATOM 1669 C C . ILE A 1 213 ? -16.703 17.609 -10.422 1 98.19 213 ILE A C 1
ATOM 1671 O O . ILE A 1 213 ? -16.078 17.266 -11.43 1 98.19 213 ILE A O 1
ATOM 1675 N N . ASP A 1 214 ? -16.969 18.812 -10.125 1 98.06 214 ASP A N 1
ATOM 1676 C CA . ASP A 1 214 ? -16.531 19.891 -11 1 98.06 214 ASP A CA 1
ATOM 1677 C C . ASP A 1 214 ? -15 19.953 -11.062 1 98.06 214 ASP A C 1
ATOM 1679 O O . ASP A 1 214 ? -14.43 20.172 -12.133 1 98.06 214 ASP A O 1
ATOM 1683 N N . LEU A 1 215 ? -14.359 19.828 -9.938 1 98.5 215 LEU A N 1
ATOM 1684 C CA . LEU A 1 215 ? -12.906 19.844 -9.883 1 98.5 215 LEU A CA 1
ATOM 1685 C C . LEU A 1 215 ? -12.312 18.703 -10.695 1 98.5 215 LEU A C 1
ATOM 1687 O O . LEU A 1 215 ? -11.328 18.891 -11.414 1 98.5 215 LEU A O 1
ATOM 1691 N N . ASP A 1 216 ? -12.914 17.562 -10.586 1 97.88 216 ASP A N 1
ATOM 1692 C CA . ASP A 1 216 ? -12.492 16.406 -11.367 1 97.88 216 ASP A CA 1
ATOM 1693 C C . ASP A 1 216 ? -12.648 16.656 -12.867 1 97.88 216 ASP A C 1
ATOM 1695 O O . ASP A 1 216 ? -11.82 16.219 -13.664 1 97.88 216 ASP A O 1
ATOM 1699 N N . LEU A 1 217 ? -13.641 17.281 -13.211 1 97.94 217 LEU A N 1
ATOM 1700 C CA . LEU A 1 217 ? -13.93 17.562 -14.609 1 97.94 217 LEU A CA 1
ATOM 1701 C C . LEU A 1 217 ? -12.875 18.5 -15.203 1 97.94 217 LEU A C 1
ATOM 1703 O O . LEU A 1 217 ? -12.469 18.328 -16.359 1 97.94 217 LEU A O 1
ATOM 1707 N N . VAL A 1 218 ? -12.438 19.422 -14.477 1 97.88 218 VAL A N 1
ATOM 1708 C CA . VAL A 1 218 ? -11.531 20.453 -14.977 1 97.88 218 VAL A CA 1
ATOM 1709 C C . VAL A 1 218 ? -10.086 19.953 -14.891 1 97.88 218 VAL A C 1
ATOM 1711 O O . VAL A 1 218 ? -9.289 20.219 -15.797 1 97.88 218 VAL A O 1
ATOM 1714 N N . MET A 1 219 ? -9.742 19.219 -13.812 1 97.62 219 MET A N 1
ATOM 1715 C CA . MET A 1 219 ? -8.344 18.906 -13.547 1 97.62 219 MET A CA 1
ATOM 1716 C C . MET A 1 219 ? -8.062 17.422 -13.836 1 97.62 219 MET A C 1
ATOM 1718 O O . MET A 1 219 ? -6.902 17.031 -13.945 1 97.62 219 MET A O 1
ATOM 1722 N N . GLY A 1 220 ? -9.094 16.656 -14.062 1 96.31 220 GLY A N 1
ATOM 1723 C CA . GLY A 1 220 ? -8.945 15.211 -14.023 1 96.31 220 GLY A CA 1
ATOM 1724 C C . GLY A 1 220 ? -8.977 14.641 -12.617 1 96.31 220 GLY A C 1
ATOM 1725 O O . GLY A 1 220 ? -8.422 15.234 -11.695 1 96.31 220 GLY A O 1
ATOM 1726 N N . PRO A 1 221 ? -9.609 13.57 -12.461 1 95.19 221 PRO A N 1
ATOM 1727 C CA . PRO A 1 221 ? -9.711 13 -11.117 1 95.19 221 PRO A CA 1
ATOM 1728 C C . PRO A 1 221 ? -8.359 12.578 -10.547 1 95.19 221 PRO A C 1
ATOM 1730 O O . PRO A 1 221 ? -7.496 12.094 -11.281 1 95.19 221 PRO A O 1
ATOM 1733 N N . LEU A 1 222 ? -8.211 12.758 -9.242 1 96.19 222 LEU A N 1
ATOM 1734 C CA . LEU A 1 222 ? -7.016 12.312 -8.531 1 96.19 222 LEU A CA 1
ATOM 1735 C C . LEU A 1 222 ? -7.156 10.859 -8.094 1 96.19 222 LEU A C 1
ATOM 1737 O O . LEU A 1 222 ? -8.242 10.422 -7.711 1 96.19 222 LEU A O 1
ATOM 1741 N N . THR A 1 223 ? -6.086 10.234 -8.195 1 94.38 223 THR A N 1
ATOM 1742 C CA . THR A 1 223 ? -5.969 8.906 -7.602 1 94.38 223 THR A CA 1
ATOM 1743 C C . THR A 1 223 ? -4.73 8.82 -6.715 1 94.38 223 THR A C 1
ATOM 1745 O O . THR A 1 223 ? -3.902 9.734 -6.699 1 94.38 223 THR A O 1
ATOM 1748 N N . GLN A 1 224 ? -4.621 7.691 -5.965 1 93.69 224 GLN A N 1
ATOM 1749 C CA . GLN A 1 224 ? -3.467 7.504 -5.09 1 93.69 224 GLN A CA 1
ATOM 1750 C C . GLN A 1 224 ? -2.189 7.316 -5.902 1 93.69 224 GLN A C 1
ATOM 1752 O O . GLN A 1 224 ? -1.085 7.461 -5.375 1 93.69 224 GLN A O 1
ATOM 1757 N N . HIS A 1 225 ? -2.301 7.188 -7.211 1 89.69 225 HIS A N 1
ATOM 1758 C CA . HIS A 1 225 ? -1.146 6.945 -8.07 1 89.69 225 HIS A CA 1
ATOM 1759 C C . HIS A 1 225 ? -0.835 8.164 -8.93 1 89.69 225 HIS A C 1
ATOM 1761 O O . HIS A 1 225 ? 0.049 8.109 -9.789 1 89.69 225 HIS A O 1
ATOM 1767 N N . SER A 1 226 ? -1.652 9.203 -8.633 1 95.81 226 SER A N 1
ATOM 1768 C CA . SER A 1 226 ? -1.364 10.438 -9.352 1 95.81 226 SER A CA 1
ATOM 1769 C C . SER A 1 226 ? 0.031 10.953 -9.023 1 95.81 226 SER A C 1
ATOM 1771 O O . SER A 1 226 ? 0.53 10.75 -7.918 1 95.81 226 SER A O 1
ATOM 1773 N N . SER A 1 227 ? 0.641 11.531 -10.008 1 95.31 227 SER A N 1
ATOM 1774 C CA . SER A 1 227 ? 1.955 12.125 -9.797 1 95.31 227 SER A CA 1
ATOM 1775 C C . SER A 1 227 ? 1.871 13.328 -8.859 1 95.31 227 SER A C 1
ATOM 1777 O O . SER A 1 227 ? 0.795 13.898 -8.672 1 95.31 227 SER A O 1
ATOM 1779 N N . MET A 1 228 ? 2.98 13.688 -8.352 1 97.5 228 MET A N 1
ATOM 1780 C CA . MET A 1 228 ? 3.043 14.875 -7.5 1 97.5 228 MET A CA 1
ATOM 1781 C C . MET A 1 228 ? 2.646 16.125 -8.281 1 97.5 228 MET A C 1
ATOM 1783 O O . MET A 1 228 ? 2.031 17.031 -7.727 1 97.5 228 MET A O 1
ATOM 1787 N N . THR A 1 229 ? 2.961 16.172 -9.539 1 97.06 229 THR A N 1
ATOM 1788 C CA . THR A 1 229 ? 2.6 17.297 -10.398 1 97.06 229 THR A CA 1
ATOM 1789 C C . THR A 1 229 ? 1.083 17.406 -10.523 1 97.06 229 THR A C 1
ATOM 1791 O O . THR A 1 229 ? 0.531 18.5 -10.406 1 97.06 229 THR A O 1
ATOM 1794 N N . ASN A 1 230 ? 0.436 16.266 -10.734 1 97.62 230 ASN A N 1
ATOM 1795 C CA . ASN A 1 230 ? -1.021 16.25 -10.82 1 97.62 230 ASN A CA 1
ATOM 1796 C C . ASN A 1 230 ? -1.66 16.672 -9.5 1 97.62 230 ASN A C 1
ATOM 1798 O O . ASN A 1 230 ? -2.658 17.391 -9.492 1 97.62 230 ASN A O 1
ATOM 1802 N N . LEU A 1 231 ? -1.099 16.203 -8.484 1 98.56 231 LEU A N 1
ATOM 1803 C CA . LEU A 1 231 ? -1.591 16.562 -7.156 1 98.56 231 LEU A CA 1
ATOM 1804 C C . LEU A 1 231 ? -1.543 18.062 -6.949 1 98.56 231 LEU A C 1
ATOM 1806 O O . LEU A 1 231 ? -2.531 18.672 -6.523 1 98.56 231 LEU A O 1
ATOM 1810 N N . VAL A 1 232 ? -0.388 18.672 -7.258 1 98.56 232 VAL A N 1
ATOM 1811 C CA . VAL A 1 232 ? -0.171 20.094 -7.055 1 98.56 232 VAL A CA 1
ATOM 1812 C C . VAL A 1 232 ? -1.181 20.891 -7.875 1 98.56 232 VAL A C 1
ATOM 1814 O O . VAL A 1 232 ? -1.807 21.828 -7.363 1 98.56 232 VAL A O 1
ATOM 1817 N N . ARG A 1 233 ? -1.392 20.5 -9.094 1 98.25 233 ARG A N 1
ATOM 1818 C CA . ARG A 1 233 ? -2.328 21.203 -9.969 1 98.25 233 ARG A CA 1
ATOM 1819 C C . ARG A 1 233 ? -3.756 21.094 -9.438 1 98.25 233 ARG A C 1
ATOM 1821 O O . ARG A 1 233 ? -4.484 22.094 -9.383 1 98.25 233 ARG A O 1
ATOM 1828 N N . TYR A 1 234 ? -4.125 19.938 -9.039 1 98.69 234 TYR A N 1
ATOM 1829 C CA . TYR A 1 234 ? -5.465 19.656 -8.531 1 98.69 234 TYR A CA 1
ATOM 1830 C C . TYR A 1 234 ? -5.75 20.453 -7.27 1 98.69 234 TYR A C 1
ATOM 1832 O O . TYR A 1 234 ? -6.789 21.109 -7.16 1 98.69 234 TYR A O 1
ATOM 1840 N N . ILE A 1 235 ? -4.828 20.453 -6.383 1 98.81 235 ILE A N 1
ATOM 1841 C CA . ILE A 1 235 ? -5.012 21.094 -5.086 1 98.81 235 ILE A CA 1
ATOM 1842 C C . ILE A 1 235 ? -4.984 22.609 -5.25 1 98.81 235 ILE A C 1
ATOM 1844 O O . ILE A 1 235 ? -5.754 23.328 -4.602 1 98.81 235 ILE A O 1
ATOM 1848 N N . ARG A 1 236 ? -4.121 23.125 -6.066 1 98.5 236 ARG A N 1
ATOM 1849 C CA . ARG A 1 236 ? -4.059 24.562 -6.312 1 98.5 236 ARG A CA 1
ATOM 1850 C C . ARG A 1 236 ? -5.387 25.078 -6.855 1 98.5 236 ARG A C 1
ATOM 1852 O O . ARG A 1 236 ? -5.863 26.141 -6.434 1 98.5 236 ARG A O 1
ATOM 1859 N N . GLN A 1 237 ? -5.953 24.359 -7.766 1 98.69 237 GLN A N 1
ATOM 1860 C CA . GLN A 1 237 ? -7.242 24.75 -8.32 1 98.69 237 GLN A CA 1
ATOM 1861 C C . GLN A 1 237 ? -8.344 24.688 -7.262 1 98.69 237 GLN A C 1
ATOM 1863 O O . GLN A 1 237 ? -9.18 25.578 -7.176 1 98.69 237 GLN A O 1
ATOM 1868 N N . GLY A 1 238 ? -8.344 23.625 -6.465 1 98.62 238 GLY A N 1
ATOM 1869 C CA . GLY A 1 238 ? -9.312 23.516 -5.387 1 98.62 238 GLY A CA 1
ATOM 1870 C C . GLY A 1 238 ? -9.219 24.641 -4.379 1 98.62 238 GLY A C 1
ATOM 1871 O O . GLY A 1 238 ? -10.242 25.203 -3.973 1 98.62 238 GLY A O 1
ATOM 1872 N N . LEU A 1 239 ? -8 24.922 -4.023 1 98.56 239 LEU A N 1
ATOM 1873 C CA . LEU A 1 239 ? -7.785 26.016 -3.068 1 98.56 239 LEU A CA 1
ATOM 1874 C C . LEU A 1 239 ? -8.219 27.344 -3.658 1 98.56 239 LEU A C 1
ATOM 1876 O O . LEU A 1 239 ? -8.758 28.203 -2.947 1 98.56 239 LEU A O 1
ATOM 1880 N N . HIS A 1 240 ? -7.988 27.547 -4.918 1 97.81 240 HIS A N 1
ATOM 1881 C CA . HIS A 1 240 ? -8.43 28.766 -5.586 1 97.81 240 HIS A CA 1
ATOM 1882 C C . HIS A 1 240 ? -9.945 28.922 -5.512 1 97.81 240 HIS A C 1
ATOM 1884 O O . HIS A 1 240 ? -10.453 30 -5.207 1 97.81 240 HIS A O 1
ATOM 1890 N N . TRP A 1 241 ? -10.633 27.875 -5.789 1 98.06 241 TRP A N 1
ATOM 1891 C CA . TRP A 1 241 ? -12.086 27.891 -5.719 1 98.06 241 TRP A CA 1
ATOM 1892 C C . TRP A 1 241 ? -12.562 28.156 -4.293 1 98.06 241 TRP A C 1
ATOM 1894 O O . TRP A 1 241 ? -13.516 28.906 -4.082 1 98.06 241 TRP A O 1
ATOM 1904 N N . LEU A 1 242 ? -11.898 27.484 -3.406 1 96.94 242 LEU A N 1
ATOM 1905 C CA . LEU A 1 242 ? -12.266 27.641 -2.004 1 96.94 242 LEU A CA 1
ATOM 1906 C C . LEU A 1 242 ? -12.07 29.078 -1.544 1 96.94 242 LEU A C 1
ATOM 1908 O O . LEU A 1 242 ? -12.906 29.625 -0.826 1 96.94 242 LEU A O 1
ATOM 1912 N N . ARG A 1 243 ? -10.992 29.719 -1.938 1 95.12 243 ARG A N 1
ATOM 1913 C CA . ARG A 1 243 ? -10.719 31.109 -1.597 1 95.12 243 ARG A CA 1
ATOM 1914 C C . ARG A 1 243 ? -11.773 32.031 -2.201 1 95.12 243 ARG A C 1
ATOM 1916 O O . ARG A 1 243 ? -12.188 33 -1.565 1 95.12 243 ARG A O 1
ATOM 1923 N N . THR A 1 244 ? -12.18 31.734 -3.365 1 94.88 244 THR A N 1
ATOM 1924 C CA . THR A 1 244 ? -13.195 32.531 -4.051 1 94.88 244 THR A CA 1
ATOM 1925 C C . THR A 1 244 ? -14.539 32.438 -3.332 1 94.88 244 THR A C 1
ATOM 1927 O O . THR A 1 244 ? -15.195 33.438 -3.086 1 94.88 244 THR A O 1
ATOM 1930 N N . GLU A 1 245 ? -14.875 31.25 -2.926 1 93.31 245 GLU A N 1
ATOM 1931 C CA . GLU A 1 245 ? -16.141 31.016 -2.232 1 93.31 245 GLU A CA 1
ATOM 1932 C C . GLU A 1 245 ? -16.141 31.672 -0.857 1 93.31 245 GLU A C 1
ATOM 1934 O O . GLU A 1 245 ? -17.188 32.125 -0.389 1 93.31 245 GLU A O 1
ATOM 1939 N N . ALA A 1 246 ? -15.016 31.703 -0.27 1 91.44 246 ALA A N 1
ATOM 1940 C CA . ALA A 1 246 ? -14.914 32.219 1.096 1 91.44 246 ALA A CA 1
ATOM 1941 C C . ALA A 1 246 ? -14.547 33.688 1.106 1 91.44 246 ALA A C 1
ATOM 1943 O O . ALA A 1 246 ? -14.391 34.281 2.172 1 91.44 246 ALA A O 1
ATOM 1944 N N . HIS A 1 247 ? -14.312 34.344 -0.009 1 88.94 247 HIS A N 1
ATOM 1945 C CA . HIS A 1 247 ? -13.961 35.75 -0.161 1 88.94 247 HIS A CA 1
ATOM 1946 C C . HIS A 1 247 ? -12.633 36.062 0.521 1 88.94 247 HIS A C 1
ATOM 1948 O O . HIS A 1 247 ? -12.531 37 1.298 1 88.94 247 HIS A O 1
ATOM 1954 N N . LEU A 1 248 ? -11.719 35.125 0.363 1 84.75 248 LEU A N 1
ATOM 1955 C CA . LEU A 1 248 ? -10.375 35.281 0.914 1 84.75 248 LEU A CA 1
ATOM 1956 C C . LEU A 1 248 ? -9.414 35.812 -0.143 1 84.75 248 LEU A C 1
ATOM 1958 O O . LEU A 1 248 ? -8.203 35.906 0.097 1 84.75 248 LEU A O 1
ATOM 1962 N N . LEU A 1 249 ? -9.961 36.156 -1.255 1 76.06 249 LEU A N 1
ATOM 1963 C CA . LEU A 1 249 ? -9.094 36.719 -2.283 1 76.06 249 LEU A CA 1
ATOM 1964 C C . LEU A 1 249 ? -8.914 38.219 -2.082 1 76.06 249 LEU A C 1
ATOM 1966 O O . LEU A 1 249 ? -9.82 38.906 -1.581 1 76.06 249 LEU A O 1
ATOM 1970 N N . MET B 1 1 ? -24.656 -10.633 -16.562 1 55.78 1 MET B N 1
ATOM 1971 C CA . MET B 1 1 ? -25.203 -11.031 -15.273 1 55.78 1 MET B CA 1
ATOM 1972 C C . MET B 1 1 ? -24.094 -11.484 -14.328 1 55.78 1 MET B C 1
ATOM 1974 O O . MET B 1 1 ? -23.203 -12.227 -14.727 1 55.78 1 MET B O 1
ATOM 1978 N N . LEU B 1 2 ? -24.078 -10.695 -13.195 1 75.75 2 LEU B N 1
ATOM 1979 C CA . LEU B 1 2 ? -23.109 -11.078 -12.172 1 75.75 2 LEU B CA 1
ATOM 1980 C C . LEU B 1 2 ? -23.469 -12.422 -11.555 1 75.75 2 LEU B C 1
ATOM 1982 O O . LEU B 1 2 ? -24.594 -12.609 -11.07 1 75.75 2 LEU B O 1
ATOM 1986 N N . HIS B 1 3 ? -22.672 -13.477 -11.797 1 86.81 3 HIS B N 1
ATOM 1987 C CA . HIS B 1 3 ? -22.891 -14.805 -11.227 1 86.81 3 HIS B CA 1
ATOM 1988 C C . HIS B 1 3 ? -22.406 -14.867 -9.781 1 86.81 3 HIS B C 1
ATOM 1990 O O . HIS B 1 3 ? -21.75 -13.945 -9.297 1 86.81 3 HIS B O 1
ATOM 1996 N N . ASN B 1 4 ? -22.922 -15.938 -9.133 1 89.06 4 ASN B N 1
ATOM 1997 C CA . ASN B 1 4 ? -22.5 -16.125 -7.746 1 89.06 4 ASN B CA 1
ATOM 1998 C C . ASN B 1 4 ? -21.125 -16.797 -7.668 1 89.06 4 ASN B C 1
ATOM 2000 O O . ASN B 1 4 ? -20.578 -17.203 -8.695 1 89.06 4 ASN B O 1
ATOM 2004 N N . ALA B 1 5 ? -20.609 -16.875 -6.504 1 93.31 5 ALA B N 1
ATOM 2005 C CA . ALA B 1 5 ? -19.266 -17.406 -6.262 1 93.31 5 ALA B CA 1
ATOM 2006 C C . ALA B 1 5 ? -19.172 -18.859 -6.688 1 93.31 5 ALA B C 1
ATOM 2008 O O . ALA B 1 5 ? -18.141 -19.281 -7.238 1 93.31 5 ALA B O 1
ATOM 2009 N N . ASP B 1 6 ? -20.188 -19.594 -6.449 1 92.69 6 ASP B N 1
ATOM 2010 C CA . ASP B 1 6 ? -20.172 -21.016 -6.789 1 92.69 6 ASP B CA 1
ATOM 2011 C C . ASP B 1 6 ? -20.031 -21.219 -8.297 1 92.69 6 ASP B C 1
ATOM 2013 O O . ASP B 1 6 ? -19.375 -22.172 -8.734 1 92.69 6 ASP B O 1
ATOM 2017 N N . TYR B 1 7 ? -20.719 -20.484 -8.992 1 94.12 7 TYR B N 1
ATOM 2018 C CA . TYR B 1 7 ? -20.625 -20.547 -10.445 1 94.12 7 TYR B CA 1
ATOM 2019 C C . TYR B 1 7 ? -19.188 -20.344 -10.906 1 94.12 7 TYR B C 1
ATOM 2021 O O . TYR B 1 7 ? -18.656 -21.141 -11.68 1 94.12 7 TYR B O 1
ATOM 2029 N N . TYR B 1 8 ? -18.531 -19.312 -10.492 1 95.62 8 TYR B N 1
ATOM 2030 C CA . TYR B 1 8 ? -17.172 -19 -10.898 1 95.62 8 TYR B CA 1
ATOM 2031 C C . TYR B 1 8 ? -16.203 -20.062 -10.398 1 95.62 8 TYR B C 1
ATOM 2033 O O . TYR B 1 8 ? -15.219 -20.375 -11.078 1 95.62 8 TYR B O 1
ATOM 2041 N N . MET B 1 9 ? -16.516 -20.562 -9.203 1 94.88 9 MET B N 1
ATOM 2042 C CA . MET B 1 9 ? -15.695 -21.641 -8.656 1 94.88 9 MET B CA 1
ATOM 2043 C C . MET B 1 9 ? -15.703 -22.859 -9.57 1 94.88 9 MET B C 1
ATOM 2045 O O . MET B 1 9 ? -14.656 -23.438 -9.859 1 94.88 9 MET B O 1
ATOM 2049 N N . GLN B 1 10 ? -16.812 -23.203 -10.023 1 97 10 GLN B N 1
ATOM 2050 C CA . GLN B 1 10 ? -16.969 -24.359 -10.898 1 97 10 GLN B CA 1
ATOM 2051 C C . GLN B 1 10 ? -16.281 -24.109 -12.242 1 97 10 GLN B C 1
ATOM 2053 O O . GLN B 1 10 ? -15.625 -25 -12.781 1 97 10 GLN B O 1
ATOM 2058 N N . GLU B 1 11 ? -16.5 -22.969 -12.766 1 97.38 11 GLU B N 1
ATOM 2059 C CA . GLU B 1 11 ? -15.828 -22.609 -14.016 1 97.38 11 GLU B CA 1
ATOM 2060 C C . GLU B 1 11 ? -14.312 -22.641 -13.867 1 97.38 11 GLU B C 1
ATOM 2062 O O . GLU B 1 11 ? -13.617 -23.156 -14.742 1 97.38 11 GLU B O 1
ATOM 2067 N N . ALA B 1 12 ? -13.797 -22.125 -12.797 1 98.06 12 ALA B N 1
ATOM 2068 C CA . ALA B 1 12 ? -12.359 -22.094 -12.539 1 98.06 12 ALA B CA 1
ATOM 2069 C C . ALA B 1 12 ? -11.789 -23.516 -12.43 1 98.06 12 ALA B C 1
ATOM 2071 O O . ALA B 1 12 ? -10.719 -23.797 -12.977 1 98.06 12 ALA B O 1
ATOM 2072 N N . LYS B 1 13 ? -12.5 -24.281 -11.734 1 97.94 13 LYS B N 1
ATOM 2073 C CA . LYS B 1 13 ? -12.07 -2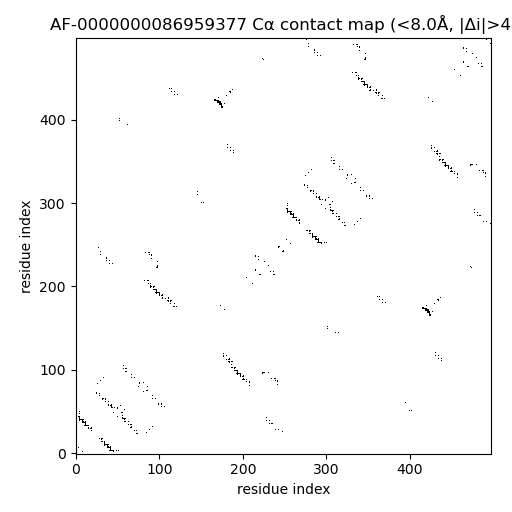5.672 -11.578 1 97.94 13 LYS B CA 1
ATOM 2074 C C . LYS B 1 13 ? -12.023 -26.375 -12.93 1 97.94 13 LYS B C 1
ATOM 2076 O O . LYS B 1 13 ? -11.094 -27.156 -13.195 1 97.94 13 LYS B O 1
ATOM 2081 N N . LYS B 1 14 ? -13.023 -26.172 -13.688 1 98.25 14 LYS B N 1
ATOM 2082 C CA . LYS B 1 14 ? -13.062 -26.75 -15.023 1 98.25 14 LYS B CA 1
ATOM 2083 C C . LYS B 1 14 ? -11.867 -26.297 -15.859 1 98.25 14 LYS B C 1
ATOM 2085 O O . LYS B 1 14 ? -11.211 -27.125 -16.5 1 98.25 14 LYS B O 1
ATOM 2090 N N . LEU B 1 15 ? -11.555 -25.047 -15.867 1 97.69 15 LEU B N 1
ATOM 2091 C CA . LEU B 1 15 ? -10.445 -24.484 -16.625 1 97.69 15 LEU B CA 1
ATOM 2092 C C . LEU B 1 15 ? -9.109 -24.984 -16.094 1 97.69 15 LEU B C 1
ATOM 2094 O O . LEU B 1 15 ? -8.195 -25.281 -16.875 1 97.69 15 LEU B O 1
ATOM 2098 N N . LYS B 1 16 ? -9.031 -25.062 -14.805 1 98.19 16 LYS B N 1
ATOM 2099 C CA . LYS B 1 16 ? -7.801 -25.578 -14.211 1 98.19 16 LYS B CA 1
ATOM 2100 C C . LYS B 1 16 ? -7.562 -27.031 -14.617 1 98.19 16 LYS B C 1
ATOM 2102 O O . LYS B 1 16 ? -6.43 -27.422 -14.891 1 98.19 16 LYS B O 1
ATOM 2107 N N . HIS B 1 17 ? -8.617 -27.828 -14.648 1 97.88 17 HIS B N 1
ATOM 2108 C CA . HIS B 1 17 ? -8.508 -29.219 -15.078 1 97.88 17 HIS B CA 1
ATOM 2109 C C . HIS B 1 17 ? -8.055 -29.312 -16.531 1 97.88 17 HIS B C 1
ATOM 2111 O O . HIS B 1 17 ? -7.266 -30.188 -16.875 1 97.88 17 HIS B O 1
ATOM 2117 N N . LYS B 1 18 ? -8.562 -28.516 -17.312 1 96.69 18 LYS B N 1
ATOM 2118 C CA . LYS B 1 18 ? -8.117 -28.453 -18.703 1 96.69 18 LYS B CA 1
ATOM 2119 C C . LYS B 1 18 ? -6.625 -28.141 -18.797 1 96.69 18 LYS B C 1
ATOM 2121 O O . LYS B 1 18 ? -5.902 -28.75 -19.594 1 96.69 18 LYS B O 1
ATOM 2126 N N . ALA B 1 19 ? -6.133 -27.203 -18.016 1 97.62 19 ALA B N 1
ATOM 2127 C CA . ALA B 1 19 ? -4.723 -26.828 -17.984 1 97.62 19 ALA B CA 1
ATOM 2128 C C . ALA B 1 19 ? -3.855 -28 -17.516 1 97.62 19 ALA B C 1
ATOM 2130 O O . ALA B 1 19 ? -2.771 -28.219 -18.062 1 97.62 19 ALA B O 1
ATOM 2131 N N . ASP B 1 20 ? -4.395 -28.719 -16.547 1 97.38 20 ASP B N 1
ATOM 2132 C CA . ASP B 1 20 ? -3.678 -29.859 -15.984 1 97.38 20 ASP B CA 1
ATOM 2133 C C . ASP B 1 20 ? -3.381 -30.906 -17.047 1 97.38 20 ASP B C 1
ATOM 2135 O O . ASP B 1 20 ? -2.383 -31.625 -16.969 1 97.38 20 ASP B O 1
ATOM 2139 N N . ALA B 1 21 ? -4.172 -30.984 -18.047 1 96.56 21 ALA B N 1
ATOM 2140 C CA . ALA B 1 21 ? -4.082 -32.031 -19.062 1 96.56 21 ALA B CA 1
ATOM 2141 C C . ALA B 1 21 ? -3.109 -31.641 -20.172 1 96.56 21 ALA B C 1
ATOM 2143 O O . ALA B 1 21 ? -2.707 -32.5 -20.969 1 96.56 21 ALA B O 1
ATOM 2144 N N . LEU B 1 22 ? -2.693 -30.391 -20.219 1 95.5 22 LEU B N 1
ATOM 2145 C CA . LEU B 1 22 ? -1.822 -29.922 -21.281 1 95.5 22 LEU B CA 1
ATOM 2146 C C . LEU B 1 22 ? -0.36 -30.219 -20.969 1 95.5 22 LEU B C 1
ATOM 2148 O O . LEU B 1 22 ? 0.026 -30.266 -19.797 1 95.5 22 LEU B O 1
ATOM 2152 N N . LEU B 1 23 ? 0.407 -30.438 -22.062 1 94.75 23 LEU B N 1
ATOM 2153 C CA . LEU B 1 23 ? 1.82 -30.766 -21.906 1 94.75 23 LEU B CA 1
ATOM 2154 C C . LEU B 1 23 ? 2.699 -29.578 -22.297 1 94.75 23 LEU B C 1
ATOM 2156 O O . LEU B 1 23 ? 3.689 -29.297 -21.625 1 94.75 23 LEU B O 1
ATOM 2160 N N . GLU B 1 24 ? 2.314 -28.953 -23.438 1 95.38 24 GLU B N 1
ATOM 2161 C CA . GLU B 1 24 ? 3.1 -27.812 -23.891 1 95.38 24 GLU B CA 1
ATOM 2162 C C . GLU B 1 24 ? 3.035 -26.656 -22.906 1 95.38 24 GLU B C 1
ATOM 2164 O O . GLU B 1 24 ? 1.948 -26.25 -22.484 1 95.38 24 GLU B O 1
ATOM 2169 N N . LYS B 1 25 ? 4.148 -26.109 -22.469 1 96.62 25 LYS B N 1
ATOM 2170 C CA . LYS B 1 25 ? 4.285 -25.234 -21.312 1 96.62 25 LYS B CA 1
ATOM 2171 C C . LYS B 1 25 ? 3.564 -23.906 -21.531 1 96.62 25 LYS B C 1
ATOM 2173 O O . LYS B 1 25 ? 2.914 -23.391 -20.625 1 96.62 25 LYS B O 1
ATOM 2178 N N . PHE B 1 26 ? 3.738 -23.281 -22.719 1 97.06 26 PHE B N 1
ATOM 2179 C CA . PHE B 1 26 ? 3.102 -22 -22.969 1 97.06 26 PHE B CA 1
ATOM 2180 C C . PHE B 1 26 ? 1.583 -22.125 -22.906 1 97.06 26 PHE B C 1
ATOM 2182 O O . PHE B 1 26 ? 0.915 -21.359 -22.219 1 97.06 26 PHE B O 1
ATOM 2189 N N . GLY B 1 27 ? 1.076 -23.062 -23.688 1 96.75 27 GLY B N 1
ATOM 2190 C CA . GLY B 1 27 ? -0.359 -23.297 -23.672 1 96.75 27 GLY B CA 1
ATOM 2191 C C . GLY B 1 27 ? -0.893 -23.656 -22.297 1 96.75 27 GLY B C 1
ATOM 2192 O O . GLY B 1 27 ? -1.983 -23.234 -21.922 1 96.75 27 GLY B O 1
ATOM 2193 N N . LYS B 1 28 ? -0.158 -24.469 -21.562 1 97.81 28 LYS B N 1
ATOM 2194 C CA . LYS B 1 28 ? -0.52 -24.844 -20.188 1 97.81 28 LYS B CA 1
ATOM 2195 C C . LYS B 1 28 ? -0.612 -23.609 -19.297 1 97.81 28 LYS B C 1
ATOM 2197 O O . LYS B 1 28 ? -1.581 -23.453 -18.547 1 97.81 28 LYS B O 1
ATOM 2202 N N . ALA B 1 29 ? 0.367 -22.734 -19.422 1 98.56 29 ALA B N 1
ATOM 2203 C CA . ALA B 1 29 ? 0.396 -21.531 -18.609 1 98.56 29 ALA B CA 1
ATOM 2204 C C . ALA B 1 29 ? -0.776 -20.609 -18.938 1 98.56 29 ALA B C 1
ATOM 2206 O O . ALA B 1 29 ? -1.39 -20.016 -18.047 1 98.56 29 ALA B O 1
ATOM 2207 N N . VAL B 1 30 ? -1.075 -20.484 -20.234 1 98.38 30 VAL B N 1
ATOM 2208 C CA . VAL B 1 30 ? -2.191 -19.641 -20.672 1 98.38 30 VAL B CA 1
ATOM 2209 C C . VAL B 1 30 ? -3.494 -20.172 -20.078 1 98.38 30 VAL B C 1
ATOM 2211 O O . VAL B 1 30 ? -4.336 -19.406 -19.609 1 98.38 30 VAL B O 1
ATOM 2214 N N . ASN B 1 31 ? -3.691 -21.438 -20.078 1 97.75 31 ASN B N 1
ATOM 2215 C CA . ASN B 1 31 ? -4.91 -22.047 -19.547 1 97.75 31 ASN B CA 1
ATOM 2216 C C . ASN B 1 31 ? -4.984 -21.922 -18.031 1 97.75 31 ASN B C 1
ATOM 2218 O O . ASN B 1 31 ? -6.074 -21.781 -17.469 1 97.75 31 ASN B O 1
ATOM 2222 N N . TYR B 1 32 ? -3.852 -22.078 -17.312 1 98.75 32 TYR B N 1
ATOM 2223 C CA . TYR B 1 32 ? -3.842 -21.781 -15.883 1 98.75 32 TYR B CA 1
ATOM 2224 C C . TYR B 1 32 ? -4.242 -20.328 -15.625 1 98.75 32 TYR B C 1
ATOM 2226 O O . TYR B 1 32 ? -4.938 -20.047 -14.648 1 98.75 32 TYR B O 1
ATOM 2234 N N . ALA B 1 33 ? -3.717 -19.422 -16.484 1 98.75 33 ALA B N 1
ATOM 2235 C CA . ALA B 1 33 ? -4.098 -18.016 -16.344 1 98.75 33 ALA B CA 1
ATOM 2236 C C . ALA B 1 33 ? -5.602 -17.844 -16.516 1 98.75 33 ALA B C 1
ATOM 2238 O O . ALA B 1 33 ? -6.227 -17.062 -15.797 1 98.75 33 ALA B O 1
ATOM 2239 N N . ASP B 1 34 ? -6.215 -18.547 -17.422 1 98.31 34 ASP B N 1
ATOM 2240 C CA . ASP B 1 34 ? -7.664 -18.516 -17.594 1 98.31 34 ASP B CA 1
ATOM 2241 C C . ASP B 1 34 ? -8.383 -18.969 -16.328 1 98.31 34 ASP B C 1
ATOM 2243 O O . ASP B 1 34 ? -9.375 -18.375 -15.914 1 98.31 34 ASP B O 1
ATOM 2247 N N . ALA B 1 35 ? -7.902 -20.047 -15.82 1 98.81 35 ALA B N 1
ATOM 2248 C CA . ALA B 1 35 ? -8.484 -20.531 -14.578 1 98.81 35 ALA B CA 1
ATOM 2249 C C . ALA B 1 35 ? -8.344 -19.5 -13.461 1 98.81 35 ALA B C 1
ATOM 2251 O O . ALA B 1 35 ? -9.281 -19.266 -12.703 1 98.81 35 ALA B O 1
ATOM 2252 N N . ALA B 1 36 ? -7.152 -18.969 -13.344 1 98.88 36 ALA B N 1
ATOM 2253 C CA . ALA B 1 36 ? -6.867 -17.984 -12.305 1 98.88 36 ALA B CA 1
ATOM 2254 C C . ALA B 1 36 ? -7.84 -16.812 -12.383 1 98.88 36 ALA B C 1
ATOM 2256 O O . ALA B 1 36 ? -8.312 -16.312 -11.352 1 98.88 36 ALA B O 1
ATOM 2257 N N . ILE B 1 37 ? -8.148 -16.375 -13.609 1 98.75 37 ILE B N 1
ATOM 2258 C CA . ILE B 1 37 ? -9.062 -15.25 -13.797 1 98.75 37 ILE B CA 1
ATOM 2259 C C . ILE B 1 37 ? -10.445 -15.617 -13.273 1 98.75 37 ILE B C 1
ATOM 2261 O O . ILE B 1 37 ? -11.117 -14.789 -12.648 1 98.75 37 ILE B O 1
ATOM 2265 N N . SER B 1 38 ? -10.883 -16.781 -13.492 1 98.44 38 SER B N 1
ATOM 2266 C CA . SER B 1 38 ? -12.164 -17.234 -12.961 1 98.44 38 SER B CA 1
ATOM 2267 C C . SER B 1 38 ? -12.125 -17.359 -11.445 1 98.44 38 SER B C 1
ATOM 2269 O O . SER B 1 38 ? -13.125 -17.094 -10.773 1 98.44 38 SER B O 1
ATOM 2271 N N . PHE B 1 39 ? -11.008 -17.781 -10.906 1 98.5 39 PHE B N 1
ATOM 2272 C CA . PHE B 1 39 ? -10.852 -17.812 -9.461 1 98.5 39 PHE B CA 1
ATOM 2273 C C . PHE B 1 39 ? -10.891 -16.391 -8.883 1 98.5 39 PHE B C 1
ATOM 2275 O O . PHE B 1 39 ? -11.414 -16.172 -7.789 1 98.5 39 PHE B O 1
ATOM 2282 N N . ILE B 1 40 ? -10.289 -15.438 -9.57 1 98.69 40 ILE B N 1
ATOM 2283 C CA . ILE B 1 40 ? -10.359 -14.047 -9.141 1 98.69 40 ILE B CA 1
ATOM 2284 C C . ILE B 1 40 ? -11.812 -13.586 -9.109 1 98.69 40 ILE B C 1
ATOM 2286 O O . ILE B 1 40 ? -12.242 -12.93 -8.156 1 98.69 40 ILE B O 1
ATOM 2290 N N . GLU B 1 41 ? -12.586 -13.969 -10.141 1 97.75 41 GLU B N 1
ATOM 2291 C CA . GLU B 1 41 ? -14.008 -13.633 -10.156 1 97.75 41 GLU B CA 1
ATOM 2292 C C . GLU B 1 41 ? -14.742 -14.281 -8.984 1 97.75 41 GLU B C 1
ATOM 2294 O O . GLU B 1 41 ? -15.656 -13.688 -8.414 1 97.75 41 GLU B O 1
ATOM 2299 N N . CYS B 1 42 ? -14.344 -15.438 -8.711 1 96.44 42 CYS B N 1
ATOM 2300 C CA . CYS B 1 42 ? -14.93 -16.125 -7.562 1 96.44 42 CYS B CA 1
ATOM 2301 C C . CYS B 1 42 ? -14.672 -15.352 -6.273 1 96.44 42 CYS B C 1
ATOM 2303 O O . CYS B 1 42 ? -15.594 -15.125 -5.488 1 96.44 42 CYS B O 1
ATOM 2305 N N . GLY B 1 43 ? -13.422 -15.023 -6.051 1 97.31 43 GLY B N 1
ATOM 2306 C CA . GLY B 1 43 ? -13.086 -14.219 -4.883 1 97.31 43 GLY B CA 1
ATOM 2307 C C . GLY B 1 43 ? -13.859 -12.914 -4.812 1 97.31 43 GLY B C 1
ATOM 2308 O O . GLY B 1 43 ? -14.32 -12.523 -3.74 1 97.31 43 GLY B O 1
ATOM 2309 N N . ASN B 1 44 ? -13.93 -12.258 -5.949 1 96.12 44 ASN B N 1
ATOM 2310 C CA . ASN B 1 44 ? -14.68 -11.008 -6.039 1 96.12 44 ASN B CA 1
ATOM 2311 C C . ASN B 1 44 ? -16.141 -11.203 -5.656 1 96.12 44 ASN B C 1
ATOM 2313 O O . ASN B 1 44 ? -16.719 -10.359 -4.965 1 96.12 44 ASN B O 1
ATOM 2317 N N . ALA B 1 45 ? -16.719 -12.266 -6.129 1 95.25 45 ALA B N 1
ATOM 2318 C CA . ALA B 1 45 ? -18.109 -12.586 -5.801 1 95.25 45 ALA B CA 1
ATOM 2319 C C . ALA B 1 45 ? -18.266 -12.898 -4.312 1 95.25 45 ALA B C 1
ATOM 2321 O O . ALA B 1 45 ? -19.281 -12.57 -3.707 1 95.25 45 ALA B O 1
ATOM 2322 N N . MET B 1 46 ? -17.281 -13.516 -3.699 1 95.56 46 MET B N 1
ATOM 2323 C CA . MET B 1 46 ? -17.297 -13.867 -2.283 1 95.56 46 MET B CA 1
ATOM 2324 C C . MET B 1 46 ? -17.312 -12.617 -1.411 1 95.56 46 MET B C 1
ATOM 2326 O O . MET B 1 46 ? -17.828 -12.641 -0.292 1 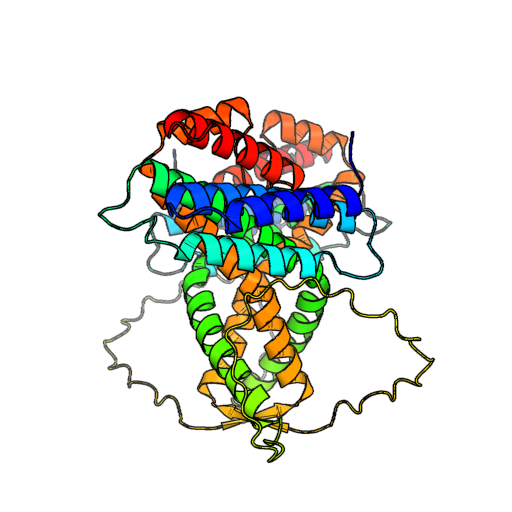95.56 46 MET B O 1
ATOM 2330 N N . GLU B 1 47 ? -16.672 -11.523 -1.886 1 94.56 47 GLU B N 1
ATOM 2331 C CA . GLU B 1 47 ? -16.656 -10.281 -1.122 1 94.56 47 GLU B CA 1
ATOM 2332 C C . GLU B 1 47 ? -18.062 -9.672 -1.031 1 94.56 47 GLU B C 1
ATOM 2334 O O . GLU B 1 47 ? -18.375 -8.977 -0.065 1 94.56 47 GLU B O 1
ATOM 2339 N N . ARG B 1 48 ? -18.797 -9.914 -2.002 1 90.81 48 ARG B N 1
ATOM 2340 C CA . ARG B 1 48 ? -20.188 -9.43 -2.008 1 90.81 48 ARG B CA 1
ATOM 2341 C C . ARG B 1 48 ? -21.078 -10.328 -1.177 1 90.81 48 ARG B C 1
ATOM 2343 O O . ARG B 1 48 ? -21.906 -9.852 -0.402 1 90.81 48 ARG B O 1
ATOM 2350 N N . ASP B 1 49 ? -20.891 -11.617 -1.444 1 86.81 49 ASP B N 1
ATOM 2351 C CA . ASP B 1 49 ? -21.672 -12.664 -0.783 1 86.81 49 ASP B CA 1
ATOM 2352 C C . ASP B 1 49 ? -20.75 -13.773 -0.266 1 86.81 49 ASP B C 1
ATOM 2354 O O . ASP B 1 49 ? -20.484 -14.75 -0.973 1 86.81 49 ASP B O 1
ATOM 2358 N N . PRO B 1 50 ? -20.406 -13.609 1.003 1 74.69 50 PRO B N 1
ATOM 2359 C CA . PRO B 1 50 ? -19.422 -14.562 1.509 1 74.69 50 PRO B CA 1
ATOM 2360 C C . PRO B 1 50 ? -19.922 -16 1.466 1 74.69 50 PRO B C 1
ATOM 2362 O O . PRO B 1 50 ? -21.109 -16.266 1.72 1 74.69 50 PRO B O 1
ATOM 2365 N N . LEU B 1 51 ? -19.125 -16.812 0.879 1 74.38 51 LEU B N 1
ATOM 2366 C CA . LEU B 1 51 ? -19.375 -18.25 0.957 1 74.38 51 LEU B CA 1
ATOM 2367 C C . LEU B 1 51 ? -19 -18.797 2.334 1 74.38 51 LEU B C 1
ATOM 2369 O O . LEU B 1 51 ? -18.109 -18.266 2.998 1 74.38 51 LEU B O 1
ATOM 2373 N N . GLU B 1 52 ? -19.781 -19.562 2.918 1 64.94 52 GLU B N 1
ATOM 2374 C CA . GLU B 1 52 ? -19.641 -20.062 4.281 1 64.94 52 GLU B CA 1
ATOM 2375 C C . GLU B 1 52 ? -18.25 -20.688 4.492 1 64.94 52 GLU B C 1
ATOM 2377 O O . GLU B 1 52 ? -17.641 -20.484 5.535 1 64.94 52 GLU B O 1
ATOM 2382 N N . ALA B 1 53 ? -17.672 -21.297 3.422 1 69.81 53 ALA B N 1
ATOM 2383 C CA . ALA B 1 53 ? -16.562 -22.188 3.734 1 69.81 53 ALA B CA 1
ATOM 2384 C C . ALA B 1 53 ? -15.227 -21.516 3.477 1 69.81 53 ALA B C 1
ATOM 2386 O O . ALA B 1 53 ? -14.203 -21.938 4.016 1 69.81 53 ALA B O 1
ATOM 2387 N N . LYS B 1 54 ? -15.133 -20.594 2.678 1 85.31 54 LYS B N 1
ATOM 2388 C CA . LYS B 1 54 ? -13.844 -20.031 2.275 1 85.31 54 LYS B CA 1
ATOM 2389 C C . LYS B 1 54 ? -13.891 -18.516 2.219 1 85.31 54 LYS B C 1
ATOM 2391 O O . LYS B 1 54 ? -14.852 -17.938 1.697 1 85.31 54 LYS B O 1
ATOM 2396 N N . SER B 1 55 ? -12.867 -17.891 2.842 1 93.12 55 SER B N 1
ATOM 2397 C CA . SER B 1 55 ? -12.82 -16.422 2.818 1 93.12 55 SER B CA 1
ATOM 2398 C C . SER B 1 55 ? -12.297 -15.914 1.478 1 93.12 55 SER B C 1
ATOM 2400 O O . SER B 1 55 ? -11.578 -16.625 0.771 1 93.12 55 SER B O 1
ATOM 2402 N N . PRO B 1 56 ? -12.664 -14.703 1.08 1 96.5 56 PRO B N 1
ATOM 2403 C CA . PRO B 1 56 ? -12.094 -14.102 -0.128 1 96.5 56 PRO B CA 1
ATOM 2404 C C . PRO B 1 56 ? -10.57 -14.023 -0.086 1 96.5 56 PRO B C 1
ATOM 2406 O O . PRO B 1 56 ? -9.906 -14.242 -1.104 1 96.5 56 PRO B O 1
ATOM 2409 N N . TYR B 1 57 ? -10.055 -13.773 1.093 1 97.06 57 TYR B N 1
ATOM 2410 C CA . TYR B 1 57 ? -8.609 -13.711 1.243 1 97.06 57 TYR B CA 1
ATOM 2411 C C . TYR B 1 57 ? -7.961 -15.039 0.848 1 97.06 57 TYR B C 1
ATOM 2413 O O . TYR B 1 57 ? -6.973 -15.055 0.11 1 97.06 57 TYR B O 1
ATOM 2421 N N . THR B 1 58 ? -8.492 -16.078 1.384 1 96.5 58 THR B N 1
ATOM 2422 C CA . THR B 1 58 ? -7.957 -17.391 1.089 1 96.5 58 THR B CA 1
ATOM 2423 C C . THR B 1 58 ? -8.078 -17.703 -0.399 1 96.5 58 THR B C 1
ATOM 2425 O O . 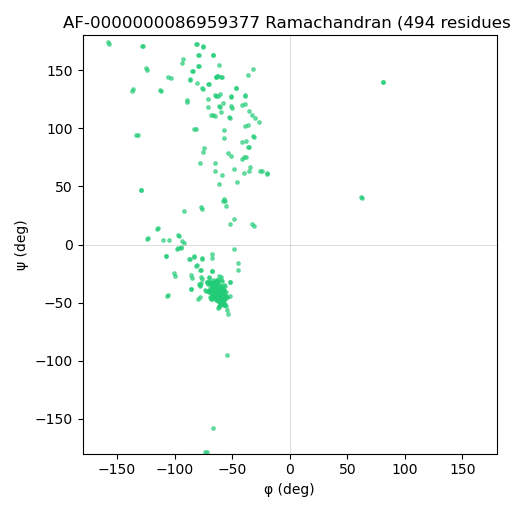THR B 1 58 ? -7.168 -18.281 -0.998 1 96.5 58 THR B O 1
ATOM 2428 N N . MET B 1 59 ? -9.25 -17.359 -0.972 1 96.81 59 MET B N 1
ATOM 2429 C CA . MET B 1 59 ? -9.469 -17.562 -2.402 1 96.81 59 MET B CA 1
ATOM 2430 C C . MET B 1 59 ? -8.398 -16.828 -3.215 1 96.81 59 MET B C 1
ATOM 2432 O O . MET B 1 59 ? -7.836 -17.391 -4.156 1 96.81 59 MET B O 1
ATOM 2436 N N . TYR B 1 60 ? -8.039 -15.602 -2.859 1 98.5 60 TYR B N 1
ATOM 2437 C CA . TYR B 1 60 ? -7.035 -14.82 -3.561 1 98.5 60 TYR B CA 1
ATOM 2438 C C . TYR B 1 60 ? -5.641 -15.398 -3.35 1 98.5 60 TYR B C 1
ATOM 2440 O O . TYR B 1 60 ? -4.84 -15.469 -4.285 1 98.5 60 TYR B O 1
ATOM 2448 N N . SER B 1 61 ? -5.43 -15.812 -2.152 1 98.5 61 SER B N 1
ATOM 2449 C CA . SER B 1 61 ? -4.129 -16.391 -1.832 1 98.5 61 SER B CA 1
ATOM 2450 C C . SER B 1 61 ? -3.877 -17.656 -2.637 1 98.5 61 SER B C 1
ATOM 2452 O O . SER B 1 61 ? -2.777 -17.859 -3.156 1 98.5 61 SER B O 1
ATOM 2454 N N . GLU B 1 62 ? -4.832 -18.453 -2.725 1 98.19 62 GLU B N 1
ATOM 2455 C CA . GLU B 1 62 ? -4.719 -19.688 -3.512 1 98.19 62 GLU B CA 1
ATOM 2456 C C . GLU B 1 62 ? -4.57 -19.375 -4.996 1 98.19 62 GLU B C 1
ATOM 2458 O O . GLU B 1 62 ? -3.861 -20.078 -5.719 1 98.19 62 GLU B O 1
ATOM 2463 N N . THR B 1 63 ? -5.285 -18.391 -5.453 1 98.81 63 THR B N 1
ATOM 2464 C CA . THR B 1 63 ? -5.18 -17.969 -6.848 1 98.81 63 THR B CA 1
ATOM 2465 C C . THR B 1 63 ? -3.77 -17.484 -7.164 1 98.81 63 THR B C 1
ATOM 2467 O O . THR B 1 63 ? -3.229 -17.781 -8.234 1 98.81 63 THR B O 1
ATOM 2470 N N . VAL B 1 64 ? -3.146 -16.766 -6.211 1 98.88 64 VAL B N 1
ATOM 2471 C CA . VAL B 1 64 ? -1.767 -16.312 -6.348 1 98.88 64 VAL B CA 1
ATOM 2472 C C . VAL B 1 64 ? -0.845 -17.516 -6.539 1 98.88 64 VAL B C 1
ATOM 2474 O O . VAL B 1 64 ? 0.021 -17.516 -7.418 1 98.88 64 VAL B O 1
ATOM 2477 N N . GLU B 1 65 ? -1.085 -18.516 -5.777 1 98.75 65 GLU B N 1
ATOM 2478 C CA . GLU B 1 65 ? -0.259 -19.719 -5.863 1 98.75 65 GLU B CA 1
ATOM 2479 C C . GLU B 1 65 ? -0.404 -20.391 -7.227 1 98.75 65 GLU B C 1
ATOM 2481 O O . GLU B 1 65 ? 0.57 -20.906 -7.773 1 98.75 65 GLU B O 1
ATOM 2486 N N . LEU B 1 66 ? -1.571 -20.391 -7.738 1 98.75 66 LEU B N 1
ATOM 2487 C CA . LEU B 1 66 ? -1.807 -20.969 -9.055 1 98.75 66 LEU B CA 1
ATOM 2488 C C . LEU B 1 66 ? -1.062 -20.188 -10.133 1 98.75 66 LEU B C 1
ATOM 2490 O O . LEU B 1 66 ? -0.448 -20.781 -11.023 1 98.75 66 LEU B O 1
ATOM 2494 N N . ILE B 1 67 ? -1.108 -18.875 -10.109 1 98.94 67 ILE B N 1
ATOM 2495 C CA . ILE B 1 67 ? -0.438 -18.031 -11.094 1 98.94 67 ILE B CA 1
ATOM 2496 C C . ILE B 1 67 ? 1.074 -18.219 -10.984 1 98.94 67 ILE B C 1
ATOM 2498 O O . ILE B 1 67 ? 1.77 -18.328 -11.992 1 98.94 67 ILE B O 1
ATOM 2502 N N . ARG B 1 68 ? 1.525 -18.25 -9.758 1 98.75 68 ARG B N 1
ATOM 2503 C CA . ARG B 1 68 ? 2.955 -18.453 -9.547 1 98.75 68 ARG B CA 1
ATOM 2504 C C . ARG B 1 68 ? 3.404 -19.797 -10.109 1 98.75 68 ARG B C 1
ATOM 2506 O O . ARG B 1 68 ? 4.477 -19.891 -10.711 1 98.75 68 ARG B O 1
ATOM 2513 N N . TYR B 1 69 ? 2.637 -20.797 -9.859 1 98.25 69 TYR B N 1
ATOM 2514 C CA . TYR B 1 69 ? 2.922 -22.109 -10.422 1 98.25 69 TYR B CA 1
ATOM 2515 C C . TYR B 1 69 ? 2.986 -22.047 -11.945 1 98.25 69 TYR B C 1
ATOM 2517 O O . TYR B 1 69 ? 3.904 -22.594 -12.555 1 98.25 69 TYR B O 1
ATOM 2525 N N . ALA B 1 70 ? 2.012 -21.406 -12.578 1 98.56 70 ALA B N 1
ATOM 2526 C CA . ALA B 1 70 ? 1.994 -21.25 -14.031 1 98.56 70 ALA B CA 1
ATOM 2527 C C . ALA B 1 70 ? 3.26 -20.562 -14.523 1 98.56 70 ALA B C 1
ATOM 2529 O O . ALA B 1 70 ? 3.85 -20.969 -15.523 1 98.56 70 ALA B O 1
ATOM 2530 N N . MET B 1 71 ? 3.727 -19.578 -13.789 1 98.44 71 MET B N 1
ATOM 2531 C CA . MET B 1 71 ? 4.859 -18.75 -14.18 1 98.44 71 MET B CA 1
ATOM 2532 C C . MET B 1 71 ? 6.176 -19.5 -13.977 1 98.44 71 MET B C 1
ATOM 2534 O O . MET B 1 71 ? 7.211 -19.078 -14.508 1 98.44 71 MET B O 1
ATOM 2538 N N . ARG B 1 72 ? 6.09 -20.609 -13.281 1 97.81 72 ARG B N 1
ATOM 2539 C CA . ARG B 1 72 ? 7.301 -21.391 -13.023 1 97.81 72 ARG B CA 1
ATOM 2540 C C . ARG B 1 72 ? 7.445 -22.531 -14.023 1 97.81 72 ARG B C 1
ATOM 2542 O O . ARG B 1 72 ? 8.469 -23.219 -14.039 1 97.81 72 ARG B O 1
ATOM 2549 N N . LEU B 1 73 ? 6.496 -22.703 -14.891 1 97.81 73 LEU B N 1
ATOM 2550 C CA . LEU B 1 73 ? 6.531 -23.797 -15.859 1 97.81 73 LEU B CA 1
ATOM 2551 C C . LEU B 1 73 ? 7.715 -23.641 -16.812 1 97.81 73 LEU B C 1
ATOM 2553 O O . LEU B 1 73 ? 8.234 -24.641 -17.328 1 97.81 73 LEU B O 1
ATOM 2557 N N . LYS B 1 74 ? 8.086 -22.469 -17.109 1 96.38 74 LYS B N 1
ATOM 2558 C CA . LYS B 1 74 ? 9.273 -22.094 -17.859 1 96.38 74 LYS B CA 1
ATOM 2559 C C . LYS B 1 74 ? 9.703 -20.672 -17.562 1 96.38 74 LYS B C 1
ATOM 2561 O O . LYS B 1 74 ? 9.102 -20 -16.719 1 96.38 74 LYS B O 1
ATOM 2566 N N . ASN B 1 75 ? 10.859 -20.281 -18.078 1 97.38 75 ASN B N 1
ATOM 2567 C CA . ASN B 1 75 ? 11.32 -18.906 -17.891 1 97.38 75 ASN B CA 1
ATOM 2568 C C . ASN B 1 75 ? 10.672 -17.969 -18.891 1 97.38 75 ASN B C 1
ATOM 2570 O O . ASN B 1 75 ? 11.211 -17.719 -19.969 1 97.38 75 ASN B O 1
ATOM 2574 N N . PHE B 1 76 ? 9.68 -17.281 -18.484 1 97.88 76 PHE B N 1
ATOM 2575 C CA . PHE B 1 76 ? 8.859 -16.453 -19.375 1 97.88 76 PHE B CA 1
ATOM 2576 C C . PHE B 1 76 ? 9.508 -15.094 -19.594 1 97.88 76 PHE B C 1
ATOM 2578 O O . PHE B 1 76 ? 9.078 -14.336 -20.469 1 97.88 76 PHE B O 1
ATOM 2585 N N . THR B 1 77 ? 10.516 -14.766 -18.859 1 96.88 77 THR B N 1
ATOM 2586 C CA . THR B 1 77 ? 11.102 -13.438 -18.938 1 96.88 77 THR B CA 1
ATOM 2587 C C . THR B 1 77 ? 12.586 -13.516 -19.281 1 96.88 77 THR B C 1
ATOM 2589 O O . THR B 1 77 ? 13.281 -12.492 -19.297 1 96.88 77 THR B O 1
ATOM 2592 N N . GLY B 1 78 ? 13.078 -14.648 -19.547 1 94.31 78 GLY B N 1
ATOM 2593 C CA . GLY B 1 78 ? 14.484 -14.836 -19.859 1 94.31 78 GLY B CA 1
ATOM 2594 C C . GLY B 1 78 ? 14.867 -14.336 -21.234 1 94.31 78 GLY B C 1
ATOM 2595 O O . GLY B 1 78 ? 14.008 -13.867 -21.984 1 94.31 78 GLY B O 1
ATOM 2596 N N . SER B 1 79 ? 16.109 -14.492 -21.609 1 93.88 79 SER B N 1
ATOM 2597 C CA . SER B 1 79 ? 16.641 -14.023 -22.875 1 93.88 79 SER B CA 1
ATOM 2598 C C . SER B 1 79 ? 16.094 -14.828 -24.047 1 93.88 79 SER B C 1
ATOM 2600 O O . SER B 1 79 ? 15.961 -14.312 -25.156 1 93.88 79 SER B O 1
ATOM 2602 N N . SER B 1 80 ? 15.742 -16.062 -23.797 1 95 80 SER B N 1
ATOM 2603 C CA . SER B 1 80 ? 15.25 -16.938 -24.859 1 95 80 SER B CA 1
ATOM 2604 C C . SER B 1 80 ? 13.727 -16.906 -24.938 1 95 80 SER B C 1
ATOM 2606 O O . SER B 1 80 ? 13.125 -17.562 -25.781 1 95 80 SER B O 1
ATOM 2608 N N . ALA B 1 81 ? 13.062 -16.109 -24.141 1 96.56 81 ALA B N 1
ATOM 2609 C CA . ALA B 1 81 ? 11.609 -16.031 -24.094 1 96.56 81 ALA B CA 1
ATOM 2610 C C . ALA B 1 81 ? 11.062 -15.352 -25.359 1 96.56 81 ALA B C 1
ATOM 2612 O O . ALA B 1 81 ? 11.648 -14.383 -25.844 1 96.56 81 ALA B O 1
ATOM 2613 N N . THR B 1 82 ? 9.992 -15.906 -25.859 1 96 82 THR B N 1
ATOM 2614 C CA . THR B 1 82 ? 9.312 -15.312 -27 1 96 82 THR B CA 1
ATOM 2615 C C . THR B 1 82 ? 8.516 -14.086 -26.578 1 96 82 THR B C 1
ATOM 2617 O O . THR B 1 82 ? 8.352 -13.82 -25.391 1 96 82 THR B O 1
ATOM 2620 N N . GLU B 1 83 ? 8.023 -13.352 -27.531 1 96.12 83 GLU B N 1
ATOM 2621 C CA . GLU B 1 83 ? 7.148 -12.211 -27.25 1 96.12 83 GLU B CA 1
ATOM 2622 C C . GLU B 1 83 ? 5.871 -12.664 -26.547 1 96.12 83 GLU B C 1
ATOM 2624 O O . GLU B 1 83 ? 5.371 -11.969 -25.656 1 96.12 83 GLU B O 1
ATOM 2629 N N . GLY B 1 84 ? 5.387 -13.812 -27 1 97.19 84 GLY B N 1
ATOM 2630 C CA . GLY B 1 84 ? 4.207 -14.367 -26.359 1 97.19 84 GLY B CA 1
ATOM 2631 C C . GLY B 1 84 ? 4.422 -14.688 -24.891 1 97.19 84 GLY B C 1
ATOM 2632 O O . GLY B 1 84 ? 3.539 -14.445 -24.062 1 97.19 84 GLY B O 1
ATOM 2633 N N . ASP B 1 85 ? 5.605 -15.203 -24.625 1 98 85 ASP B N 1
ATOM 2634 C CA . ASP B 1 85 ? 5.977 -15.484 -23.234 1 98 85 ASP B CA 1
ATOM 2635 C C . ASP B 1 85 ? 5.941 -14.211 -22.391 1 98 85 ASP B C 1
ATOM 2637 O O . ASP B 1 85 ? 5.355 -14.195 -21.297 1 98 85 ASP B O 1
ATOM 2641 N N . LYS B 1 86 ? 6.508 -13.211 -22.922 1 98.31 86 LYS B N 1
ATOM 2642 C CA . LYS B 1 86 ? 6.633 -11.961 -22.172 1 98.31 86 LYS B CA 1
ATOM 2643 C C . LYS B 1 86 ? 5.273 -11.297 -22 1 98.31 86 LYS B C 1
ATOM 2645 O O . LYS B 1 86 ? 5 -10.703 -20.953 1 98.31 86 LYS B O 1
ATOM 2650 N N . LYS B 1 87 ? 4.473 -11.344 -23.016 1 98.5 87 LYS B N 1
ATOM 2651 C CA . LYS B 1 87 ? 3.123 -10.797 -22.906 1 98.5 87 LYS B CA 1
ATOM 2652 C C . LYS B 1 87 ? 2.32 -11.516 -21.828 1 98.5 87 LYS B C 1
ATOM 2654 O O . LYS B 1 87 ? 1.603 -10.875 -21.047 1 98.5 87 LYS B O 1
ATOM 2659 N N . LEU B 1 88 ? 2.471 -12.805 -21.797 1 98.81 88 LEU B N 1
ATOM 2660 C CA . LEU B 1 88 ? 1.793 -13.57 -20.766 1 98.81 88 LEU B CA 1
ATOM 2661 C C . LEU B 1 88 ? 2.309 -13.188 -19.375 1 98.81 88 LEU B C 1
ATOM 2663 O O . LEU B 1 88 ? 1.528 -13.07 -18.422 1 98.81 88 LEU B O 1
ATOM 2667 N N . ALA B 1 89 ? 3.596 -13.062 -19.281 1 98.81 89 ALA B N 1
ATOM 2668 C CA . ALA B 1 89 ? 4.191 -12.672 -18 1 98.81 89 ALA B CA 1
ATOM 2669 C C . ALA B 1 89 ? 3.625 -11.344 -17.516 1 98.81 89 ALA B C 1
ATOM 2671 O O . ALA B 1 89 ? 3.314 -11.195 -16.328 1 98.81 89 ALA B O 1
ATOM 2672 N N . VAL B 1 90 ? 3.48 -10.328 -18.438 1 98.81 90 VAL B N 1
ATOM 2673 C CA . VAL B 1 90 ? 2.928 -9.031 -18.078 1 98.81 90 VAL B CA 1
ATOM 2674 C C . VAL B 1 90 ? 1.521 -9.203 -17.516 1 98.81 90 VAL B C 1
ATOM 2676 O O . VAL B 1 90 ? 1.199 -8.656 -16.453 1 98.81 90 VAL B O 1
ATOM 2679 N N . LEU B 1 91 ? 0.684 -9.984 -18.172 1 98.88 91 LEU B N 1
ATOM 2680 C CA . LEU B 1 91 ? -0.693 -10.188 -17.734 1 98.88 91 LEU B CA 1
ATOM 2681 C C . LEU B 1 91 ? -0.735 -10.867 -16.359 1 98.88 91 LEU B C 1
ATOM 2683 O O . LEU B 1 91 ? -1.513 -10.461 -15.492 1 98.88 91 LEU B O 1
ATOM 2687 N N . CYS B 1 92 ? 0.101 -11.812 -16.188 1 98.94 92 CYS B N 1
ATOM 2688 C CA . CYS B 1 92 ? 0.16 -12.531 -14.914 1 98.94 92 CYS B CA 1
ATOM 2689 C C . CYS B 1 92 ? 0.657 -11.617 -13.797 1 98.94 92 CYS B C 1
ATOM 2691 O O . CYS B 1 92 ? 0.124 -11.641 -12.688 1 98.94 92 CYS B O 1
ATOM 2693 N N . TYR B 1 93 ? 1.656 -10.828 -14.062 1 98.94 93 TYR B N 1
ATOM 2694 C CA . TYR B 1 93 ? 2.189 -9.906 -13.062 1 98.94 93 TYR B CA 1
ATOM 2695 C C . TYR B 1 93 ? 1.149 -8.867 -12.672 1 98.94 93 TYR B C 1
ATOM 2697 O O . TYR B 1 93 ? 1.098 -8.438 -11.516 1 98.94 93 TYR B O 1
ATOM 2705 N N . ARG B 1 94 ? 0.368 -8.43 -13.672 1 98.88 94 ARG B N 1
ATOM 2706 C CA . ARG B 1 94 ? -0.727 -7.52 -13.352 1 98.88 94 ARG B CA 1
ATOM 2707 C C . ARG B 1 94 ? -1.719 -8.172 -12.391 1 98.88 94 ARG B C 1
ATOM 2709 O O . ARG B 1 94 ? -2.168 -7.551 -11.43 1 98.88 94 ARG B O 1
ATOM 2716 N N . CYS B 1 95 ? -2.049 -9.422 -12.648 1 98.94 95 CYS B N 1
ATOM 2717 C CA . CYS B 1 95 ? -2.939 -10.164 -11.758 1 98.94 95 CYS B CA 1
ATOM 2718 C C . CYS B 1 95 ? -2.34 -10.289 -10.367 1 98.94 95 CYS B C 1
ATOM 2720 O O . CYS B 1 95 ? -3.023 -10.039 -9.367 1 98.94 95 CYS B O 1
ATOM 2722 N N . LEU B 1 96 ? -1.085 -10.695 -10.305 1 98.94 96 LEU B N 1
ATOM 2723 C CA . LEU B 1 96 ? -0.415 -10.867 -9.023 1 98.94 96 LEU B CA 1
ATOM 2724 C C . LEU B 1 96 ? -0.392 -9.555 -8.242 1 98.94 96 LEU B C 1
ATOM 2726 O O . LEU B 1 96 ? -0.677 -9.531 -7.043 1 98.94 96 LEU B O 1
ATOM 2730 N N . SER B 1 97 ? -0.078 -8.477 -8.906 1 98.88 97 SER B N 1
ATOM 2731 C CA . SER B 1 97 ? -0.024 -7.168 -8.266 1 98.88 97 SER B CA 1
ATOM 2732 C C . SER B 1 97 ? -1.359 -6.816 -7.613 1 98.88 97 SER B C 1
ATOM 2734 O O . SER B 1 97 ? -1.415 -6.508 -6.422 1 98.88 97 SER B O 1
ATOM 2736 N N . LEU B 1 98 ? -2.4 -6.926 -8.391 1 98.81 98 LEU B N 1
ATOM 2737 C CA . LEU B 1 98 ? -3.699 -6.5 -7.883 1 98.81 98 LEU B CA 1
ATOM 2738 C C . LEU B 1 98 ? -4.227 -7.48 -6.84 1 98.81 98 LEU B C 1
ATOM 2740 O O . LEU B 1 98 ? -4.906 -7.082 -5.895 1 98.81 98 LEU B O 1
ATOM 2744 N N . LEU B 1 99 ? -3.928 -8.742 -6.961 1 98.88 99 LEU B N 1
ATOM 2745 C CA . LEU B 1 99 ? -4.324 -9.727 -5.961 1 98.88 99 LEU B CA 1
ATOM 2746 C C . LEU B 1 99 ? -3.646 -9.445 -4.621 1 98.88 99 LEU B C 1
ATOM 2748 O O . LEU B 1 99 ? -4.301 -9.453 -3.576 1 98.88 99 LEU B O 1
ATOM 2752 N N . TYR B 1 100 ? -2.342 -9.211 -4.672 1 98.88 100 TYR B N 1
ATOM 2753 C CA . TYR B 1 100 ? -1.615 -8.906 -3.445 1 98.88 100 TYR B CA 1
ATOM 2754 C C . TYR B 1 100 ? -2.156 -7.633 -2.799 1 98.88 100 TYR B C 1
ATOM 2756 O O . TYR B 1 100 ? -2.305 -7.566 -1.575 1 98.88 100 TYR B O 1
ATOM 2764 N N . LEU B 1 101 ? -2.396 -6.652 -3.594 1 98.44 101 LEU B N 1
ATOM 2765 C CA . LEU B 1 101 ? -2.926 -5.41 -3.037 1 98.44 101 LEU B CA 1
ATOM 2766 C C . LEU B 1 101 ? -4.312 -5.633 -2.441 1 98.44 101 LEU B C 1
ATOM 2768 O O . LEU B 1 101 ? -4.641 -5.066 -1.397 1 98.44 101 LEU B O 1
ATOM 2772 N N . ARG B 1 102 ? -5.156 -6.434 -3.156 1 98.38 102 ARG B N 1
ATOM 2773 C CA . ARG B 1 102 ? -6.492 -6.723 -2.637 1 98.38 102 ARG B CA 1
ATOM 2774 C C . ARG B 1 102 ? -6.414 -7.461 -1.306 1 98.38 102 ARG B C 1
ATOM 2776 O O . ARG B 1 102 ? -7.199 -7.191 -0.395 1 98.38 102 ARG B O 1
ATOM 2783 N N . MET B 1 103 ? -5.562 -8.383 -1.206 1 98.56 103 MET B N 1
ATOM 2784 C CA . MET B 1 103 ? -5.359 -9.117 0.04 1 98.56 103 MET B CA 1
ATOM 2785 C C . MET B 1 103 ? -4.918 -8.18 1.158 1 98.56 103 MET B C 1
ATOM 2787 O O . MET B 1 103 ? -5.379 -8.305 2.295 1 98.56 103 MET B O 1
ATOM 2791 N N . PHE B 1 104 ? -4.035 -7.25 0.855 1 98.62 104 PHE B N 1
ATOM 2792 C CA . PHE B 1 104 ? -3.664 -6.23 1.828 1 98.62 104 PHE B CA 1
ATOM 2793 C C . PHE B 1 104 ? -4.887 -5.445 2.281 1 98.62 104 PHE B C 1
ATOM 2795 O O . PHE B 1 104 ? -5.105 -5.262 3.48 1 98.62 104 PHE B O 1
ATOM 2802 N N . LYS B 1 105 ? -5.637 -4.988 1.342 1 97.5 105 LYS B N 1
ATOM 2803 C CA . LYS B 1 105 ? -6.797 -4.16 1.653 1 97.5 105 LYS B CA 1
ATOM 2804 C C . LYS B 1 105 ? -7.785 -4.906 2.547 1 97.5 105 LYS B C 1
ATOM 2806 O O . LYS B 1 105 ? -8.43 -4.305 3.41 1 97.5 105 LYS B O 1
ATOM 2811 N N . LEU B 1 106 ? -7.922 -6.215 2.33 1 97.31 106 LEU B N 1
ATOM 2812 C CA . LEU B 1 106 ? -8.836 -7.031 3.125 1 97.31 106 LEU B CA 1
ATOM 2813 C C . LEU B 1 106 ? -8.352 -7.133 4.57 1 97.31 106 LEU B C 1
ATOM 2815 O O . LEU B 1 106 ? -9.141 -7.426 5.473 1 97.31 106 LEU B O 1
ATOM 2819 N N . LYS B 1 107 ? -7.047 -6.926 4.855 1 98.12 107 LYS B N 1
ATOM 2820 C CA . LYS B 1 107 ? -6.484 -7.035 6.199 1 98.12 107 LYS B CA 1
ATOM 2821 C C . LYS B 1 107 ? -5.977 -5.684 6.695 1 98.12 107 LYS B C 1
ATOM 2823 O O . LYS B 1 107 ? -5.203 -5.617 7.652 1 98.12 107 LYS B O 1
ATOM 2828 N N . LYS B 1 108 ? -6.316 -4.637 6.078 1 97.56 108 LYS B N 1
ATOM 2829 C CA . LYS B 1 108 ? -5.805 -3.295 6.34 1 97.56 108 LYS B CA 1
ATOM 2830 C C . LYS B 1 108 ? -6.066 -2.881 7.785 1 97.56 108 LYS B C 1
ATOM 2832 O O . LYS B 1 108 ? -5.195 -2.305 8.438 1 97.56 108 LYS B O 1
ATOM 2837 N N . ASP B 1 109 ? -7.309 -3.162 8.352 1 97 109 ASP B N 1
ATOM 2838 C CA . ASP B 1 109 ? -7.66 -2.766 9.711 1 97 109 ASP B CA 1
ATOM 2839 C C . ASP B 1 109 ? -6.754 -3.447 10.734 1 97 109 ASP B C 1
ATOM 2841 O O . ASP B 1 109 ? -6.34 -2.826 11.719 1 97 109 ASP B O 1
ATOM 2845 N N . HIS B 1 110 ? -6.512 -4.707 10.461 1 97.56 110 HIS B N 1
ATOM 2846 C CA . HIS B 1 110 ? -5.582 -5.418 11.328 1 97.56 110 HIS B CA 1
ATOM 2847 C C . HIS B 1 110 ? -4.184 -4.809 11.25 1 97.56 110 HIS B C 1
ATOM 2849 O O . HIS B 1 110 ? -3.514 -4.652 12.273 1 97.56 110 HIS B O 1
ATOM 2855 N N . ALA B 1 111 ? -3.779 -4.496 10.086 1 98.25 111 ALA B N 1
ATOM 2856 C CA . ALA B 1 111 ? -2.463 -3.889 9.906 1 98.25 111 ALA B CA 1
ATOM 2857 C C . ALA B 1 111 ? -2.365 -2.561 10.648 1 98.25 111 ALA B C 1
ATOM 2859 O O . ALA B 1 111 ? -1.336 -2.258 11.258 1 98.25 111 ALA B O 1
ATOM 2860 N N . MET B 1 112 ? -3.391 -1.788 10.602 1 97.81 112 MET B N 1
ATOM 2861 C CA . MET B 1 112 ? -3.426 -0.498 11.281 1 97.81 112 MET B CA 1
ATOM 2862 C C . MET B 1 112 ? -3.299 -0.675 12.789 1 97.81 112 MET B C 1
ATOM 2864 O O . MET B 1 112 ? -2.533 0.038 13.438 1 97.81 112 MET B O 1
ATOM 2868 N N . LYS B 1 113 ? -4.09 -1.579 13.312 1 98 113 LYS B N 1
ATOM 2869 C CA . LYS B 1 113 ? -4.043 -1.867 14.742 1 98 113 LYS B CA 1
ATOM 2870 C C . LYS B 1 113 ? -2.641 -2.301 15.164 1 98 113 LYS B C 1
ATOM 2872 O O . LYS B 1 113 ? -2.113 -1.812 16.172 1 98 113 LYS B O 1
ATOM 2877 N N . TYR B 1 114 ? -2.062 -3.227 14.445 1 98.19 114 TYR B N 1
ATOM 2878 C CA . TYR B 1 114 ? -0.727 -3.721 14.758 1 98.19 114 TYR B CA 1
ATOM 2879 C C . TYR B 1 114 ? 0.308 -2.607 14.641 1 98.19 114 TYR B C 1
ATOM 2881 O O . TYR B 1 114 ? 1.201 -2.49 15.484 1 98.19 114 TYR B O 1
ATOM 2889 N N . SER B 1 115 ? 0.223 -1.831 13.578 1 98.25 115 SER B N 1
ATOM 2890 C CA . SER B 1 115 ? 1.16 -0.733 13.367 1 98.25 115 SER B CA 1
ATOM 2891 C C . SER B 1 115 ? 1.15 0.24 14.539 1 98.25 115 SER B C 1
ATOM 2893 O O . SER B 1 115 ? 2.207 0.666 15.008 1 98.25 115 SER B O 1
ATOM 2895 N N . ARG B 1 116 ? 0.011 0.603 14.984 1 97.69 116 ARG B N 1
ATOM 2896 C CA . ARG B 1 116 ? -0.122 1.523 16.109 1 97.69 116 ARG B CA 1
ATOM 2897 C C . ARG B 1 116 ? 0.564 0.97 17.359 1 97.69 116 ARG B C 1
ATOM 2899 O O . ARG B 1 116 ? 1.334 1.675 18.016 1 97.69 116 ARG B O 1
ATOM 2906 N N . SER B 1 117 ? 0.272 -0.242 17.641 1 97.75 117 SER B N 1
ATOM 2907 C CA . SER B 1 117 ? 0.856 -0.883 18.812 1 97.75 117 SER B CA 1
ATOM 2908 C C . SER B 1 117 ? 2.373 -0.991 18.688 1 97.75 117 SER B C 1
ATOM 2910 O O . SER B 1 117 ? 3.1 -0.761 19.656 1 97.75 117 SER B O 1
ATOM 2912 N N . LEU B 1 118 ? 2.789 -1.365 17.562 1 98.38 118 LEU B N 1
ATOM 2913 C CA . LEU B 1 118 ? 4.215 -1.562 17.328 1 98.38 118 LEU B CA 1
ATOM 2914 C C . LEU B 1 118 ? 4.961 -0.232 17.375 1 98.38 118 LEU B C 1
ATOM 2916 O O . LEU B 1 118 ? 6.055 -0.146 17.922 1 98.38 118 LEU B O 1
ATOM 2920 N N . MET B 1 119 ? 4.418 0.747 16.688 1 97.75 119 MET B N 1
ATOM 2921 C CA . MET B 1 119 ? 5.035 2.07 16.719 1 97.75 119 MET B CA 1
ATOM 2922 C C . MET B 1 119 ? 5.195 2.559 18.156 1 97.75 119 MET B C 1
ATOM 2924 O O . MET B 1 119 ? 6.23 3.123 18.516 1 97.75 119 MET B O 1
ATOM 2928 N N . GLU B 1 120 ? 4.148 2.395 18.984 1 97.06 120 GLU B N 1
ATOM 2929 C CA . GLU B 1 120 ? 4.215 2.771 20.391 1 97.06 120 GLU B CA 1
ATOM 2930 C C . GLU B 1 120 ? 5.32 2.008 21.109 1 97.06 120 GLU B C 1
ATOM 2932 O O . GLU B 1 120 ? 6.082 2.594 21.891 1 97.06 120 GLU B O 1
ATOM 2937 N N . TYR B 1 121 ? 5.391 0.764 20.875 1 96.75 121 TYR B N 1
ATOM 2938 C CA . TYR B 1 121 ? 6.418 -0.066 21.484 1 96.75 121 TYR B CA 1
ATOM 2939 C C . TYR B 1 121 ? 7.812 0.417 21.109 1 96.75 121 TYR B C 1
ATOM 2941 O O . TYR B 1 121 ? 8.68 0.572 21.969 1 96.75 121 TYR B O 1
ATOM 2949 N N . PHE B 1 122 ? 8.086 0.662 19.844 1 96.19 122 PHE B N 1
ATOM 2950 C CA . PHE B 1 122 ? 9.414 1.009 19.359 1 96.19 122 PHE B CA 1
ATOM 2951 C C . PHE B 1 122 ? 9.805 2.414 19.812 1 96.19 122 PHE B C 1
ATOM 2953 O O . PHE B 1 122 ? 10.984 2.703 20 1 96.19 122 PHE B O 1
ATOM 2960 N N . LYS B 1 123 ? 8.852 3.281 19.906 1 94.75 123 LYS B N 1
ATOM 2961 C CA . LYS B 1 123 ? 9.094 4.621 20.422 1 94.75 123 LYS B CA 1
ATOM 2962 C C . LYS B 1 123 ? 9.578 4.562 21.875 1 94.75 123 LYS B C 1
ATOM 2964 O O . LYS B 1 123 ? 10.5 5.285 22.25 1 94.75 123 LYS B O 1
ATOM 2969 N N . ASN B 1 124 ? 9.031 3.699 22.641 1 90.88 124 ASN B N 1
ATOM 2970 C CA . ASN B 1 124 ? 9.367 3.559 24.062 1 90.88 124 ASN B CA 1
ATOM 2971 C C . ASN B 1 124 ? 10.672 2.787 24.25 1 90.88 124 ASN B C 1
ATOM 2973 O O . ASN B 1 124 ? 11.383 2.992 25.234 1 90.88 124 ASN B O 1
ATOM 2977 N N . SER B 1 125 ? 10.969 1.833 23.406 1 83.56 125 SER B N 1
ATOM 2978 C CA . SER B 1 125 ? 12.18 1.024 23.484 1 83.56 125 SER B CA 1
ATOM 2979 C C . SER B 1 125 ? 13.414 1.845 23.141 1 83.56 125 SER B C 1
ATOM 2981 O O . SER B 1 125 ? 14.516 1.568 23.625 1 83.56 125 SER B O 1
ATOM 2983 N N . SER B 1 126 ? 13.383 2.695 22.172 1 75.19 126 SER B N 1
ATOM 2984 C CA . SER B 1 126 ? 14.492 3.568 21.812 1 75.19 126 SER B CA 1
ATOM 2985 C C . SER B 1 126 ? 14.805 4.555 22.922 1 75.19 126 SER B C 1
ATOM 2987 O O . SER B 1 126 ? 15.953 4.977 23.078 1 75.19 126 SER B O 1
ATOM 2989 N N . LYS B 1 127 ? 13.852 4.992 23.672 1 65.31 127 LYS B N 1
ATOM 2990 C CA . LYS B 1 127 ? 14.062 5.887 24.812 1 65.31 127 LYS B CA 1
ATOM 2991 C C . LYS B 1 127 ? 14.773 5.168 25.953 1 65.31 127 LYS B C 1
ATOM 2993 O O . LYS B 1 127 ? 15.609 5.762 26.641 1 65.31 127 LYS B O 1
ATOM 2998 N N . VAL B 1 128 ? 14.516 3.928 26.078 1 56.97 128 VAL B N 1
ATOM 2999 C CA . VAL B 1 128 ? 15.117 3.195 27.188 1 56.97 128 VAL B CA 1
ATOM 3000 C C . VAL B 1 128 ? 16.578 2.865 26.875 1 56.97 128 VAL B C 1
ATOM 3002 O O . VAL B 1 128 ? 17.422 2.842 27.766 1 56.97 128 VAL B O 1
ATOM 3005 N N . SER B 1 129 ? 16.906 2.574 25.594 1 51.53 129 SER B N 1
ATOM 3006 C CA . SER B 1 129 ? 18.312 2.26 25.359 1 51.53 129 SER B CA 1
ATOM 3007 C C . SER B 1 129 ? 19.188 3.494 25.516 1 51.53 129 SER B C 1
ATOM 3009 O O . SER B 1 129 ? 20.422 3.404 25.438 1 51.53 129 SER B O 1
ATOM 3011 N N . GLN B 1 130 ? 18.641 4.676 25.156 1 40.88 130 GLN B N 1
ATOM 3012 C CA . GLN B 1 130 ? 19.5 5.816 25.469 1 40.88 130 GLN B CA 1
ATOM 3013 C C . GLN B 1 130 ? 19.484 6.105 26.969 1 40.88 130 GLN B C 1
ATOM 3015 O O . GLN B 1 130 ? 18.453 6.449 27.531 1 40.88 130 GLN B O 1
ATOM 3020 N N . ALA B 1 131 ? 20.234 5.438 27.672 1 38.31 131 ALA B N 1
ATOM 3021 C CA . ALA B 1 131 ? 20.438 5.727 29.094 1 38.31 131 ALA B CA 1
ATOM 3022 C C . ALA B 1 131 ? 20.391 7.23 29.344 1 38.31 131 ALA B C 1
ATOM 3024 O O . ALA B 1 131 ? 21.016 8.016 28.641 1 38.31 131 ALA B O 1
ATOM 3025 N N . PRO B 1 132 ? 19.344 7.723 30.125 1 39.41 132 PRO B N 1
ATOM 3026 C CA . PRO B 1 132 ? 19.297 9.141 30.484 1 39.41 132 PRO B CA 1
ATOM 3027 C C . PRO B 1 132 ? 20.672 9.695 30.859 1 39.41 132 PRO B C 1
ATOM 3029 O O . PRO B 1 132 ? 21.406 9.086 31.641 1 39.41 132 PRO B O 1
ATOM 3032 N N 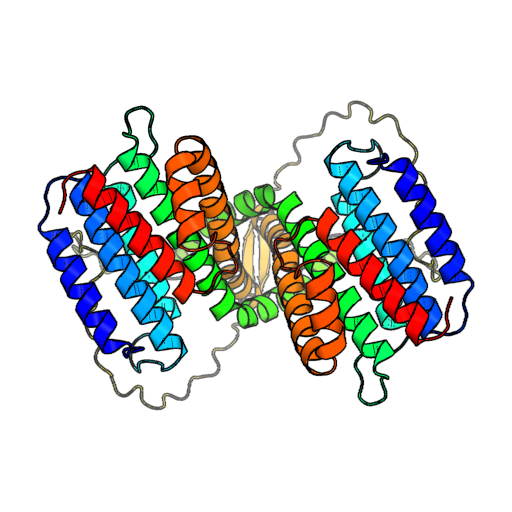. SER B 1 133 ? 21.469 10.195 29.891 1 36.81 133 SER B N 1
ATOM 3033 C CA . SER B 1 133 ? 22.516 10.984 30.562 1 36.81 133 SER B CA 1
ATOM 3034 C C . SER B 1 133 ? 21.906 11.969 31.547 1 36.81 133 SER B C 1
ATOM 3036 O O . SER B 1 133 ? 20.844 12.555 31.281 1 36.81 133 SER B O 1
ATOM 3038 N N . PRO B 1 134 ? 22.328 11.992 32.844 1 39.28 134 PRO B N 1
ATOM 3039 C CA . PRO B 1 134 ? 21.797 12.781 33.969 1 39.28 134 PRO B CA 1
ATOM 3040 C C . PRO B 1 134 ? 21.531 14.234 33.594 1 39.28 134 PRO B C 1
ATOM 3042 O O . PRO B 1 134 ? 21.281 15.07 34.438 1 39.28 134 PRO B O 1
ATOM 3045 N N . TRP B 1 135 ? 22.156 14.812 32.531 1 33.5 135 TRP B N 1
ATOM 3046 C CA . TRP B 1 135 ? 22.156 16.266 32.688 1 33.5 135 TRP B CA 1
ATOM 3047 C C . TRP B 1 135 ? 20.75 16.828 32.562 1 33.5 135 TRP B C 1
ATOM 3049 O O . TRP B 1 135 ? 19.984 16.438 31.672 1 33.5 135 TRP B O 1
ATOM 3059 N N . GLY B 1 136 ? 20.156 17.344 33.625 1 33.66 136 GLY B N 1
ATOM 3060 C CA . GLY B 1 136 ? 18.906 17.984 34.031 1 33.66 136 GLY B CA 1
ATOM 3061 C C . GLY B 1 136 ? 18.484 19.109 33.094 1 33.66 136 GLY B C 1
ATOM 3062 O O . GLY B 1 136 ? 17.609 19.906 33.469 1 33.66 136 GLY B O 1
ATOM 3063 N N . GLY B 1 137 ? 19.203 19.469 32.125 1 28.14 137 GLY B N 1
ATOM 3064 C CA . GLY B 1 137 ? 18.844 20.844 31.844 1 28.14 137 GLY B CA 1
ATOM 3065 C C . GLY B 1 137 ? 17.391 21.016 31.438 1 28.14 137 GLY B C 1
ATOM 3066 O O . GLY B 1 137 ? 16.75 20.047 31.016 1 28.14 137 GLY B O 1
ATOM 3067 N N . LYS B 1 138 ? 16.906 22.188 31.672 1 34.5 138 LYS B N 1
ATOM 3068 C CA . LYS B 1 138 ? 15.656 22.938 31.688 1 34.5 138 LYS B CA 1
ATOM 3069 C C . LYS B 1 138 ? 15.078 23.047 30.281 1 34.5 138 LYS B C 1
ATOM 3071 O O . LYS B 1 138 ? 15.609 23.781 29.438 1 34.5 138 LYS B O 1
ATOM 3076 N N . SER B 1 139 ? 14.68 22 29.547 1 30.72 139 SER B N 1
ATOM 3077 C CA . SER B 1 139 ? 14.234 22.031 28.156 1 30.72 139 SER B CA 1
ATOM 3078 C C . SER B 1 139 ? 12.938 22.812 28 1 30.72 139 SER B C 1
ATOM 3080 O O . SER B 1 139 ? 11.859 22.312 28.344 1 30.72 139 SER B O 1
ATOM 3082 N N . THR B 1 140 ? 13.086 24.188 28.188 1 29.78 140 THR B N 1
ATOM 3083 C CA . THR B 1 140 ? 11.914 25.047 28.109 1 29.78 140 THR B CA 1
ATOM 3084 C C . THR B 1 140 ? 11.172 24.844 26.797 1 29.78 140 THR B C 1
ATOM 3086 O O . THR B 1 140 ? 9.953 24.641 26.797 1 29.78 140 THR B O 1
ATOM 3089 N N . GLU B 1 141 ? 11.539 25.797 25.766 1 30.75 141 GLU B N 1
ATOM 3090 C CA . GLU B 1 141 ? 10.648 26.656 25 1 30.75 141 GLU B CA 1
ATOM 3091 C C . GLU B 1 141 ? 9.992 25.891 23.844 1 30.75 141 GLU B C 1
ATOM 3093 O O . GLU B 1 141 ? 10.57 24.938 23.328 1 30.75 141 GLU B O 1
ATOM 3098 N N . THR B 1 142 ? 8.727 26.094 23.578 1 33.5 142 THR B N 1
ATOM 3099 C CA . THR B 1 142 ? 7.734 25.578 22.641 1 33.5 142 THR B CA 1
ATOM 3100 C C . THR B 1 142 ? 8.156 25.859 21.203 1 33.5 142 THR B C 1
ATOM 3102 O O . THR B 1 142 ? 8.055 27 20.734 1 33.5 142 THR B O 1
ATOM 3105 N N . PRO B 1 143 ? 9.375 25.547 20.641 1 35.16 143 PRO B N 1
ATOM 3106 C CA . PRO B 1 143 ? 9.734 26.062 19.312 1 35.16 143 PRO B CA 1
ATOM 3107 C C . PRO B 1 143 ? 8.781 25.594 18.219 1 35.16 143 PRO B C 1
ATOM 3109 O O . PRO B 1 143 ? 8.109 24.562 18.375 1 35.16 143 PRO B O 1
ATOM 3112 N N . SER B 1 144 ? 8.094 26.5 17.562 1 38.03 144 SER B N 1
ATOM 3113 C CA . SER B 1 144 ? 7.445 26.266 16.281 1 38.03 144 SER B CA 1
ATOM 3114 C C . SER B 1 144 ? 8.328 25.438 15.352 1 38.03 144 SER B C 1
ATOM 3116 O O . SER B 1 144 ? 9.547 25.625 15.336 1 38.03 144 SER B O 1
ATOM 3118 N N . PRO B 1 145 ? 7.984 24.25 14.844 1 37.62 145 PRO B N 1
ATOM 3119 C CA . PRO B 1 145 ? 8.859 23.219 14.266 1 37.62 145 PRO B CA 1
ATOM 3120 C C . PRO B 1 145 ? 9.75 23.766 13.156 1 37.62 145 PRO B C 1
ATOM 3122 O O . PRO B 1 145 ? 10.93 23.406 13.07 1 37.62 145 PRO B O 1
ATOM 3125 N N . MET B 1 146 ? 9.234 24.312 12.062 1 39.22 146 MET B N 1
ATOM 3126 C CA . MET B 1 146 ? 10.016 24.047 10.859 1 39.22 146 MET B CA 1
ATOM 3127 C C . MET B 1 146 ? 11.266 24.906 10.812 1 39.22 146 MET B C 1
ATOM 3129 O O . MET B 1 146 ? 11.211 26.062 10.383 1 39.22 146 MET B O 1
ATOM 3133 N N . SER B 1 147 ? 11.969 25.344 11.922 1 31.5 147 SER B N 1
ATOM 3134 C CA . SER B 1 147 ? 13.117 26.172 11.57 1 31.5 147 SER B CA 1
ATOM 3135 C C . SER B 1 147 ? 14.07 25.422 10.633 1 31.5 147 SER B C 1
ATOM 3137 O O . SER B 1 147 ? 14.508 24.312 10.938 1 31.5 147 SER B O 1
ATOM 3139 N N . LEU B 1 148 ? 13.922 25.719 9.289 1 35.62 148 LEU B N 1
ATOM 3140 C CA . LEU B 1 148 ? 14.812 25.219 8.242 1 35.62 148 LEU B CA 1
ATOM 3141 C C . LEU B 1 148 ? 16.25 25.625 8.523 1 35.62 148 LEU B C 1
ATOM 3143 O O . LEU B 1 148 ? 16.641 26.781 8.273 1 35.62 148 LEU B O 1
ATOM 3147 N N . SER B 1 149 ? 16.734 25.609 9.719 1 30.39 149 SER B N 1
ATOM 3148 C CA . SER B 1 149 ? 18.109 26.031 9.977 1 30.39 149 SER B CA 1
ATOM 3149 C C . SER B 1 149 ? 19.078 25.312 9.055 1 30.39 149 SER B C 1
ATOM 3151 O O . SER B 1 149 ? 18.984 24.109 8.852 1 30.39 149 SER B O 1
ATOM 3153 N N . PRO B 1 150 ? 19.766 26.172 8.25 1 33.12 150 PRO B N 1
ATOM 3154 C CA . PRO B 1 150 ? 20.812 25.75 7.32 1 33.12 150 PRO B CA 1
ATOM 3155 C C . PRO B 1 150 ? 21.906 24.922 7.992 1 33.12 150 PRO B C 1
ATOM 3157 O O . PRO B 1 150 ? 22.5 25.359 8.977 1 33.12 150 PRO B O 1
ATOM 3160 N N . SER B 1 151 ? 21.641 23.766 8.195 1 27.69 151 SER B N 1
ATOM 3161 C CA . SER B 1 151 ? 22.672 22.953 8.828 1 27.69 151 SER B CA 1
ATOM 3162 C C . SER B 1 151 ? 24 23.062 8.078 1 27.69 151 SER B C 1
ATOM 3164 O O . SER B 1 151 ? 24.016 23.109 6.848 1 27.69 151 SER B O 1
ATOM 3166 N N . PRO B 1 152 ? 25 23.734 8.703 1 28.14 152 PRO B N 1
ATOM 3167 C CA . PRO B 1 152 ? 26.391 23.812 8.234 1 28.14 152 PRO B CA 1
ATOM 3168 C C . PRO B 1 152 ? 26.891 22.484 7.652 1 28.14 152 PRO B C 1
ATOM 3170 O O . PRO B 1 152 ? 26.375 21.422 8 1 28.14 152 PRO B O 1
ATOM 3173 N N . ILE B 1 153 ? 27.453 22.609 6.395 1 25.78 153 ILE B N 1
ATOM 3174 C CA . ILE B 1 153 ? 28.109 21.641 5.535 1 25.78 153 ILE B CA 1
ATOM 3175 C C . ILE B 1 153 ? 29.312 21.031 6.266 1 25.78 153 ILE B C 1
ATOM 3177 O O . ILE B 1 153 ? 30.344 21.688 6.414 1 25.78 153 ILE B O 1
ATOM 3181 N N . SER B 1 154 ? 29.219 20.797 7.527 1 23.58 154 SER B N 1
ATOM 3182 C CA . SER B 1 154 ? 30.469 20.281 8.078 1 23.58 154 SER B CA 1
ATOM 3183 C C . SER B 1 154 ? 31.031 19.172 7.191 1 23.58 154 SER B C 1
ATOM 3185 O O . SER B 1 154 ? 30.297 18.516 6.449 1 23.58 154 SER B O 1
ATOM 3187 N N . THR B 1 155 ? 32.344 19.359 7.008 1 26.36 155 THR B N 1
ATOM 3188 C CA . THR B 1 155 ? 33.438 18.578 6.438 1 26.36 155 THR B CA 1
ATOM 3189 C C . THR B 1 155 ? 33.344 17.125 6.852 1 26.36 155 THR B C 1
ATOM 3191 O O . THR B 1 155 ? 33.406 16.797 8.039 1 26.36 155 THR B O 1
ATOM 3194 N N . LEU B 1 156 ? 32.344 16.516 6.18 1 22.56 156 LEU B N 1
ATOM 3195 C CA . LEU B 1 156 ? 32.25 15.07 6.332 1 22.56 156 LEU B CA 1
ATOM 3196 C C . LEU B 1 156 ? 33.625 14.406 6.191 1 22.56 156 LEU B C 1
ATOM 3198 O O . LEU B 1 156 ? 34.156 14.344 5.09 1 22.56 156 LEU B O 1
ATOM 3202 N N . GLY B 1 157 ? 34.5 14.953 7.035 1 23.69 157 GLY B N 1
ATOM 3203 C CA . GLY B 1 157 ? 35.688 14.133 7.117 1 23.69 157 GLY B CA 1
ATOM 3204 C C . GLY B 1 157 ? 35.406 12.641 7.047 1 23.69 157 GLY B C 1
ATOM 3205 O O . GLY B 1 157 ? 34.281 12.219 7.27 1 23.69 157 GLY B O 1
ATOM 3206 N N . SER B 1 158 ? 36.312 11.906 6.445 1 28.73 158 SER B N 1
ATOM 3207 C CA . SER B 1 158 ? 36.594 10.539 6.031 1 28.73 158 SER B CA 1
ATOM 3208 C C . SER B 1 158 ? 36.344 9.555 7.168 1 28.73 158 SER B C 1
ATOM 3210 O O . SER B 1 158 ? 36.719 8.383 7.078 1 28.73 158 SER B O 1
ATOM 3212 N N . THR B 1 159 ? 35.469 10.047 8.164 1 25.73 159 THR B N 1
ATOM 3213 C CA . THR B 1 159 ? 35.719 9.086 9.234 1 25.73 159 THR B CA 1
ATOM 3214 C C . THR B 1 159 ? 35.344 7.672 8.781 1 25.73 159 THR B C 1
ATOM 3216 O O . THR B 1 159 ? 34.344 7.465 8.109 1 25.73 159 THR B O 1
ATOM 3219 N N . THR B 1 160 ? 36.344 6.848 8.789 1 27.98 160 THR B N 1
ATOM 3220 C CA . THR B 1 160 ? 36.5 5.395 8.727 1 27.98 160 THR B CA 1
ATOM 3221 C C . THR B 1 160 ? 35.344 4.715 9.461 1 27.98 160 THR B C 1
ATOM 3223 O O . THR B 1 160 ? 35.188 4.855 10.68 1 27.98 160 THR B O 1
ATOM 3226 N N . SER B 1 161 ? 34.125 4.883 8.852 1 29 161 SER B N 1
ATOM 3227 C CA . SER B 1 161 ? 32.969 4.188 9.352 1 29 161 SER B CA 1
ATOM 3228 C C . SER B 1 161 ? 33.312 2.795 9.859 1 29 161 SER B C 1
ATOM 3230 O O . SER B 1 161 ? 33.875 1.982 9.125 1 29 161 SER B O 1
ATOM 3232 N N . THR B 1 162 ? 33.75 2.832 11.086 1 29.16 162 THR B N 1
ATOM 3233 C CA . THR B 1 162 ? 33.75 1.563 11.805 1 29.16 162 THR B CA 1
ATOM 3234 C C . THR B 1 162 ? 32.531 0.74 11.492 1 29.16 162 THR B C 1
ATOM 3236 O O . THR B 1 162 ? 31.391 1.223 11.641 1 29.16 162 THR B O 1
ATOM 3239 N N . ALA B 1 163 ? 32.594 -0.229 10.688 1 32.59 163 ALA B N 1
ATOM 3240 C CA . ALA B 1 163 ? 31.719 -1.37 10.492 1 32.59 163 ALA B CA 1
ATOM 3241 C C . ALA B 1 163 ? 30.922 -1.681 11.758 1 32.59 163 ALA B C 1
ATOM 3243 O O . ALA B 1 163 ? 31.5 -2.109 12.766 1 32.59 163 ALA B O 1
ATOM 3244 N N . GLY B 1 164 ? 30.031 -0.744 12.227 1 33.28 164 GLY B N 1
ATOM 3245 C CA . GLY B 1 164 ? 29.234 -1.052 13.406 1 33.28 164 GLY B CA 1
ATOM 3246 C C . GLY B 1 164 ? 28.938 -2.531 13.555 1 33.28 164 GLY B C 1
ATOM 3247 O O . GLY B 1 164 ? 28.516 -3.184 12.594 1 33.28 164 GLY B O 1
ATOM 3248 N N . SER B 1 165 ? 29.516 -3.096 14.445 1 37.03 165 SER B N 1
ATOM 3249 C CA . SER B 1 165 ? 29.297 -4.445 14.961 1 37.03 165 SER B CA 1
ATOM 3250 C C . SER B 1 165 ? 27.812 -4.777 15.031 1 37.03 165 SER B C 1
ATOM 3252 O O . SE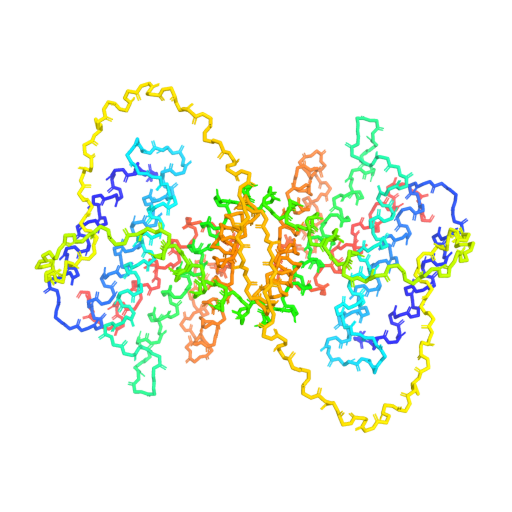R B 1 165 ? 27.031 -4.062 15.68 1 37.03 165 SER B O 1
ATOM 3254 N N . SER B 1 166 ? 27.094 -5.074 13.938 1 45.72 166 SER B N 1
ATOM 3255 C CA . SER B 1 166 ? 25.844 -5.805 14.195 1 45.72 166 SER B CA 1
ATOM 3256 C C . SER B 1 166 ? 25.875 -6.477 15.562 1 45.72 166 SER B C 1
ATOM 3258 O O . SER B 1 166 ? 26.656 -7.395 15.797 1 45.72 166 SER B O 1
ATOM 3260 N N . SER B 1 167 ? 25.984 -5.668 16.531 1 49.16 167 SER B N 1
ATOM 3261 C CA . SER B 1 167 ? 26.016 -6.188 17.906 1 49.16 167 SER B CA 1
ATOM 3262 C C . SER B 1 167 ? 25.172 -7.453 18.031 1 49.16 167 SER B C 1
ATOM 3264 O O . SER B 1 167 ? 23.984 -7.457 17.672 1 49.16 167 SER B O 1
ATOM 3266 N N . VAL B 1 168 ? 25.719 -8.477 17.891 1 64.56 168 VAL B N 1
ATOM 3267 C CA . VAL B 1 168 ? 25.375 -9.875 18.172 1 64.56 168 VAL B CA 1
ATOM 3268 C C . VAL B 1 168 ? 24.484 -9.953 19.406 1 64.56 168 VAL B C 1
ATOM 3270 O O . VAL B 1 168 ? 24.203 -11.047 19.906 1 64.56 168 VAL B O 1
ATOM 3273 N N . GLY B 1 169 ? 23.812 -8.719 19.828 1 85.12 169 GLY B N 1
ATOM 3274 C CA . GLY B 1 169 ? 23.031 -8.797 21.031 1 85.12 169 GLY B CA 1
ATOM 3275 C C . GLY B 1 169 ? 21.562 -9.102 20.781 1 85.12 169 GLY B C 1
ATOM 3276 O O . GLY B 1 169 ? 21.125 -9.156 19.625 1 85.12 169 GLY B O 1
ATOM 3277 N N . THR B 1 170 ? 21.016 -9.656 21.844 1 91.62 170 THR B N 1
ATOM 3278 C CA . THR B 1 170 ? 19.609 -10.016 21.812 1 91.62 170 THR B CA 1
ATOM 3279 C C . THR B 1 170 ? 18.766 -9 22.594 1 91.62 170 THR B C 1
ATOM 3281 O O . THR B 1 170 ? 19.297 -8.266 23.438 1 91.62 170 THR B O 1
ATOM 3284 N N . VAL B 1 171 ? 17.578 -8.688 22.156 1 93.88 171 VAL B N 1
ATOM 3285 C CA . VAL B 1 171 ? 16.562 -7.859 22.812 1 93.88 171 VAL B CA 1
ATOM 3286 C C . VAL B 1 171 ? 15.375 -8.719 23.219 1 93.88 171 VAL B C 1
ATOM 3288 O O . VAL B 1 171 ? 14.906 -9.555 22.453 1 93.88 171 VAL B O 1
ATOM 3291 N N . SER B 1 172 ? 14.93 -8.602 24.375 1 94.06 172 SER B N 1
ATOM 3292 C CA . SER B 1 172 ? 13.734 -9.297 24.844 1 94.06 172 SER B CA 1
ATOM 3293 C C . SER B 1 172 ? 12.477 -8.477 24.578 1 94.06 172 SER B C 1
ATOM 3295 O O . SER B 1 172 ? 12.398 -7.309 24.969 1 94.06 172 SER B O 1
ATOM 3297 N N . ILE B 1 173 ? 11.602 -9.07 23.906 1 95.44 173 ILE B N 1
ATOM 3298 C CA . ILE B 1 173 ? 10.375 -8.352 23.594 1 95.44 173 ILE B CA 1
ATOM 3299 C C . ILE B 1 173 ? 9.164 -9.156 24.062 1 95.44 173 ILE B C 1
ATOM 3301 O O . ILE B 1 173 ? 9.219 -10.383 24.141 1 95.44 173 ILE B O 1
ATOM 3305 N N . PRO B 1 174 ? 8.031 -8.477 24.406 1 95.12 174 PRO B N 1
ATOM 3306 C CA . PRO B 1 174 ? 6.816 -9.219 24.766 1 95.12 174 PRO B CA 1
ATOM 3307 C C . PRO B 1 174 ? 6.324 -10.117 23.641 1 95.12 174 PRO B C 1
ATOM 3309 O O . PRO B 1 174 ? 6.418 -9.75 22.469 1 95.12 174 PRO B O 1
ATOM 3312 N N . GLN B 1 175 ? 5.793 -11.258 24.016 1 95.12 175 GLN B N 1
ATOM 3313 C CA . GLN B 1 175 ? 5.301 -12.234 23.047 1 95.12 175 GLN B CA 1
ATOM 3314 C C . GLN B 1 175 ? 4.227 -11.617 22.156 1 95.12 175 GLN B C 1
ATOM 3316 O O . GLN B 1 175 ? 4.16 -11.922 20.953 1 95.12 175 GLN B O 1
ATOM 3321 N N . ARG B 1 176 ? 3.422 -10.82 22.781 1 95.81 176 ARG B N 1
ATOM 3322 C CA . ARG B 1 176 ? 2.357 -10.156 22.031 1 95.81 176 ARG B CA 1
ATOM 3323 C C . ARG B 1 176 ? 2.93 -9.281 20.922 1 95.81 176 ARG B C 1
ATOM 3325 O O . ARG B 1 176 ? 2.406 -9.266 19.812 1 95.81 176 ARG B O 1
ATOM 3332 N N . ILE B 1 177 ? 4.004 -8.57 21.234 1 97.12 177 ILE B N 1
ATOM 3333 C CA . ILE B 1 177 ? 4.66 -7.695 20.281 1 97.12 177 ILE B CA 1
ATOM 3334 C C . ILE B 1 177 ? 5.297 -8.531 19.172 1 97.12 177 ILE B C 1
ATOM 3336 O O . ILE B 1 177 ? 5.246 -8.156 18 1 97.12 177 ILE B O 1
ATOM 3340 N N . HIS B 1 178 ? 5.855 -9.641 19.547 1 96.44 178 HIS B N 1
ATOM 3341 C CA . HIS B 1 178 ? 6.465 -10.539 18.578 1 96.44 178 HIS B CA 1
ATOM 3342 C C . HIS B 1 178 ? 5.43 -11.062 17.578 1 96.44 178 HIS B C 1
ATOM 3344 O O . HIS B 1 178 ? 5.672 -11.055 16.375 1 96.44 178 HIS B O 1
ATOM 3350 N N . HIS B 1 179 ? 4.301 -11.484 18.062 1 96.12 179 HIS B N 1
ATOM 3351 C CA . HIS B 1 179 ? 3.227 -11.992 17.234 1 96.12 179 HIS B CA 1
ATOM 3352 C C . HIS B 1 179 ? 2.666 -10.898 16.328 1 96.12 179 HIS B C 1
ATOM 3354 O O . HIS B 1 179 ? 2.377 -11.141 15.148 1 96.12 179 HIS B O 1
ATOM 3360 N N . MET B 1 180 ? 2.502 -9.695 16.859 1 97.19 180 MET B N 1
ATOM 3361 C CA . MET B 1 180 ? 1.97 -8.57 16.109 1 97.19 180 MET B CA 1
ATOM 3362 C C . MET B 1 180 ? 2.914 -8.188 14.969 1 97.19 180 MET B C 1
ATOM 3364 O O . MET B 1 180 ? 2.471 -7.863 13.867 1 97.19 180 MET B O 1
ATOM 3368 N N . ALA B 1 181 ? 4.164 -8.227 15.328 1 97.81 181 ALA B N 1
ATOM 3369 C CA . ALA B 1 181 ? 5.164 -7.895 14.32 1 97.81 181 ALA B CA 1
ATOM 3370 C C . ALA B 1 181 ? 5.137 -8.898 13.172 1 97.81 181 ALA B C 1
ATOM 3372 O O . ALA B 1 181 ? 5.211 -8.523 12 1 97.81 181 ALA B O 1
ATOM 3373 N N . ALA B 1 182 ? 5.047 -10.195 13.508 1 97.75 182 ALA B N 1
ATOM 3374 C CA . ALA B 1 182 ? 4.988 -11.25 12.492 1 97.75 182 ALA B CA 1
ATOM 3375 C C . ALA B 1 182 ? 3.783 -11.055 11.578 1 97.75 182 ALA B C 1
ATOM 3377 O O . ALA B 1 182 ? 3.904 -11.148 10.352 1 97.75 182 ALA B O 1
ATOM 3378 N N . SER B 1 183 ? 2.635 -10.781 12.141 1 97.94 183 SER B N 1
ATOM 3379 C CA . SER B 1 183 ? 1.408 -10.578 11.383 1 97.94 183 SER B CA 1
ATOM 3380 C C . SER B 1 183 ? 1.483 -9.312 10.531 1 97.94 183 SER B C 1
ATOM 3382 O O . SER B 1 183 ? 1.06 -9.305 9.375 1 97.94 183 SER B O 1
ATOM 3384 N N . HIS B 1 184 ? 2.004 -8.258 11.164 1 98.5 184 HIS B N 1
ATOM 3385 C CA . HIS B 1 184 ? 2.143 -6.988 10.461 1 98.5 184 HIS B CA 1
ATOM 3386 C C . HIS B 1 184 ? 3.027 -7.137 9.227 1 98.5 184 HIS B C 1
ATOM 3388 O O . HIS B 1 184 ? 2.695 -6.625 8.148 1 98.5 184 HIS B O 1
ATOM 3394 N N . VAL B 1 185 ? 4.148 -7.828 9.367 1 98.44 185 VAL B N 1
ATOM 3395 C CA . VAL B 1 185 ? 5.082 -8.039 8.266 1 98.44 185 VAL B CA 1
ATOM 3396 C C . VAL B 1 185 ? 4.402 -8.852 7.164 1 98.44 185 VAL B C 1
ATOM 3398 O O . VAL B 1 185 ? 4.543 -8.539 5.98 1 98.44 185 VAL B O 1
ATOM 3401 N N . ASN B 1 186 ? 3.645 -9.867 7.547 1 97.88 186 ASN B N 1
ATOM 3402 C CA . ASN B 1 186 ? 2.943 -10.703 6.574 1 97.88 186 ASN B CA 1
ATOM 3403 C C . ASN B 1 186 ? 1.933 -9.891 5.77 1 97.88 186 ASN B C 1
ATOM 3405 O O . ASN B 1 186 ? 1.868 -10.016 4.543 1 97.88 186 ASN B O 1
ATOM 3409 N N . ILE B 1 187 ? 1.15 -9.039 6.426 1 98.56 187 ILE B N 1
ATOM 3410 C CA . ILE B 1 187 ? 0.12 -8.242 5.77 1 98.56 187 ILE B CA 1
ATOM 3411 C C . ILE B 1 187 ? 0.774 -7.199 4.871 1 98.56 187 ILE B C 1
ATOM 3413 O O . ILE B 1 187 ? 0.393 -7.043 3.707 1 98.56 187 ILE B O 1
ATOM 3417 N N . THR B 1 188 ? 1.793 -6.5 5.348 1 98.44 188 THR B N 1
ATOM 3418 C CA . THR B 1 188 ? 2.379 -5.398 4.598 1 98.44 188 THR B CA 1
ATOM 3419 C C . THR B 1 188 ? 3.279 -5.918 3.48 1 98.44 188 THR B C 1
ATOM 3421 O O . THR B 1 188 ? 3.568 -5.199 2.521 1 98.44 188 THR B O 1
ATOM 3424 N N . ASN B 1 189 ? 3.736 -7.18 3.652 1 98.31 189 ASN B N 1
ATOM 3425 C CA . ASN B 1 189 ? 4.484 -7.797 2.561 1 98.31 189 ASN B CA 1
ATOM 3426 C C . ASN B 1 189 ? 3.648 -7.879 1.286 1 98.31 189 ASN B C 1
ATOM 3428 O O . ASN B 1 189 ? 4.191 -7.848 0.181 1 98.31 189 ASN B O 1
ATOM 3432 N N . ASN B 1 190 ? 2.35 -8.016 1.481 1 98.62 190 ASN B N 1
ATOM 3433 C CA . ASN B 1 190 ? 1.464 -8.023 0.321 1 98.62 190 ASN B CA 1
ATOM 3434 C C . ASN B 1 190 ? 1.586 -6.738 -0.489 1 98.62 190 ASN B C 1
ATOM 3436 O O . ASN B 1 190 ? 1.54 -6.77 -1.72 1 98.62 190 ASN B O 1
ATOM 3440 N N . VAL B 1 191 ? 1.755 -5.586 0.157 1 98.12 191 VAL B N 1
ATOM 3441 C CA . VAL B 1 191 ? 1.921 -4.305 -0.52 1 98.12 191 VAL B CA 1
ATOM 3442 C C . VAL B 1 191 ? 3.227 -4.301 -1.312 1 98.12 191 VAL B C 1
ATOM 3444 O O . VAL B 1 191 ? 3.258 -3.877 -2.469 1 98.12 191 VAL B O 1
ATOM 3447 N N . LEU B 1 192 ? 4.234 -4.785 -0.727 1 98.44 192 LEU B N 1
ATOM 3448 C CA . LEU B 1 192 ? 5.547 -4.797 -1.357 1 98.44 192 LEU B CA 1
ATOM 3449 C C . LEU B 1 192 ? 5.555 -5.703 -2.586 1 98.44 192 LEU B C 1
ATOM 3451 O O . LEU B 1 192 ? 6.07 -5.32 -3.639 1 98.44 192 LEU B O 1
ATOM 3455 N N . ARG B 1 193 ? 4.941 -6.855 -2.398 1 98.25 193 ARG B N 1
ATOM 3456 C CA . ARG B 1 193 ? 4.824 -7.777 -3.523 1 98.25 193 ARG B CA 1
ATOM 3457 C C . ARG B 1 193 ? 3.996 -7.168 -4.648 1 98.25 193 ARG B C 1
ATOM 3459 O O . ARG B 1 193 ? 4.301 -7.367 -5.828 1 98.25 193 ARG B O 1
ATOM 3466 N N . SER B 1 194 ? 2.992 -6.496 -4.266 1 98.5 194 SER B N 1
ATOM 3467 C CA . SER B 1 194 ? 2.158 -5.828 -5.262 1 98.5 194 SER B CA 1
ATOM 3468 C C . SER B 1 194 ? 2.971 -4.844 -6.094 1 98.5 194 SER B C 1
ATOM 3470 O O . SER B 1 194 ? 2.928 -4.875 -7.324 1 98.5 194 SER B O 1
ATOM 3472 N N . TYR B 1 195 ? 3.689 -4 -5.473 1 96.94 195 TYR B N 1
ATOM 3473 C CA . TYR B 1 195 ? 4.48 -2.99 -6.168 1 96.94 195 TYR B CA 1
ATOM 3474 C C . TYR B 1 195 ? 5.574 -3.635 -7.008 1 96.94 195 TYR B C 1
ATOM 3476 O O . TYR B 1 195 ? 5.867 -3.18 -8.117 1 96.94 195 TYR B O 1
ATOM 3484 N N . GLU B 1 196 ? 6.164 -4.676 -6.5 1 97.38 196 GLU B N 1
ATOM 3485 C CA . GLU B 1 196 ? 7.203 -5.383 -7.242 1 97.38 196 GLU B CA 1
ATOM 3486 C C . GLU B 1 196 ? 6.66 -5.961 -8.539 1 97.38 196 GLU B C 1
ATOM 3488 O O . GLU B 1 196 ? 7.266 -5.797 -9.602 1 97.38 196 GLU B O 1
ATOM 3493 N N . HIS B 1 197 ? 5.559 -6.609 -8.453 1 98.56 197 HIS B N 1
ATOM 3494 C CA . HIS B 1 197 ? 4.977 -7.23 -9.633 1 98.56 197 HIS B CA 1
ATOM 3495 C C . HIS B 1 197 ? 4.5 -6.176 -10.633 1 98.56 197 HIS B C 1
ATOM 3497 O O . HIS B 1 197 ? 4.559 -6.387 -11.844 1 98.56 197 HIS B O 1
ATOM 3503 N N . TRP B 1 198 ? 4.031 -5.098 -10.094 1 98.12 198 TRP B N 1
ATOM 3504 C CA . TRP B 1 198 ? 3.635 -4.016 -10.984 1 98.12 198 TRP B CA 1
ATOM 3505 C C . TRP B 1 198 ? 4.836 -3.475 -11.758 1 98.12 198 TRP B C 1
ATOM 3507 O O . TRP B 1 198 ? 4.758 -3.256 -12.969 1 98.12 198 TRP B O 1
ATOM 3517 N N . ASP B 1 199 ? 5.949 -3.312 -11.117 1 96.44 199 ASP B N 1
ATOM 3518 C CA . ASP B 1 199 ? 7.176 -2.824 -11.734 1 96.44 199 ASP B CA 1
ATOM 3519 C C . ASP B 1 199 ? 7.688 -3.809 -12.789 1 96.44 199 ASP B C 1
ATOM 3521 O O . ASP B 1 199 ? 8.156 -3.4 -13.852 1 96.44 199 ASP B O 1
ATOM 3525 N N . MET B 1 200 ? 7.594 -5.027 -12.445 1 97.06 200 MET B N 1
ATOM 3526 C CA . MET B 1 200 ? 8.031 -6.059 -13.383 1 97.06 200 MET B CA 1
ATOM 3527 C C . MET B 1 200 ? 7.18 -6.039 -14.648 1 97.06 200 MET B C 1
ATOM 3529 O O . MET B 1 200 ? 7.703 -6.168 -15.758 1 97.06 200 MET B O 1
ATOM 3533 N N . ALA B 1 201 ? 5.887 -5.895 -14.438 1 98.44 201 ALA B N 1
ATOM 3534 C CA . ALA B 1 201 ? 4.996 -5.805 -15.594 1 98.44 201 ALA B CA 1
ATOM 3535 C C . ALA B 1 201 ? 5.332 -4.586 -16.453 1 98.44 201 ALA B C 1
ATOM 3537 O O . ALA B 1 201 ? 5.375 -4.68 -17.672 1 98.44 201 ALA B O 1
ATOM 3538 N N . ASP B 1 202 ? 5.621 -3.475 -15.828 1 97 202 ASP B N 1
ATOM 3539 C CA . ASP B 1 202 ? 5.953 -2.25 -16.547 1 97 202 ASP B CA 1
ATOM 3540 C C . ASP B 1 202 ? 7.219 -2.43 -17.391 1 97 202 ASP B C 1
ATOM 3542 O O . ASP B 1 202 ? 7.293 -1.964 -18.531 1 97 202 ASP B O 1
ATOM 3546 N N . LYS B 1 203 ? 8.156 -3.016 -16.844 1 96.38 203 LYS B N 1
ATOM 3547 C CA . LYS B 1 203 ? 9.422 -3.252 -17.547 1 96.38 203 LYS B CA 1
ATOM 3548 C C . LYS B 1 203 ? 9.203 -4.113 -18.781 1 96.38 203 LYS B C 1
ATOM 3550 O O . LYS B 1 203 ? 9.727 -3.805 -19.859 1 96.38 203 LYS B O 1
ATOM 3555 N N . LEU B 1 204 ? 8.445 -5.129 -18.672 1 96.94 204 LEU B N 1
ATOM 3556 C CA . LEU B 1 204 ? 8.227 -6.066 -19.766 1 96.94 204 LEU B CA 1
ATOM 3557 C C . LEU B 1 204 ? 7.285 -5.473 -20.797 1 96.94 204 LEU B C 1
ATOM 3559 O O . LEU B 1 204 ? 7.371 -5.809 -21.984 1 96.94 204 LEU B O 1
ATOM 3563 N N . THR B 1 205 ? 6.395 -4.625 -20.375 1 97.62 205 THR B N 1
ATOM 3564 C CA . THR B 1 205 ? 5.469 -3.959 -21.281 1 97.62 205 THR B CA 1
ATOM 3565 C C . THR B 1 205 ? 6.223 -3.086 -22.281 1 97.62 205 THR B C 1
ATOM 3567 O O . THR B 1 205 ? 5.805 -2.947 -23.438 1 97.62 205 THR B O 1
ATOM 3570 N N . LYS B 1 206 ? 7.32 -2.561 -21.875 1 95.44 206 LYS B N 1
ATOM 3571 C CA . LYS B 1 206 ? 8.117 -1.687 -22.734 1 95.44 206 LYS B CA 1
ATOM 3572 C C . LYS B 1 206 ? 8.617 -2.436 -23.953 1 95.44 206 LYS B C 1
ATOM 3574 O O . LYS B 1 206 ? 8.766 -1.848 -25.031 1 95.44 206 LYS B O 1
ATOM 3579 N N . GLU B 1 207 ? 8.852 -3.713 -23.875 1 92.31 207 GLU B N 1
ATOM 3580 C CA . GLU B 1 207 ? 9.328 -4.543 -24.969 1 92.31 207 GLU B CA 1
ATOM 3581 C C . GLU B 1 207 ? 8.18 -4.961 -25.891 1 92.31 207 GLU B C 1
ATOM 3583 O O . GLU B 1 207 ? 8.398 -5.395 -27.016 1 92.31 207 GLU B O 1
ATOM 3588 N N . ASN B 1 208 ? 6.988 -4.863 -25.406 1 93.88 208 ASN B N 1
ATOM 3589 C CA . ASN B 1 208 ? 5.781 -5.25 -26.141 1 93.88 208 ASN B CA 1
ATOM 3590 C C . ASN B 1 208 ? 4.746 -4.129 -26.125 1 93.88 208 ASN B C 1
ATOM 3592 O O . ASN B 1 208 ? 3.562 -4.371 -25.891 1 93.88 208 ASN B O 1
ATOM 3596 N N . LYS B 1 209 ? 5.129 -2.965 -26.391 1 96.56 209 LYS B N 1
ATOM 3597 C CA . LYS B 1 209 ? 4.359 -1.745 -26.156 1 96.56 209 LYS B CA 1
ATOM 3598 C C . LYS B 1 209 ? 3.102 -1.715 -27.031 1 96.56 209 LYS B C 1
ATOM 3600 O O . LYS B 1 209 ? 2.031 -1.319 -26.562 1 96.56 209 LYS B O 1
ATOM 3605 N N . GLU B 1 210 ? 3.211 -2.125 -28.281 1 96.88 210 GLU B N 1
ATOM 3606 C CA . GLU B 1 210 ? 2.09 -2.021 -29.203 1 96.88 210 GLU B CA 1
ATOM 3607 C C . GLU B 1 210 ? 0.905 -2.859 -28.734 1 96.88 210 GLU B C 1
ATOM 3609 O O . GLU B 1 210 ? -0.24 -2.404 -28.781 1 96.88 210 GLU B O 1
ATOM 3614 N N . PHE B 1 211 ? 1.214 -4.008 -28.297 1 97.69 211 PHE B N 1
ATOM 3615 C CA . PHE B 1 211 ? 0.183 -4.918 -27.812 1 97.69 211 PHE B CA 1
ATOM 3616 C C . PHE B 1 211 ? -0.589 -4.293 -26.656 1 97.69 211 PHE B C 1
ATOM 3618 O O . PHE B 1 211 ? -1.822 -4.32 -26.641 1 97.69 211 PHE B O 1
ATOM 3625 N N . PHE B 1 212 ? 0.033 -3.736 -25.781 1 98.44 212 PHE B N 1
ATOM 3626 C CA . PHE B 1 212 ? -0.596 -3.256 -24.547 1 98.44 212 PHE B CA 1
ATOM 3627 C C . PHE B 1 212 ? -1.186 -1.865 -24.75 1 98.44 212 PHE B C 1
ATOM 3629 O O . PHE B 1 212 ? -2.156 -1.495 -24.094 1 98.44 212 PHE B O 1
ATOM 3636 N N . ILE B 1 213 ? -0.618 -1.066 -25.656 1 98.19 213 ILE B N 1
ATOM 3637 C CA . ILE B 1 213 ? -1.262 0.185 -26.047 1 98.19 213 ILE B CA 1
ATOM 3638 C C . ILE B 1 213 ? -2.645 -0.103 -26.625 1 98.19 213 ILE B C 1
ATOM 3640 O O . ILE B 1 213 ? -3.625 0.552 -26.266 1 98.19 213 ILE B O 1
ATOM 3644 N N . ASP B 1 214 ? -2.693 -1.088 -27.484 1 98.06 214 ASP B N 1
ATOM 3645 C CA . ASP B 1 214 ? -3.969 -1.476 -28.078 1 98.06 214 ASP B CA 1
ATOM 3646 C C . ASP B 1 214 ? -4.934 -2.004 -27.016 1 98.06 214 ASP B C 1
ATOM 3648 O O . ASP B 1 214 ? -6.129 -1.706 -27.062 1 98.06 214 ASP B O 1
ATOM 3652 N N . LEU B 1 215 ? -4.418 -2.783 -26.109 1 98.5 215 LEU B N 1
ATOM 3653 C CA . LEU B 1 215 ? -5.246 -3.33 -25.047 1 98.5 215 LEU B CA 1
ATOM 3654 C C . LEU B 1 215 ? -5.789 -2.217 -24.156 1 98.5 215 LEU B C 1
ATOM 3656 O O . LEU B 1 215 ? -6.961 -2.248 -23.766 1 98.5 215 LEU B O 1
ATOM 3660 N N . ASP B 1 216 ? -4.988 -1.288 -23.891 1 97.88 216 ASP B N 1
ATOM 3661 C CA . ASP B 1 216 ? -5.406 -0.133 -23.094 1 97.88 216 ASP B CA 1
ATOM 3662 C C . ASP B 1 216 ? -6.5 0.656 -23.812 1 97.88 216 ASP B C 1
ATOM 3664 O O . ASP B 1 216 ? -7.418 1.178 -23.188 1 97.88 216 ASP B O 1
ATOM 3668 N N . LEU B 1 217 ? -6.379 0.773 -25.031 1 97.94 217 LEU B N 1
ATOM 3669 C CA . LEU B 1 217 ? -7.336 1.523 -25.828 1 97.94 217 LEU B CA 1
ATOM 3670 C C . LEU B 1 217 ? -8.711 0.855 -25.812 1 97.94 217 LEU B C 1
ATOM 3672 O O . LEU B 1 217 ? -9.734 1.536 -25.75 1 97.94 217 LEU B O 1
ATOM 3676 N N . VAL B 1 218 ? -8.734 -0.39 -25.828 1 97.88 218 VAL B N 1
ATOM 3677 C CA . VAL B 1 218 ? -9.984 -1.135 -25.938 1 97.88 218 VAL B CA 1
ATOM 3678 C C . VAL B 1 218 ? -10.602 -1.326 -24.562 1 97.88 218 VAL B C 1
ATOM 3680 O O . VAL B 1 218 ? -11.82 -1.234 -24.391 1 97.88 218 VAL B O 1
ATOM 3683 N N . MET B 1 219 ? -9.766 -1.579 -23.531 1 97.62 219 MET B N 1
ATOM 3684 C CA . MET B 1 219 ? -10.289 -1.986 -22.234 1 97.62 219 MET B CA 1
ATOM 3685 C C . MET B 1 219 ? -10.156 -0.854 -21.219 1 97.62 219 MET B C 1
ATOM 3687 O O . MET B 1 219 ? -10.781 -0.893 -20.156 1 97.62 219 MET B O 1
ATOM 3691 N N . GLY B 1 220 ? -9.453 0.18 -21.562 1 96.31 220 GLY B N 1
ATOM 3692 C CA . GLY B 1 220 ? -9.016 1.142 -20.562 1 96.31 220 GLY B CA 1
ATOM 3693 C C . GLY B 1 220 ? -7.777 0.701 -19.812 1 96.31 220 GLY B C 1
ATOM 3694 O O . GLY B 1 220 ? -7.625 -0.48 -19.484 1 96.31 220 GLY B O 1
ATOM 3695 N N . PRO B 1 221 ? -6.926 1.583 -19.578 1 95.19 221 PRO B N 1
ATOM 3696 C CA . PRO B 1 221 ? -5.684 1.204 -18.906 1 95.19 221 PRO B CA 1
ATOM 3697 C C . PRO B 1 221 ? -5.922 0.691 -17.484 1 95.19 221 PRO B C 1
ATOM 3699 O O . PRO B 1 221 ? -6.797 1.197 -16.781 1 95.19 221 PRO B O 1
ATOM 3702 N N . LEU B 1 222 ? -5.117 -0.288 -17.094 1 96.19 222 LEU B N 1
ATOM 3703 C CA . LEU B 1 222 ? -5.137 -0.819 -15.734 1 96.19 222 LEU B CA 1
ATOM 3704 C C . LEU B 1 222 ? -4.23 -0.003 -14.82 1 96.19 222 LEU B C 1
ATOM 3706 O O . LEU B 1 222 ? -3.164 0.45 -15.242 1 96.19 222 LEU B O 1
ATOM 3710 N N . THR B 1 223 ? -4.695 0.17 -13.664 1 94.38 223 THR B N 1
ATOM 3711 C CA . THR B 1 223 ? -3.873 0.724 -12.594 1 94.38 223 TH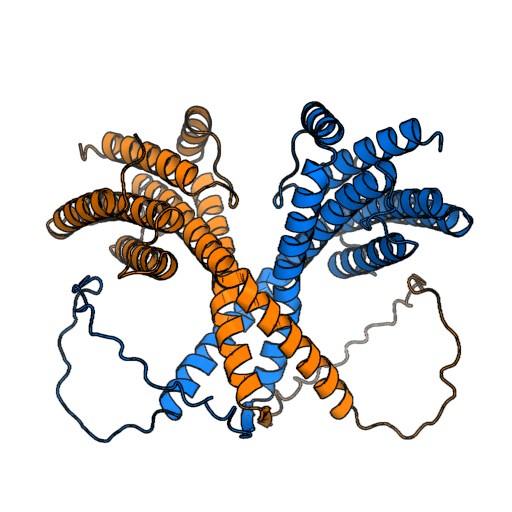R B CA 1
ATOM 3712 C C . THR B 1 223 ? -3.916 -0.172 -11.359 1 94.38 223 THR B C 1
ATOM 3714 O O . THR B 1 223 ? -4.707 -1.115 -11.297 1 94.38 223 THR B O 1
ATOM 3717 N N . GLN B 1 224 ? -3.1 0.087 -10.406 1 93.88 224 GLN B N 1
ATOM 3718 C CA . GLN B 1 224 ? -3.076 -0.708 -9.18 1 93.88 224 GLN B CA 1
ATOM 3719 C C . GLN B 1 224 ? -4.355 -0.512 -8.375 1 93.88 224 GLN B C 1
ATOM 3721 O O . GLN B 1 224 ? -4.668 -1.313 -7.492 1 93.88 224 GLN B O 1
ATOM 3726 N N . HIS B 1 225 ? -5.156 0.476 -8.734 1 89.88 225 HIS B N 1
ATOM 3727 C CA . HIS B 1 225 ? -6.379 0.776 -8.008 1 89.88 225 HIS B CA 1
ATOM 3728 C C . HIS B 1 225 ? -7.609 0.31 -8.773 1 89.88 225 HIS B C 1
ATOM 3730 O O . HIS B 1 225 ? -8.742 0.563 -8.359 1 89.88 225 HIS B O 1
ATOM 3736 N N . SER B 1 226 ? -7.289 -0.36 -9.922 1 95.81 226 SER B N 1
ATOM 3737 C CA . SER B 1 226 ? -8.414 -0.904 -10.68 1 95.81 226 SER B CA 1
ATOM 3738 C C . SER B 1 226 ? -9.164 -1.956 -9.867 1 95.81 226 SER B C 1
ATOM 3740 O O . SER B 1 226 ? -8.57 -2.658 -9.047 1 95.81 226 SER B O 1
ATOM 3742 N N . SER B 1 227 ? -10.438 -1.973 -10.055 1 95.38 227 SER B N 1
ATOM 3743 C CA . SER B 1 227 ? -11.25 -2.98 -9.391 1 95.38 227 SER B CA 1
ATOM 3744 C C . SER B 1 227 ? -10.938 -4.379 -9.906 1 95.38 227 SER B C 1
ATOM 3746 O O . SER B 1 227 ? -10.359 -4.535 -10.984 1 95.38 227 SER B O 1
ATOM 3748 N N . MET B 1 228 ? -11.336 -5.336 -9.172 1 97.44 228 MET B N 1
ATOM 3749 C CA . MET B 1 228 ? -11.164 -6.723 -9.594 1 97.44 228 MET B CA 1
ATOM 3750 C C . MET B 1 228 ? -11.93 -6.996 -10.883 1 97.44 228 MET B C 1
ATOM 3752 O O . MET B 1 228 ? -11.484 -7.773 -11.727 1 97.44 228 MET B O 1
ATOM 3756 N N . THR B 1 229 ? -13.055 -6.383 -11.039 1 97 229 THR B N 1
ATOM 3757 C CA . THR B 1 229 ? -13.859 -6.527 -12.242 1 97 229 THR B CA 1
ATOM 3758 C C . THR B 1 229 ? -13.102 -6.016 -13.469 1 97 229 THR B C 1
ATOM 3760 O O . THR B 1 229 ? -13.078 -6.672 -14.508 1 97 229 THR B O 1
ATOM 3763 N N . ASN B 1 230 ? -12.477 -4.824 -13.328 1 97.56 230 ASN B N 1
ATOM 3764 C CA . ASN B 1 230 ? -11.68 -4.27 -14.422 1 97.56 230 ASN B CA 1
ATOM 3765 C C . ASN B 1 230 ? -10.484 -5.156 -14.75 1 97.56 230 ASN B C 1
ATOM 3767 O O . ASN B 1 230 ? -10.141 -5.336 -15.914 1 97.56 230 ASN B O 1
ATOM 3771 N N . LEU B 1 231 ? -9.922 -5.664 -13.719 1 98.56 231 LEU B N 1
ATOM 3772 C CA . LEU B 1 231 ? -8.781 -6.559 -13.906 1 98.56 231 LEU B CA 1
ATOM 3773 C C . LEU B 1 231 ? -9.18 -7.781 -14.727 1 98.56 231 LEU B C 1
ATOM 3775 O O . LEU B 1 231 ? -8.492 -8.133 -15.688 1 98.56 231 LEU B O 1
ATOM 3779 N N . VAL B 1 232 ? -10.266 -8.383 -14.359 1 98.56 232 VAL B N 1
ATOM 3780 C CA . VAL B 1 232 ? -10.734 -9.594 -15.016 1 98.56 232 VAL B CA 1
ATOM 3781 C C . VAL B 1 232 ? -11.016 -9.32 -16.484 1 98.56 232 VAL B C 1
ATOM 3783 O O . VAL B 1 232 ? -10.594 -10.086 -17.359 1 98.56 232 VAL B O 1
ATOM 3786 N N . ARG B 1 233 ? -11.68 -8.25 -16.75 1 98.25 233 ARG B N 1
ATOM 3787 C CA . ARG B 1 233 ? -12.008 -7.895 -18.125 1 98.25 233 ARG B CA 1
ATOM 3788 C C . ARG B 1 233 ? -10.742 -7.645 -18.938 1 98.25 233 ARG B C 1
ATOM 3790 O O . ARG B 1 233 ? -10.617 -8.133 -20.062 1 98.25 233 ARG B O 1
ATOM 3797 N N . TYR B 1 234 ? -9.82 -6.906 -18.406 1 98.69 234 TYR B N 1
ATOM 3798 C CA . TYR B 1 234 ? -8.562 -6.559 -19.062 1 98.69 234 TYR B CA 1
ATOM 3799 C C . TYR B 1 234 ? -7.754 -7.809 -19.391 1 98.69 234 TYR B C 1
ATOM 3801 O O . TYR B 1 234 ? -7.285 -7.98 -20.516 1 98.69 234 TYR B O 1
ATOM 3809 N N . ILE B 1 235 ? -7.648 -8.711 -18.422 1 98.81 235 ILE B N 1
ATOM 3810 C CA . ILE B 1 235 ? -6.809 -9.891 -18.562 1 98.81 235 ILE B CA 1
ATOM 3811 C C . ILE B 1 235 ? -7.469 -10.883 -19.516 1 98.81 235 ILE B C 1
ATOM 3813 O O . ILE B 1 235 ? -6.789 -11.523 -20.312 1 98.81 235 ILE B O 1
ATOM 3817 N N . ARG B 1 236 ? -8.742 -11.016 -19.438 1 98.44 236 ARG B N 1
ATOM 3818 C CA . ARG B 1 236 ? -9.453 -11.906 -20.344 1 98.44 236 ARG B CA 1
ATOM 3819 C C . ARG B 1 236 ? -9.25 -11.492 -21.797 1 98.44 236 ARG B C 1
ATOM 3821 O O . ARG B 1 236 ? -9.031 -12.344 -22.672 1 98.44 236 ARG B O 1
ATOM 3828 N N . GLN B 1 237 ? -9.352 -10.242 -22.062 1 98.69 237 GLN B N 1
ATOM 3829 C CA . GLN B 1 237 ? -9.133 -9.734 -23.406 1 98.69 237 GLN B CA 1
ATOM 3830 C C . GLN B 1 237 ? -7.691 -9.961 -23.859 1 98.69 237 GLN B C 1
ATOM 3832 O O . GLN B 1 237 ? -7.441 -10.359 -25 1 98.69 237 GLN B O 1
ATOM 3837 N N . GLY B 1 238 ? -6.734 -9.68 -22.969 1 98.62 238 GLY B N 1
ATOM 3838 C CA . GLY B 1 238 ? -5.336 -9.93 -23.281 1 98.62 238 GLY B CA 1
ATOM 3839 C C . GLY B 1 238 ? -5.043 -11.383 -23.609 1 98.62 238 GLY B C 1
ATOM 3840 O O . GLY B 1 238 ? -4.336 -11.68 -24.562 1 98.62 238 GLY B O 1
ATOM 3841 N N . LEU B 1 239 ? -5.598 -12.242 -22.781 1 98.56 239 LEU B N 1
ATOM 3842 C CA . LEU B 1 239 ? -5.402 -13.672 -23 1 98.56 239 LEU B CA 1
ATOM 3843 C C . LEU B 1 239 ? -6.039 -14.117 -24.312 1 98.56 239 LEU B C 1
ATOM 3845 O O . LEU B 1 239 ? -5.496 -14.977 -25.016 1 98.56 239 LEU B O 1
ATOM 3849 N N . HIS B 1 240 ? -7.164 -13.57 -24.625 1 97.81 240 HIS B N 1
ATOM 3850 C CA . HIS B 1 240 ? -7.812 -13.883 -25.891 1 97.81 240 HIS B CA 1
ATOM 3851 C C . HIS B 1 240 ? -6.922 -13.508 -27.078 1 97.81 240 HIS B C 1
ATOM 3853 O O . HIS B 1 240 ? -6.777 -14.297 -28.016 1 97.81 240 HIS B O 1
ATOM 3859 N N . TRP B 1 241 ? -6.359 -12.344 -27.047 1 98.06 241 TRP B N 1
ATOM 3860 C CA . TRP B 1 241 ? -5.457 -11.898 -28.094 1 98.06 241 TRP B CA 1
ATOM 3861 C C . TRP B 1 241 ? -4.23 -12.797 -28.188 1 98.06 241 TRP B C 1
ATOM 3863 O O . TRP B 1 241 ? -3.775 -13.141 -29.281 1 98.06 241 TRP B O 1
ATOM 3873 N N . LEU B 1 242 ? -3.746 -13.117 -27.016 1 96.94 242 LEU B N 1
ATOM 3874 C CA . LEU B 1 242 ? -2.555 -13.953 -26.953 1 96.94 242 LEU B CA 1
ATOM 3875 C C . LEU B 1 242 ? -2.83 -15.336 -27.547 1 96.94 242 LEU B C 1
ATOM 3877 O O . LEU B 1 242 ? -1.999 -15.875 -28.281 1 96.94 242 LEU B O 1
ATOM 3881 N N . ARG B 1 243 ? -3.959 -15.891 -27.266 1 95.12 243 ARG B N 1
ATOM 3882 C CA . ARG B 1 243 ? -4.352 -17.188 -27.812 1 95.12 243 ARG B CA 1
ATOM 3883 C C . ARG B 1 243 ? -4.496 -17.125 -29.328 1 95.12 243 ARG B C 1
ATOM 3885 O O . ARG B 1 243 ? -4.125 -18.062 -30.031 1 95.12 243 ARG B O 1
ATOM 3892 N N . THR B 1 244 ? -5.02 -16.094 -29.797 1 94.94 244 THR B N 1
ATOM 3893 C CA . THR B 1 244 ? -5.195 -15.898 -31.234 1 94.94 244 THR B CA 1
ATOM 3894 C C . THR B 1 244 ? -3.842 -15.797 -31.938 1 94.94 244 THR B C 1
ATOM 3896 O O . THR B 1 244 ? -3.621 -16.438 -32.969 1 94.94 244 THR B O 1
ATOM 3899 N N . GLU B 1 245 ? -2.939 -15.07 -31.344 1 93.31 245 GLU B N 1
ATOM 3900 C CA . GLU B 1 245 ? -1.608 -14.891 -31.922 1 93.31 245 GLU B CA 1
ATOM 3901 C C . GLU B 1 245 ? -0.823 -16.203 -31.906 1 93.31 245 GLU B C 1
ATOM 3903 O O . GLU B 1 245 ? -0.023 -16.453 -32.812 1 93.31 245 GLU B O 1
ATOM 3908 N N . ALA B 1 246 ? -1.062 -16.969 -30.922 1 91.5 246 ALA B N 1
ATOM 3909 C CA . ALA B 1 246 ? -0.298 -18.203 -30.734 1 91.5 246 ALA B CA 1
ATOM 3910 C C . ALA B 1 246 ? -1.017 -19.391 -31.359 1 91.5 246 ALA B C 1
ATOM 3912 O O . ALA B 1 246 ? -0.533 -20.531 -31.297 1 91.5 246 ALA B O 1
ATOM 3913 N N . HIS B 1 247 ? -2.189 -19.25 -31.922 1 89 247 HIS B N 1
ATOM 3914 C CA . HIS B 1 247 ? -2.99 -20.281 -32.562 1 89 247 HIS B CA 1
ATOM 3915 C C . HIS B 1 247 ? -3.375 -21.375 -31.578 1 89 247 HIS B C 1
ATOM 3917 O O . HIS B 1 247 ? -3.186 -22.562 -31.859 1 89 247 HIS B O 1
ATOM 3923 N N . LEU B 1 248 ? -3.715 -20.938 -30.391 1 85.06 248 LEU B N 1
ATOM 3924 C CA . LEU B 1 248 ? -4.156 -21.844 -29.344 1 85.06 248 LEU B CA 1
ATOM 3925 C C . LEU B 1 248 ? -5.676 -21.906 -29.281 1 85.06 248 LEU B C 1
ATOM 3927 O O . LEU B 1 248 ? -6.242 -22.547 -28.391 1 85.06 248 LEU B O 1
ATOM 3931 N N . LEU B 1 249 ? -6.289 -21.297 -30.234 1 75.75 249 LEU B N 1
ATOM 3932 C CA . LEU B 1 249 ? -7.746 -21.375 -30.25 1 75.75 249 LEU B CA 1
ATOM 3933 C C . LEU B 1 249 ? -8.219 -22.625 -30.969 1 75.75 249 LEU B C 1
ATOM 3935 O O . LEU B 1 249 ? -7.543 -23.125 -31.875 1 75.75 249 LEU B O 1
#

Foldseek 3Di:
DLDALVVLLVVLVVLLVVLVPDDDLLLSLLSLLVSLLSLLSSLVRCVVPPDPPDHSLRSLVVSLVSNVVSCVSDPLPDPPHDLLSLLSLLLSLLSLLLSLVVSLVVCVVLLVVLVVVLVVVVVVVVVVVPPPPPDDDDPPDPDPPDPVPPPDPPPPPPPPPDPPDPPPDDDDDDPVNVVSVVVNCVSCVSNVSSVVSNVSSVVSCVVVVVLVVVLCVVLNDDDSPDDSVSSSVSSVVSSVVSCVVVVVD/DLDALVVLVVVLVVLLVVLVPDDDLLLSLLSLLVSLLSLLSSLVRCVVPPDPPDHSLRSLVVSLVSNVVSCVSDPLPDPPHDLLSLLSLLLSLLSLLLSLVVSLVVCVVLLVVLCVVLVVVVVVVVVVVPPPPPDPDDPDDPDPPDPVPPPDPPDPPPPPPDPPDPPPDDDDDDPVNVVSVVVNCVSCVSNVSSVVSNVSSVVSCVVVVVLVVVLCVVLNDDDSPDDSVSSSVSSVVSSVVSCVVVVVD

Nearest PDB structures (foldseek):
  6r80-assembly1_A-2  TM=9.424E-01  e=1.244E-17  Homo sapiens
  6k7p-assembly1_A-2  TM=9.443E-01  e=8.947E-17  Homo sapiens
  6kn5-assembly1_A  TM=9.032E-01  e=3.037E-17  Homo sapiens
  4tql-assembly2_B  TM=1.503E-01  e=3.466E-01  synthetic construct
  6r80-assembly1_A-2  TM=9.455E-01  e=2.192E-17  Homo sapiens

Radius of gyration: 26.29 Å; Cα contacts (8 Å, |Δi|>4): 535; chains: 2; bounding box: 62×78×67 Å